Protein AF-A0A368K0I8-F1 (afdb_monomer)

Solvent-accessible surface area (backbone atoms only — not comparable to full-atom values): 20710 Å² total; per-residue (Å²): 133,87,75,80,75,65,67,47,100,84,42,57,38,53,51,54,51,54,20,60,74,68,76,42,53,66,68,57,55,53,50,52,52,52,49,47,67,74,64,55,91,69,78,68,50,78,47,78,46,67,43,58,75,64,97,57,32,66,59,54,53,44,31,29,36,44,55,78,35,50,68,44,66,32,33,61,32,33,40,38,41,17,55,95,85,41,76,44,95,89,44,64,51,80,36,70,64,48,72,50,79,47,84,46,67,62,79,44,81,31,38,40,37,43,32,24,70,84,81,68,50,67,52,74,48,76,25,34,31,17,54,45,60,79,88,43,98,58,32,94,44,47,46,38,31,36,36,51,100,42,43,35,41,41,40,33,64,73,75,75,41,75,47,79,50,74,62,81,72,39,88,48,73,39,42,54,69,56,55,44,48,49,48,41,50,37,19,40,60,22,35,64,53,35,39,39,34,41,40,52,97,91,44,77,46,81,44,86,47,72,78,52,71,71,38,95,30,47,87,42,45,47,27,32,70,44,47,49,51,48,47,54,33,42,40,73,64,36,74,90,61,76,47,70,41,47,38,46,63,50,50,56,48,46,66,75,42,38,73,67,36,21,55,57,54,39,57,63,42,77,44,78,40,79,62,57,100,81,66,76,73,73,83,86,65,62,48,42,34,42,38,43,45,50,79,56,88,83,30,24,37,37,36,37,29,38,28,32,58,71,46,80,48,78,58,97,59,34,38,40,34,32,22,30,69,30,40,75,69,46,74,46,41,44,62,66,90,61,87,52,64,72,57,52,56,51,37,53,52,49,47,31,59,75,71,70,53,89,71,90,74,58,64,51,73,75,48,120

Structure (mmCIF, N/CA/C/O backbone):
data_AF-A0A368K0I8-F1
#
_entry.id   AF-A0A368K0I8-F1
#
loop_
_atom_site.group_PDB
_atom_site.id
_atom_site.type_symbol
_atom_site.label_atom_id
_atom_site.label_alt_id
_atom_site.label_comp_id
_atom_site.label_asym_id
_atom_site.label_entity_id
_atom_site.label_seq_id
_atom_site.pdbx_PDB_ins_code
_atom_site.Cartn_x
_atom_site.Cartn_y
_atom_site.Cartn_z
_atom_site.occupancy
_atom_site.B_iso_or_equiv
_atom_site.auth_seq_id
_atom_site.auth_comp_id
_atom_site.auth_asym_id
_atom_site.auth_atom_id
_atom_site.pdbx_PDB_model_num
ATOM 1 N N . MET A 1 1 ? 83.759 16.370 -28.688 1.00 38.69 1 MET A N 1
ATOM 2 C CA . MET A 1 1 ? 84.426 15.293 -29.449 1.00 38.69 1 MET A CA 1
ATOM 3 C C . MET A 1 1 ? 83.386 14.224 -29.714 1.00 38.69 1 MET A C 1
ATOM 5 O O . MET A 1 1 ? 83.089 13.448 -28.815 1.00 38.69 1 MET A O 1
ATOM 9 N N . GLU A 1 2 ? 82.773 14.253 -30.896 1.00 47.12 2 GLU A N 1
ATOM 10 C CA . GLU A 1 2 ? 81.908 13.172 -31.376 1.00 47.12 2 GLU A CA 1
ATOM 11 C C . GLU A 1 2 ? 82.780 11.930 -31.575 1.00 47.12 2 GLU A C 1
ATOM 13 O O . GLU A 1 2 ? 83.702 11.929 -32.390 1.00 47.12 2 GLU A O 1
ATOM 18 N N . ARG A 1 3 ? 82.555 10.894 -30.761 1.00 51.03 3 ARG A N 1
ATOM 19 C CA . ARG A 1 3 ? 83.162 9.584 -30.996 1.00 51.03 3 ARG A CA 1
ATOM 20 C C . ARG A 1 3 ? 82.406 8.951 -32.157 1.00 51.03 3 ARG A C 1
ATOM 22 O O . ARG A 1 3 ? 81.221 8.664 -32.021 1.00 51.03 3 ARG A O 1
ATOM 29 N N . ALA A 1 4 ? 83.086 8.762 -33.284 1.00 56.34 4 ALA A N 1
ATOM 30 C CA . ALA A 1 4 ? 82.575 7.939 -34.369 1.00 56.34 4 ALA A CA 1
ATOM 31 C C . ALA A 1 4 ? 82.249 6.540 -33.817 1.00 56.34 4 ALA A C 1
ATOM 33 O O . ALA A 1 4 ? 83.062 5.947 -33.107 1.00 56.34 4 ALA A O 1
ATOM 34 N N . ILE A 1 5 ? 81.039 6.057 -34.095 1.00 58.78 5 ILE A N 1
ATOM 35 C CA . ILE A 1 5 ? 80.591 4.720 -33.706 1.00 58.78 5 ILE A CA 1
ATOM 36 C C . ILE A 1 5 ? 81.268 3.728 -34.652 1.00 58.78 5 ILE A C 1
ATOM 38 O O . ILE A 1 5 ? 81.095 3.808 -35.867 1.00 58.78 5 ILE A O 1
ATOM 42 N N . GLU A 1 6 ? 82.066 2.822 -34.099 1.00 55.44 6 GLU A N 1
ATOM 43 C CA . GLU A 1 6 ? 82.775 1.809 -34.875 1.00 55.44 6 GLU A CA 1
ATOM 44 C C . GLU A 1 6 ? 81.791 0.708 -35.292 1.00 55.44 6 GLU A C 1
ATOM 46 O O . GLU A 1 6 ? 81.174 0.052 -34.451 1.00 55.44 6 GLU A O 1
ATOM 51 N N . LEU A 1 7 ? 81.591 0.543 -36.601 1.00 54.81 7 LEU A N 1
ATOM 52 C CA . LEU A 1 7 ? 80.711 -0.481 -37.157 1.00 54.81 7 LEU A CA 1
ATOM 53 C C . LEU A 1 7 ? 81.519 -1.754 -37.404 1.00 54.81 7 LEU A C 1
ATOM 55 O O . LEU A 1 7 ? 82.320 -1.814 -38.335 1.00 54.81 7 LEU A O 1
ATOM 59 N N . GLY A 1 8 ? 81.303 -2.767 -36.562 1.00 64.69 8 GLY A N 1
ATOM 60 C CA . GLY A 1 8 ? 81.808 -4.118 -36.808 1.00 64.69 8 GLY A CA 1
ATOM 61 C C . GLY A 1 8 ? 81.238 -4.724 -38.103 1.00 64.69 8 GLY A C 1
ATOM 62 O O . GLY A 1 8 ? 80.236 -4.224 -38.624 1.00 64.69 8 GLY A O 1
ATOM 63 N N . PRO A 1 9 ? 81.846 -5.808 -38.620 1.00 53.94 9 PRO A N 1
ATOM 64 C CA . PRO A 1 9 ? 81.493 -6.416 -39.910 1.00 53.94 9 PRO A CA 1
ATOM 65 C C . PRO A 1 9 ? 80.028 -6.875 -40.007 1.00 53.94 9 PRO A C 1
ATOM 67 O O . PRO A 1 9 ? 79.478 -6.889 -41.104 1.00 53.94 9 PRO A O 1
ATOM 70 N N . ASP A 1 10 ? 79.383 -7.139 -38.867 1.00 60.25 10 ASP A N 1
ATOM 71 C CA . ASP A 1 10 ? 77.980 -7.562 -38.778 1.00 60.25 10 ASP A CA 1
ATOM 72 C C . ASP A 1 10 ? 77.024 -6.436 -38.319 1.00 60.25 10 ASP A C 1
ATOM 74 O O . ASP A 1 10 ? 75.861 -6.675 -38.004 1.00 60.25 10 ASP A O 1
ATOM 78 N N . GLY A 1 11 ? 77.487 -5.178 -38.273 1.00 62.28 11 GLY A N 1
ATOM 79 C CA . GLY A 1 11 ? 76.649 -4.012 -37.952 1.00 62.28 11 GLY A CA 1
ATOM 80 C C . GLY A 1 11 ? 76.349 -3.798 -36.460 1.00 62.28 11 GLY A C 1
ATOM 81 O O . GLY A 1 11 ? 75.563 -2.915 -36.110 1.00 62.28 11 GLY A O 1
ATOM 82 N N . GLU A 1 12 ? 77.002 -4.545 -35.568 1.00 66.19 12 GLU A N 1
ATOM 83 C CA . GLU A 1 12 ? 76.763 -4.536 -34.113 1.00 66.19 12 GLU A CA 1
ATOM 84 C C . GLU A 1 12 ? 76.906 -3.144 -33.470 1.00 66.19 12 GLU A C 1
ATOM 86 O O . GLU A 1 12 ? 76.130 -2.773 -32.587 1.00 66.19 12 GLU A O 1
ATOM 91 N N . GLY A 1 13 ? 77.850 -2.330 -33.954 1.00 66.19 13 GLY A N 1
ATOM 92 C CA . GLY A 1 13 ? 78.035 -0.951 -33.493 1.00 66.19 13 GLY A CA 1
ATOM 93 C C . GLY A 1 13 ? 76.830 -0.048 -33.775 1.00 66.19 13 GLY A C 1
ATOM 94 O O . GLY A 1 13 ? 76.493 0.801 -32.949 1.00 66.19 13 GLY A O 1
ATOM 95 N N . LEU A 1 14 ? 76.132 -0.265 -34.898 1.00 65.50 14 LEU A N 1
ATOM 96 C CA . LEU A 1 14 ? 74.922 0.480 -35.253 1.00 65.50 14 LEU A CA 1
ATOM 97 C C . LEU A 1 14 ? 73.732 0.014 -34.414 1.00 65.50 14 LEU A C 1
ATOM 99 O O . LEU A 1 14 ? 72.977 0.849 -33.923 1.00 65.50 14 LEU A O 1
ATOM 103 N N . SER A 1 15 ? 73.587 -1.302 -34.219 1.00 63.56 15 SER A N 1
ATOM 104 C CA . SER A 1 15 ? 72.505 -1.877 -33.407 1.00 63.56 15 SER A CA 1
ATOM 105 C C . SER 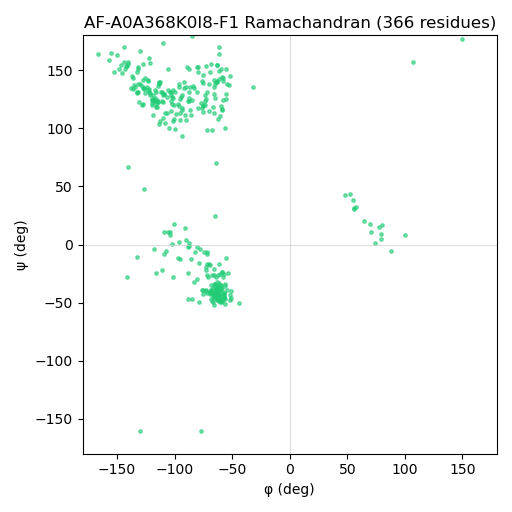A 1 15 ? 72.563 -1.364 -31.970 1.00 63.56 15 SER A C 1
ATOM 107 O O . SER A 1 15 ? 71.577 -0.840 -31.465 1.00 63.56 15 SER A O 1
ATOM 109 N N . ASN A 1 16 ? 73.745 -1.402 -31.348 1.00 67.50 16 ASN A N 1
ATOM 110 C CA . ASN A 1 16 ? 73.933 -0.940 -29.973 1.00 67.50 16 ASN A CA 1
ATOM 111 C C . ASN A 1 16 ? 73.691 0.570 -29.816 1.00 67.50 16 ASN A C 1
ATOM 113 O O . ASN A 1 16 ? 73.150 1.013 -28.802 1.00 67.50 16 ASN A O 1
ATOM 117 N N . ALA A 1 17 ? 74.056 1.370 -30.821 1.00 70.12 17 ALA A N 1
ATOM 118 C CA . ALA A 1 17 ? 73.778 2.802 -30.817 1.00 70.12 17 ALA A CA 1
ATOM 119 C C . ALA A 1 17 ? 72.277 3.104 -30.974 1.00 70.12 17 ALA A C 1
ATOM 121 O O . ALA A 1 17 ? 71.752 3.975 -30.279 1.00 70.12 17 ALA A O 1
ATOM 122 N N . LEU A 1 18 ? 71.577 2.369 -31.844 1.00 66.44 18 LEU A N 1
ATOM 123 C CA . LEU A 1 18 ? 70.133 2.514 -32.055 1.00 66.44 18 LEU A CA 1
ATOM 124 C C . LEU A 1 18 ? 69.319 2.034 -30.845 1.00 66.44 18 LEU A C 1
ATOM 126 O O . LEU A 1 18 ? 68.372 2.714 -30.448 1.00 66.44 18 LEU A O 1
ATOM 130 N N . ASP A 1 19 ? 69.706 0.920 -30.223 1.00 67.94 19 ASP A N 1
ATOM 131 C CA . ASP A 1 19 ? 69.093 0.425 -28.985 1.00 67.94 19 ASP A CA 1
ATOM 132 C C . ASP A 1 19 ? 69.352 1.395 -27.818 1.00 67.94 19 ASP A C 1
ATOM 134 O O . ASP A 1 19 ? 68.443 1.706 -27.047 1.00 67.94 19 ASP A O 1
ATOM 138 N N . GLY A 1 20 ? 70.552 1.981 -27.736 1.00 67.50 20 GLY A N 1
ATOM 139 C CA . GLY A 1 20 ? 70.873 3.036 -26.769 1.00 67.50 20 GLY A CA 1
ATOM 140 C C . GLY A 1 20 ? 70.029 4.305 -26.943 1.00 67.50 20 GLY A C 1
ATOM 141 O O . GLY A 1 20 ? 69.570 4.875 -25.954 1.00 67.50 20 GLY A O 1
ATOM 142 N N . MET A 1 21 ? 69.755 4.724 -28.185 1.00 65.81 21 MET A N 1
ATOM 143 C CA . MET A 1 21 ? 68.878 5.870 -28.480 1.00 65.81 21 MET A CA 1
ATOM 144 C C . MET A 1 21 ? 67.395 5.591 -28.187 1.00 65.81 21 MET A C 1
ATOM 146 O O . MET A 1 21 ? 66.654 6.522 -27.877 1.00 65.81 21 MET A O 1
ATOM 150 N N . ARG A 1 22 ? 66.950 4.328 -28.263 1.00 58.50 22 ARG A N 1
ATOM 151 C CA . ARG A 1 22 ? 65.567 3.908 -27.953 1.00 58.50 22 ARG A CA 1
ATOM 152 C C . ARG A 1 22 ? 65.341 3.562 -26.477 1.00 58.50 22 ARG A C 1
ATOM 154 O O . ARG A 1 22 ? 64.208 3.265 -26.108 1.00 58.50 22 ARG A O 1
ATOM 161 N N . GLY A 1 23 ? 66.382 3.620 -25.641 1.00 60.19 23 GLY A N 1
ATOM 162 C CA . GLY A 1 23 ? 66.305 3.286 -24.216 1.00 60.19 23 GLY A CA 1
ATOM 163 C C . GLY A 1 23 ? 66.353 1.783 -23.910 1.00 60.19 23 GLY A C 1
ATOM 164 O O . GLY A 1 23 ? 65.992 1.380 -22.808 1.00 60.19 23 GLY A O 1
ATOM 165 N N . GLY A 1 24 ? 66.795 0.953 -24.859 1.00 71.50 24 GLY A N 1
ATOM 166 C CA . GLY A 1 24 ? 66.964 -0.490 -24.699 1.00 71.50 24 GLY A CA 1
ATOM 167 C C . GLY A 1 24 ? 66.753 -1.277 -26.002 1.00 71.50 24 GLY A C 1
ATOM 168 O O . GLY A 1 24 ? 66.384 -0.691 -27.022 1.00 71.50 24 GLY A O 1
ATOM 169 N N . PRO A 1 25 ? 66.957 -2.610 -25.971 1.00 73.75 25 PRO A N 1
ATOM 170 C CA . PRO A 1 25 ? 66.760 -3.478 -27.129 1.00 73.75 25 PRO A CA 1
ATOM 171 C C . PRO A 1 25 ? 65.331 -3.401 -27.677 1.00 73.75 25 PRO A C 1
ATOM 173 O O . PRO A 1 25 ? 64.361 -3.399 -26.913 1.00 73.75 25 PRO A O 1
ATOM 176 N N . PHE A 1 26 ? 65.174 -3.415 -29.004 1.00 64.38 26 PHE A N 1
ATOM 177 C CA . PHE A 1 26 ? 63.847 -3.381 -29.641 1.00 64.38 26 PHE A CA 1
ATOM 178 C C . PHE A 1 26 ? 62.910 -4.516 -29.188 1.00 64.38 26 PHE A C 1
ATOM 180 O O . PHE A 1 26 ? 61.704 -4.306 -29.053 1.00 64.38 26 PHE A O 1
ATOM 187 N N . SER A 1 27 ? 63.451 -5.702 -28.908 1.00 69.69 27 SER A N 1
ATOM 188 C CA . SER A 1 27 ? 62.694 -6.836 -28.365 1.00 69.69 27 SER A CA 1
ATOM 189 C C . SER A 1 27 ? 62.090 -6.527 -26.992 1.00 69.69 27 SER A C 1
ATOM 191 O O . SER A 1 27 ? 60.939 -6.880 -26.742 1.00 69.69 27 SER A O 1
ATOM 193 N N . SER A 1 28 ? 62.818 -5.809 -26.137 1.00 70.12 28 SER A N 1
ATOM 194 C CA . SER A 1 28 ? 62.360 -5.362 -24.818 1.00 70.12 28 SER A CA 1
ATOM 195 C C . SER A 1 28 ? 61.256 -4.311 -24.929 1.00 70.12 28 SER A C 1
ATOM 197 O O . SER A 1 28 ? 60.278 -4.365 -24.188 1.00 70.12 28 SER A O 1
ATOM 199 N N . TYR A 1 29 ? 61.366 -3.395 -25.898 1.00 65.56 29 TYR A N 1
ATOM 200 C CA . TYR A 1 29 ? 60.302 -2.437 -26.217 1.00 65.56 29 TYR A CA 1
ATOM 201 C C . TYR A 1 29 ? 59.019 -3.145 -26.680 1.00 65.56 29 TYR A C 1
ATOM 203 O O . TYR A 1 29 ? 57.924 -2.807 -26.236 1.00 65.56 29 TYR A O 1
ATOM 211 N N . LEU A 1 30 ? 59.148 -4.152 -27.548 1.00 65.69 30 LEU A N 1
ATOM 212 C CA . LEU A 1 30 ? 58.021 -4.943 -28.046 1.00 65.69 30 LEU A CA 1
ATOM 213 C C . LEU A 1 30 ? 57.368 -5.763 -26.929 1.00 65.69 30 LEU A C 1
ATOM 215 O O . LEU A 1 30 ? 56.145 -5.762 -26.820 1.00 65.69 30 LEU A O 1
ATOM 219 N N . ALA A 1 31 ? 58.171 -6.401 -26.076 1.00 72.12 31 ALA A N 1
ATOM 220 C CA . ALA A 1 31 ? 57.692 -7.150 -24.919 1.00 72.12 31 ALA A CA 1
ATOM 221 C C . ALA A 1 31 ? 56.957 -6.240 -23.923 1.00 72.12 31 ALA A C 1
ATOM 223 O O . ALA A 1 31 ? 55.827 -6.541 -23.556 1.00 72.12 31 ALA A O 1
ATOM 224 N N . SER A 1 32 ? 57.533 -5.081 -23.587 1.00 65.38 32 SER A N 1
ATOM 225 C CA . SER A 1 32 ? 56.900 -4.089 -22.710 1.00 65.38 32 SER A CA 1
ATOM 226 C C . SER A 1 32 ? 55.607 -3.525 -23.309 1.00 65.38 32 SER A C 1
ATOM 228 O O . SER A 1 32 ? 54.622 -3.367 -22.597 1.00 65.38 32 SER A O 1
ATOM 230 N N . LYS A 1 33 ? 55.545 -3.309 -24.632 1.00 63.84 33 LYS A N 1
ATOM 231 C CA . LYS A 1 33 ? 54.303 -2.911 -25.317 1.00 63.84 33 LYS A CA 1
ATOM 232 C C . LYS A 1 33 ? 53.242 -4.007 -25.335 1.00 63.84 33 LYS A C 1
ATOM 234 O O . LYS A 1 33 ? 52.055 -3.690 -25.303 1.00 63.84 33 LYS A O 1
ATOM 239 N N . ILE A 1 34 ? 53.636 -5.275 -25.432 1.00 64.44 34 ILE A N 1
ATOM 240 C CA . ILE A 1 34 ? 52.715 -6.415 -25.344 1.00 64.44 34 ILE A CA 1
ATOM 241 C C . ILE A 1 34 ? 52.185 -6.548 -23.912 1.00 64.44 34 ILE A C 1
ATOM 243 O O . ILE A 1 34 ? 50.985 -6.727 -23.732 1.00 64.44 34 ILE A O 1
ATOM 247 N N . GLU A 1 35 ? 53.047 -6.389 -22.913 1.00 65.94 35 GLU A N 1
ATOM 248 C CA . GLU A 1 35 ? 52.690 -6.432 -21.495 1.00 65.94 35 GLU A CA 1
ATOM 249 C C . GLU A 1 35 ? 51.789 -5.251 -21.098 1.00 65.94 35 GLU A C 1
ATOM 251 O O . GLU A 1 35 ? 50.738 -5.472 -20.504 1.00 65.94 35 GLU A O 1
ATOM 256 N N . GLU A 1 36 ? 52.088 -4.017 -21.526 1.00 58.62 36 GLU A N 1
ATOM 257 C CA . GLU A 1 36 ? 51.176 -2.864 -21.397 1.00 58.62 36 GLU A CA 1
ATOM 258 C C . GLU A 1 36 ? 49.827 -3.143 -22.075 1.00 58.62 36 GLU A C 1
ATOM 260 O O . GLU A 1 36 ? 48.783 -2.847 -21.509 1.00 58.62 36 GLU A O 1
ATOM 265 N N . ARG A 1 37 ? 49.802 -3.758 -23.266 1.00 56.38 37 ARG A N 1
ATOM 266 C CA . ARG A 1 37 ? 48.541 -4.126 -23.946 1.00 56.38 37 ARG A CA 1
ATOM 267 C C . ARG A 1 37 ? 47.731 -5.189 -23.204 1.00 56.38 37 ARG A C 1
ATOM 269 O O . ARG A 1 37 ? 46.525 -5.254 -23.407 1.00 56.38 37 ARG A O 1
ATOM 276 N N . GLN A 1 38 ? 48.380 -6.035 -22.409 1.00 56.19 38 GLN A N 1
ATOM 277 C CA . GLN A 1 38 ? 47.727 -7.065 -21.598 1.00 56.19 38 GLN A CA 1
ATOM 278 C C . GLN A 1 38 ? 47.304 -6.546 -20.216 1.00 56.19 38 GLN A C 1
ATOM 280 O O . GLN A 1 38 ? 46.384 -7.102 -19.625 1.00 56.19 38 GLN A O 1
ATOM 285 N N . THR A 1 39 ? 47.961 -5.500 -19.701 1.00 50.72 39 THR A N 1
ATOM 286 C CA . THR A 1 39 ? 47.797 -5.007 -18.320 1.00 50.72 39 THR A CA 1
ATOM 287 C C . THR A 1 39 ? 47.105 -3.646 -18.215 1.00 50.72 39 THR A C 1
ATOM 289 O O . THR A 1 39 ? 46.519 -3.344 -17.176 1.00 50.72 39 THR A O 1
ATOM 292 N N . CYS A 1 40 ? 47.102 -2.823 -19.270 1.00 51.19 40 CYS A N 1
ATOM 293 C CA . CYS A 1 40 ? 46.265 -1.629 -19.339 1.00 51.19 40 CYS A CA 1
ATOM 294 C C . CYS A 1 40 ? 44.806 -2.061 -19.529 1.00 51.19 40 CYS A C 1
ATOM 296 O O . CYS A 1 40 ? 44.389 -2.368 -20.642 1.00 51.19 40 CYS A O 1
ATOM 298 N N . GLY A 1 41 ? 44.047 -2.091 -18.432 1.00 46.62 41 GLY A N 1
ATOM 299 C CA . GLY A 1 41 ? 42.626 -2.446 -18.375 1.00 46.62 41 GLY A CA 1
ATOM 300 C C . GLY A 1 41 ? 41.706 -1.487 -19.137 1.00 46.62 41 GLY A C 1
ATOM 301 O O . GLY A 1 41 ? 40.942 -0.744 -18.531 1.00 46.62 41 GLY A O 1
ATOM 302 N N . PHE A 1 42 ? 41.783 -1.508 -20.465 1.00 52.88 42 PHE A N 1
ATOM 303 C CA . PHE A 1 42 ? 40.811 -0.909 -21.371 1.00 52.88 42 PHE A CA 1
ATOM 304 C C . PHE A 1 42 ? 40.127 -2.029 -22.155 1.00 52.88 42 PHE A C 1
ATOM 306 O O . PHE A 1 42 ? 40.708 -2.607 -23.076 1.00 52.88 42 PHE A O 1
ATOM 313 N N . ASP A 1 43 ? 38.892 -2.330 -21.763 1.00 54.19 43 ASP A N 1
ATOM 314 C CA . ASP A 1 43 ? 38.025 -3.286 -22.444 1.00 54.19 43 ASP A CA 1
ATOM 315 C C . ASP A 1 43 ? 37.699 -2.794 -23.861 1.00 54.19 43 ASP A C 1
ATOM 317 O O . ASP A 1 43 ? 37.479 -1.603 -24.099 1.00 54.19 43 ASP A O 1
ATOM 321 N N . GLY A 1 44 ? 37.678 -3.710 -24.832 1.00 58.22 44 GLY A N 1
ATOM 322 C CA . GLY A 1 44 ? 37.144 -3.407 -26.159 1.00 58.22 44 GLY A CA 1
ATOM 323 C C . GLY A 1 44 ? 35.716 -2.868 -26.041 1.00 58.22 44 GLY A C 1
ATOM 324 O O . GLY A 1 44 ? 34.927 -3.373 -25.247 1.00 58.22 44 GLY A O 1
ATOM 325 N N . SER A 1 45 ? 35.375 -1.841 -26.818 1.00 64.75 45 SER A N 1
ATOM 326 C CA . SER A 1 45 ? 34.007 -1.326 -26.859 1.00 64.75 45 SER A CA 1
ATOM 327 C C . SER A 1 45 ? 33.227 -2.013 -27.975 1.00 64.75 45 SER A C 1
ATOM 329 O O . SER A 1 45 ? 33.752 -2.253 -29.061 1.00 64.75 45 SER A O 1
ATOM 331 N N . ILE A 1 46 ? 31.968 -2.348 -27.711 1.00 70.75 46 ILE A N 1
ATOM 332 C CA . ILE A 1 46 ? 31.048 -2.899 -28.709 1.00 70.75 46 ILE A CA 1
ATOM 333 C C . ILE A 1 46 ? 30.112 -1.768 -29.132 1.00 70.75 46 ILE A C 1
ATOM 335 O O . ILE A 1 46 ? 29.551 -1.080 -28.282 1.00 70.75 46 ILE A O 1
ATOM 339 N N . THR A 1 47 ? 29.973 -1.537 -30.434 1.00 80.19 47 THR A N 1
ATOM 340 C CA . THR A 1 47 ? 29.033 -0.558 -30.999 1.00 80.19 47 THR A CA 1
ATOM 341 C C . THR A 1 47 ? 28.013 -1.290 -31.859 1.00 80.19 47 THR A C 1
ATOM 343 O O . THR A 1 47 ? 28.393 -2.029 -32.759 1.00 80.19 47 THR A O 1
ATOM 346 N N . GLY A 1 48 ? 26.727 -1.104 -31.573 1.00 82.94 48 GLY A N 1
ATOM 347 C CA . GLY A 1 48 ? 25.633 -1.639 -32.380 1.00 82.94 48 GLY A CA 1
ATOM 348 C C . GLY A 1 48 ? 25.029 -0.553 -33.268 1.00 82.94 48 GLY A C 1
ATOM 349 O O . GLY A 1 48 ? 24.723 0.527 -32.772 1.00 82.94 48 GLY A O 1
ATOM 350 N N . HIS A 1 49 ? 24.820 -0.845 -34.548 1.00 87.75 49 HIS A N 1
ATOM 351 C CA . HIS A 1 49 ? 24.054 -0.015 -35.480 1.00 87.75 49 HIS A CA 1
ATOM 352 C C . HIS A 1 49 ? 22.835 -0.803 -35.937 1.00 87.75 49 HIS A C 1
ATOM 354 O O . HIS A 1 49 ? 22.978 -1.957 -36.315 1.00 87.75 49 HIS A O 1
ATOM 360 N N . PHE A 1 50 ? 21.645 -0.221 -35.893 1.00 90.88 50 PHE A N 1
ATOM 361 C CA . PHE A 1 50 ? 20.414 -0.894 -36.302 1.00 90.88 50 PHE A CA 1
ATOM 362 C C . PHE A 1 50 ? 19.357 0.122 -36.716 1.00 90.88 50 PHE A C 1
ATOM 364 O O . PHE A 1 50 ? 19.457 1.307 -36.395 1.00 90.88 50 PHE A O 1
ATOM 371 N N . LEU A 1 51 ? 18.321 -0.364 -37.392 1.00 89.25 51 LEU A N 1
ATOM 372 C CA . LEU A 1 51 ? 17.130 0.399 -37.734 1.00 89.25 51 LEU A CA 1
ATOM 373 C C . LEU A 1 51 ? 15.923 -0.171 -36.989 1.00 89.25 51 LEU A C 1
ATOM 375 O O . LEU A 1 51 ? 15.751 -1.386 -36.907 1.00 89.25 51 LEU A O 1
ATOM 379 N N . ILE A 1 52 ? 15.067 0.705 -36.470 1.00 90.19 52 ILE A N 1
ATOM 380 C CA . ILE A 1 52 ? 13.774 0.314 -35.900 1.00 90.19 52 ILE A CA 1
ATOM 381 C C . ILE A 1 52 ? 12.712 0.526 -36.985 1.00 90.19 52 ILE A C 1
ATOM 383 O O . ILE A 1 52 ? 12.573 1.649 -37.475 1.00 90.19 52 ILE A O 1
ATOM 387 N N . PRO A 1 53 ? 11.971 -0.516 -37.394 1.00 89.00 53 PRO A N 1
ATOM 388 C CA . PRO A 1 53 ? 10.965 -0.395 -38.438 1.00 89.00 53 PRO A CA 1
ATOM 389 C C . PRO A 1 53 ? 9.695 0.315 -37.936 1.00 89.00 53 PRO A C 1
ATOM 391 O O . PRO A 1 53 ? 9.251 0.099 -36.802 1.00 89.00 53 PRO A O 1
ATOM 394 N N . GLY A 1 54 ? 9.060 1.078 -38.832 1.00 88.69 54 GLY A N 1
ATOM 395 C CA . GLY A 1 54 ? 7.765 1.740 -38.621 1.00 88.69 54 GLY A CA 1
ATOM 396 C C . GLY A 1 54 ? 7.855 3.259 -38.444 1.00 88.69 54 GLY A C 1
ATOM 397 O O . GLY A 1 54 ? 8.896 3.794 -38.074 1.00 88.69 54 GLY A O 1
ATOM 398 N N . GLU A 1 55 ? 6.749 3.958 -38.713 1.00 85.62 55 GLU A N 1
ATOM 399 C CA . GLU A 1 55 ? 6.625 5.411 -38.479 1.00 85.62 55 GLU A CA 1
ATOM 400 C C . GLU A 1 55 ? 6.597 5.757 -36.975 1.00 85.62 55 GLU A C 1
ATOM 402 O O . GLU A 1 55 ? 6.886 6.882 -36.586 1.00 85.62 55 GLU A O 1
ATOM 407 N N . ASP A 1 56 ? 6.321 4.766 -36.126 1.00 85.44 56 ASP A N 1
ATOM 408 C CA . ASP A 1 56 ? 6.289 4.811 -34.660 1.00 85.44 56 ASP A CA 1
ATOM 409 C C . ASP A 1 56 ? 7.643 4.454 -34.007 1.00 85.44 56 ASP A C 1
ATOM 411 O O . ASP A 1 56 ? 7.714 4.175 -32.808 1.00 85.44 56 ASP A O 1
ATOM 415 N N . ALA A 1 57 ? 8.736 4.428 -34.780 1.00 84.25 57 ALA A N 1
ATOM 416 C CA . ALA A 1 57 ? 10.065 4.058 -34.288 1.00 84.25 57 ALA A CA 1
ATOM 417 C C . ALA A 1 57 ? 10.505 4.890 -33.069 1.00 84.25 57 ALA A C 1
ATOM 419 O O . ALA A 1 57 ? 11.072 4.347 -32.121 1.00 84.25 57 ALA A O 1
ATOM 420 N N . GLU A 1 58 ? 10.196 6.186 -33.061 1.00 82.19 58 GLU A N 1
ATOM 421 C CA . GLU A 1 58 ? 10.497 7.089 -31.947 1.00 82.19 58 GLU A CA 1
ATOM 422 C C . GLU A 1 58 ? 9.759 6.689 -30.658 1.00 82.19 58 GLU A C 1
ATOM 424 O O . GLU A 1 58 ? 10.371 6.564 -29.595 1.00 82.19 58 GLU A O 1
ATOM 429 N N . GLU A 1 59 ? 8.461 6.393 -30.751 1.00 83.56 59 GLU A N 1
ATOM 430 C CA . GLU A 1 59 ? 7.649 5.954 -29.613 1.00 83.56 59 GLU A CA 1
ATOM 431 C C . GLU A 1 59 ? 8.141 4.614 -29.050 1.00 83.56 59 GLU A C 1
ATOM 433 O O . GLU A 1 59 ? 8.177 4.418 -27.829 1.00 83.56 59 GLU A O 1
ATOM 438 N N . LYS A 1 60 ? 8.592 3.703 -29.924 1.00 86.88 60 LYS A N 1
ATOM 439 C CA . LYS A 1 60 ? 9.216 2.437 -29.516 1.00 86.88 60 LYS A CA 1
ATOM 440 C C . LYS A 1 60 ? 10.492 2.685 -28.712 1.00 86.88 60 LYS A C 1
ATOM 442 O O . LYS A 1 60 ? 10.652 2.077 -27.654 1.00 86.88 60 LYS A O 1
ATOM 447 N N . VAL A 1 61 ? 11.362 3.597 -29.157 1.00 85.81 61 VAL A N 1
ATOM 448 C CA . VAL A 1 61 ? 12.585 3.976 -28.423 1.00 85.81 61 VAL A CA 1
ATOM 449 C C . VAL A 1 61 ? 12.242 4.600 -27.074 1.00 85.81 61 VAL A C 1
ATOM 451 O O . VAL A 1 61 ? 12.790 4.187 -26.051 1.00 85.81 61 VAL A O 1
ATOM 454 N N . HIS A 1 62 ? 11.309 5.554 -27.041 1.00 86.56 62 HIS A N 1
ATOM 455 C CA . HIS A 1 62 ? 10.861 6.170 -25.792 1.00 86.56 62 HIS A CA 1
ATOM 456 C C . HIS A 1 62 ? 10.328 5.112 -24.818 1.00 86.56 62 HIS A C 1
ATOM 458 O O . HIS A 1 62 ? 10.725 5.084 -23.655 1.00 86.56 62 HIS A O 1
ATOM 464 N N . SER A 1 63 ? 9.506 4.180 -25.300 1.00 86.31 63 SER A N 1
ATOM 465 C CA . SER A 1 63 ? 8.932 3.099 -24.491 1.00 86.31 63 SER A CA 1
ATOM 466 C C . SER A 1 63 ? 9.981 2.162 -23.885 1.00 86.31 63 SER A C 1
ATOM 468 O O . SER A 1 63 ? 9.773 1.676 -22.770 1.00 86.31 63 SER A O 1
ATOM 470 N N . LEU A 1 64 ? 11.105 1.931 -24.577 1.00 87.75 64 LEU A N 1
ATOM 471 C CA . LEU A 1 64 ? 12.242 1.184 -24.031 1.00 87.75 64 LEU A CA 1
ATOM 472 C C . LEU A 1 64 ? 12.874 1.938 -22.864 1.00 87.75 64 LEU A C 1
ATOM 474 O O . LEU A 1 64 ? 12.989 1.373 -21.787 1.00 87.75 64 LEU A O 1
ATOM 478 N N . PHE A 1 65 ? 13.227 3.218 -23.032 1.00 88.06 65 PHE A N 1
ATOM 479 C CA . PHE A 1 65 ? 13.851 4.012 -21.961 1.00 88.06 65 PHE A CA 1
ATOM 480 C C . PHE A 1 65 ? 12.918 4.296 -20.782 1.00 88.06 65 PHE A C 1
ATOM 482 O O . PHE A 1 65 ? 13.380 4.438 -19.653 1.00 88.06 65 PHE A O 1
ATOM 489 N N . LEU A 1 66 ? 11.607 4.317 -21.018 1.00 88.19 66 LEU A N 1
ATOM 490 C CA . LEU A 1 66 ? 10.599 4.384 -19.962 1.00 88.19 66 LEU A CA 1
ATOM 491 C C . LEU A 1 66 ? 10.349 3.037 -19.267 1.00 88.19 66 LEU A C 1
ATOM 493 O O . LEU A 1 66 ? 9.535 2.969 -18.345 1.00 88.19 66 LEU A O 1
ATOM 497 N N . GLY A 1 67 ? 10.987 1.951 -19.711 1.00 84.94 67 GLY A N 1
ATOM 498 C CA . GLY A 1 67 ? 10.801 0.616 -19.142 1.00 84.94 67 GLY A CA 1
ATOM 499 C C . GLY A 1 67 ? 9.386 0.056 -19.322 1.00 84.94 67 GLY A C 1
ATOM 500 O O . GLY A 1 67 ? 8.985 -0.823 -18.561 1.00 84.94 67 GLY A O 1
ATOM 501 N N . LYS A 1 68 ? 8.610 0.575 -20.287 1.00 84.56 68 LYS A N 1
ATOM 502 C CA . LYS A 1 68 ? 7.281 0.050 -20.659 1.00 84.56 68 LYS A CA 1
ATOM 503 C C . LYS A 1 68 ? 7.398 -1.163 -21.576 1.00 84.56 68 LYS A C 1
ATOM 505 O O . LYS A 1 68 ? 6.547 -2.046 -21.559 1.00 84.56 68 LYS A O 1
ATOM 510 N N . ARG A 1 69 ? 8.469 -1.204 -22.370 1.00 81.94 69 ARG A N 1
ATOM 511 C CA . ARG A 1 69 ? 8.800 -2.285 -23.299 1.00 81.94 69 ARG A CA 1
ATOM 512 C C . ARG A 1 69 ? 10.193 -2.818 -22.967 1.00 81.94 69 ARG A C 1
ATOM 514 O O . ARG A 1 69 ? 11.078 -2.034 -22.643 1.00 81.94 69 ARG A O 1
ATOM 521 N N . ARG A 1 70 ? 10.374 -4.140 -23.045 1.00 85.44 70 ARG A N 1
ATOM 522 C CA . ARG A 1 70 ? 11.677 -4.801 -22.838 1.00 85.44 70 ARG A CA 1
ATOM 523 C C . ARG A 1 70 ? 12.362 -5.208 -24.129 1.00 85.44 70 ARG A C 1
ATOM 525 O O . ARG A 1 70 ? 13.576 -5.259 -24.163 1.00 85.44 70 ARG A O 1
ATOM 532 N N . GLU A 1 71 ? 11.606 -5.485 -25.178 1.00 90.19 71 GLU A N 1
ATOM 533 C CA . GLU A 1 71 ? 12.138 -6.028 -26.428 1.00 90.19 71 GLU A CA 1
ATOM 534 C C . GLU A 1 71 ? 11.749 -5.135 -27.592 1.00 90.19 71 GLU A C 1
ATOM 536 O O . GLU A 1 71 ? 10.585 -4.761 -27.671 1.00 90.19 71 GLU A O 1
ATOM 541 N N . VAL A 1 72 ? 12.658 -4.820 -28.511 1.00 90.94 72 VAL A N 1
ATOM 542 C CA . VAL A 1 72 ? 12.331 -4.112 -29.756 1.00 90.94 72 VAL A CA 1
ATOM 543 C C . VAL A 1 72 ? 12.853 -4.870 -30.965 1.00 90.94 72 VAL A C 1
ATOM 545 O O . VAL A 1 72 ? 14.002 -5.306 -30.994 1.00 90.94 72 VAL A O 1
ATOM 548 N N . ASP A 1 73 ? 11.997 -5.007 -31.970 1.00 91.88 73 ASP A N 1
ATOM 549 C CA . ASP A 1 73 ? 12.372 -5.566 -33.261 1.00 91.88 73 ASP A CA 1
ATOM 550 C C . ASP A 1 73 ? 13.238 -4.562 -34.014 1.00 91.88 73 ASP A C 1
ATOM 552 O O . ASP A 1 73 ? 12.892 -3.381 -34.126 1.00 91.88 73 ASP A O 1
ATOM 556 N N . VAL A 1 74 ? 14.360 -5.037 -34.542 1.00 92.56 74 VAL A N 1
ATOM 557 C CA . VAL A 1 74 ? 15.292 -4.233 -35.323 1.00 92.56 74 VAL A CA 1
ATOM 558 C C . VAL A 1 74 ? 15.677 -4.942 -36.610 1.00 92.56 74 VAL A C 1
ATOM 560 O O . VAL A 1 74 ? 15.685 -6.172 -36.694 1.00 92.56 74 VAL A O 1
ATOM 563 N N . VAL A 1 75 ? 16.020 -4.148 -37.616 1.00 92.94 75 VAL A N 1
ATOM 564 C CA . VAL A 1 75 ? 16.515 -4.623 -38.908 1.00 92.94 75 VAL A CA 1
ATOM 565 C C . VAL A 1 75 ? 17.896 -4.050 -39.189 1.00 92.94 75 VAL A C 1
ATOM 567 O O . VAL A 1 75 ? 18.280 -3.019 -38.630 1.00 92.94 75 VAL A O 1
ATOM 570 N N . ASP A 1 76 ? 18.644 -4.746 -40.043 1.00 91.94 76 ASP A N 1
ATOM 571 C CA . ASP A 1 76 ? 20.005 -4.381 -40.446 1.00 91.94 76 ASP A CA 1
ATOM 572 C C . ASP A 1 76 ? 20.939 -4.133 -39.241 1.00 91.94 76 ASP A C 1
ATOM 574 O O . ASP A 1 76 ? 21.713 -3.173 -39.200 1.00 91.94 76 ASP A O 1
ATOM 578 N N . PHE A 1 77 ? 20.854 -5.005 -38.230 1.00 91.38 77 PHE A N 1
ATOM 579 C CA . PHE A 1 77 ? 21.646 -4.901 -37.011 1.00 91.38 77 PHE A CA 1
ATOM 580 C C . PHE A 1 77 ? 23.091 -5.335 -37.252 1.00 91.38 77 PHE A C 1
ATOM 582 O O . PHE A 1 77 ? 23.376 -6.476 -37.606 1.00 91.38 77 PHE A O 1
ATOM 589 N N . THR A 1 78 ? 24.012 -4.413 -37.012 1.00 88.06 78 THR A N 1
ATOM 590 C CA . THR A 1 78 ? 25.451 -4.591 -37.169 1.00 88.06 78 THR A CA 1
ATOM 591 C C . THR A 1 78 ? 26.134 -4.377 -35.825 1.00 88.06 78 THR A C 1
ATOM 593 O O . THR A 1 78 ? 25.982 -3.319 -35.218 1.00 88.06 78 THR A O 1
ATOM 596 N N . VAL A 1 79 ? 26.904 -5.357 -35.358 1.00 85.12 79 VAL A N 1
ATOM 597 C CA . VAL A 1 79 ? 27.693 -5.279 -34.122 1.00 85.12 79 VAL A CA 1
ATOM 598 C C . VAL A 1 79 ? 29.163 -5.142 -34.481 1.00 85.12 79 VAL A C 1
ATOM 600 O O . VAL A 1 79 ? 29.760 -6.078 -34.998 1.00 85.12 79 VAL A O 1
ATOM 603 N N . GLU A 1 80 ? 29.759 -3.996 -34.172 1.00 83.12 80 GLU A N 1
ATOM 604 C CA . GLU A 1 80 ? 31.174 -3.703 -34.392 1.00 83.12 80 GLU A CA 1
ATOM 605 C C . GLU A 1 80 ? 31.959 -3.813 -33.083 1.00 83.12 80 GLU A C 1
ATOM 607 O O . GLU A 1 80 ? 31.707 -3.068 -32.128 1.00 83.12 80 GLU A O 1
ATOM 612 N N . ARG A 1 81 ? 32.968 -4.689 -33.042 1.00 78.06 81 ARG A N 1
ATOM 613 C CA . ARG A 1 81 ? 33.931 -4.723 -31.934 1.00 78.06 81 ARG A CA 1
ATOM 614 C C . ARG A 1 81 ? 35.080 -3.761 -32.224 1.00 78.06 81 ARG A C 1
ATOM 616 O O . ARG A 1 81 ? 35.767 -3.860 -33.242 1.00 78.06 81 ARG A O 1
ATOM 623 N N . ARG A 1 82 ? 35.310 -2.818 -31.311 1.00 70.88 82 ARG A N 1
ATOM 624 C CA . ARG A 1 82 ? 36.345 -1.787 -31.425 1.00 70.88 82 ARG A CA 1
ATOM 625 C C . ARG A 1 82 ? 37.434 -1.991 -30.384 1.00 70.88 82 ARG A C 1
ATOM 627 O O . ARG A 1 82 ? 37.171 -2.266 -29.214 1.00 70.88 82 ARG A O 1
ATOM 634 N N . ARG A 1 83 ? 38.683 -1.775 -30.796 1.00 66.88 83 ARG A N 1
ATOM 635 C CA . ARG A 1 83 ? 39.829 -1.635 -29.885 1.00 66.88 83 ARG A CA 1
ATOM 636 C C . ARG A 1 83 ? 40.391 -0.237 -30.044 1.00 66.88 83 ARG A C 1
ATOM 638 O O . ARG A 1 83 ? 40.685 0.178 -31.158 1.00 66.88 83 ARG A O 1
ATOM 645 N N . PHE A 1 84 ? 40.517 0.501 -28.943 1.00 64.69 84 PHE A N 1
ATOM 646 C CA . PHE A 1 84 ? 40.935 1.911 -28.969 1.00 64.69 84 PHE A CA 1
ATOM 647 C C . PHE A 1 84 ? 40.041 2.802 -29.858 1.00 64.69 84 PHE A C 1
ATOM 649 O O . PHE A 1 84 ? 40.520 3.751 -30.470 1.00 64.69 84 PHE A O 1
ATOM 656 N N . GLY A 1 85 ? 38.748 2.474 -29.974 1.00 61.88 85 GLY A N 1
ATOM 657 C CA . GLY A 1 85 ? 37.813 3.180 -30.860 1.00 61.88 85 GLY A CA 1
ATOM 658 C C . GLY A 1 85 ? 37.991 2.880 -32.354 1.00 61.88 85 GLY A C 1
ATOM 659 O O . GLY A 1 85 ? 37.238 3.418 -33.161 1.00 61.88 85 GLY A O 1
ATOM 660 N N . ILE A 1 86 ? 38.935 2.009 -32.724 1.00 65.25 86 ILE A N 1
ATOM 661 C CA . ILE A 1 86 ? 39.187 1.594 -34.105 1.00 65.25 86 ILE A CA 1
ATOM 662 C C . ILE A 1 86 ? 38.403 0.300 -34.379 1.00 65.25 86 ILE A C 1
ATOM 664 O O . ILE A 1 86 ? 38.548 -0.656 -33.605 1.00 65.25 86 ILE A O 1
ATOM 668 N N . PRO A 1 87 ? 37.575 0.248 -35.440 1.00 64.31 87 PRO A N 1
ATOM 669 C CA . PRO A 1 87 ? 36.885 -0.974 -35.840 1.00 64.31 87 PRO A CA 1
ATOM 670 C C . PRO A 1 87 ? 37.895 -2.024 -36.305 1.00 64.31 87 PRO A C 1
ATOM 672 O O . PRO A 1 87 ? 38.838 -1.725 -37.039 1.00 64.31 87 PRO A O 1
ATOM 675 N N . LEU A 1 88 ? 37.710 -3.263 -35.861 1.00 69.19 88 LEU A N 1
ATOM 676 C CA . LEU A 1 88 ? 38.484 -4.394 -36.355 1.00 69.19 88 LEU A CA 1
ATOM 677 C C . LEU A 1 88 ? 37.787 -4.924 -37.615 1.00 69.19 88 LEU A C 1
ATOM 679 O O . LEU A 1 88 ? 36.664 -5.410 -37.531 1.00 69.19 88 LEU A O 1
ATOM 683 N N . GLU A 1 89 ? 38.441 -4.836 -38.778 1.00 59.53 89 GLU A N 1
ATOM 684 C CA . GLU A 1 89 ? 37.848 -5.157 -40.097 1.00 59.53 89 GLU A CA 1
ATOM 685 C C . GLU A 1 89 ? 37.213 -6.559 -40.192 1.00 59.53 89 GLU A C 1
ATOM 687 O O . GLU A 1 89 ? 36.308 -6.768 -40.991 1.00 59.53 89 GLU A O 1
ATOM 692 N N . ASN A 1 90 ? 37.645 -7.506 -39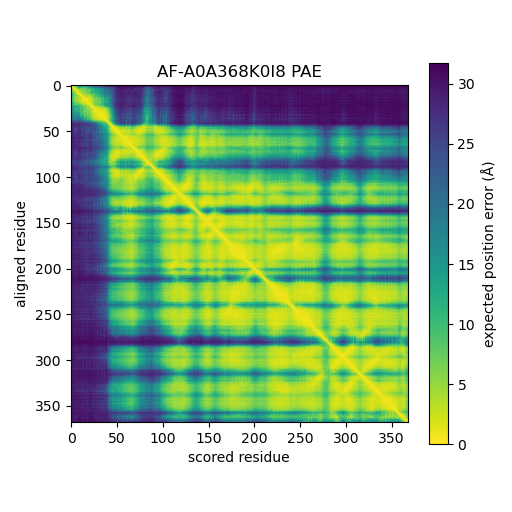.353 1.00 62.78 90 ASN A N 1
ATOM 693 C CA . ASN A 1 90 ? 37.163 -8.892 -39.348 1.00 62.78 90 ASN A CA 1
ATOM 694 C C . ASN A 1 90 ? 36.199 -9.217 -38.192 1.00 62.78 90 ASN A C 1
ATOM 696 O O . ASN A 1 90 ? 35.904 -10.388 -37.972 1.00 62.78 90 ASN A O 1
ATOM 700 N N . ASP A 1 91 ? 35.757 -8.220 -37.425 1.00 68.62 91 ASP A N 1
ATOM 701 C CA . ASP A 1 91 ? 35.063 -8.422 -36.144 1.00 68.62 91 ASP A CA 1
ATOM 702 C C . ASP A 1 91 ? 33.721 -7.665 -36.114 1.00 68.62 91 ASP A C 1
ATOM 704 O O . ASP A 1 91 ? 33.405 -6.914 -35.185 1.00 68.62 91 ASP A O 1
ATOM 708 N N . THR A 1 92 ? 32.964 -7.837 -37.204 1.00 75.75 92 THR A N 1
ATOM 709 C CA . THR A 1 92 ? 31.623 -7.278 -37.396 1.00 75.75 92 THR A CA 1
ATOM 710 C C . THR A 1 92 ? 30.618 -8.408 -37.592 1.00 75.75 92 THR A C 1
ATOM 712 O O . THR A 1 92 ? 30.733 -9.170 -38.551 1.00 75.75 92 THR A O 1
ATOM 715 N N . ASP A 1 93 ? 29.626 -8.502 -36.710 1.00 83.00 93 ASP A N 1
ATOM 716 C CA . ASP A 1 93 ? 28.501 -9.426 -36.872 1.00 83.00 93 ASP A CA 1
ATOM 717 C C . ASP A 1 93 ? 27.324 -8.680 -37.517 1.00 83.00 93 ASP A C 1
ATOM 719 O O . ASP A 1 93 ? 27.010 -7.560 -37.115 1.00 83.00 93 ASP A O 1
ATOM 723 N N . PHE A 1 94 ? 26.670 -9.288 -38.511 1.00 88.06 94 PHE A N 1
ATOM 724 C CA . PHE A 1 94 ? 25.505 -8.710 -39.189 1.00 88.06 94 PHE A CA 1
ATOM 725 C C . PHE A 1 94 ? 24.288 -9.625 -39.074 1.00 88.06 94 PHE A C 1
ATOM 727 O O . PHE A 1 94 ? 24.348 -10.812 -39.405 1.00 88.06 94 PHE A O 1
ATOM 734 N N . PHE A 1 95 ? 23.164 -9.042 -38.673 1.00 89.50 95 PHE A N 1
ATOM 735 C CA . PHE A 1 95 ? 21.875 -9.695 -38.523 1.00 89.50 95 PHE A CA 1
ATOM 736 C C . PHE A 1 95 ? 20.826 -8.902 -39.300 1.00 89.50 95 PHE A C 1
ATOM 738 O O . PHE A 1 95 ? 20.590 -7.726 -39.034 1.00 89.50 95 PHE A O 1
ATOM 745 N N . ARG A 1 96 ? 20.169 -9.555 -40.262 1.00 89.56 96 ARG A N 1
ATOM 746 C CA . ARG A 1 96 ? 19.121 -8.915 -41.070 1.00 89.56 96 ARG A CA 1
ATOM 747 C C . ARG A 1 96 ? 17.917 -8.494 -40.224 1.00 89.56 96 ARG A C 1
ATOM 749 O O . ARG A 1 96 ? 17.365 -7.423 -40.437 1.00 89.56 96 ARG A O 1
ATOM 756 N N . GLU A 1 97 ? 17.533 -9.348 -39.285 1.00 92.56 97 GLU A N 1
ATOM 757 C CA . GLU A 1 97 ? 16.458 -9.140 -38.317 1.00 92.56 97 GLU A CA 1
ATOM 758 C C . GLU A 1 97 ? 16.979 -9.598 -36.953 1.00 92.56 97 GLU A C 1
ATOM 760 O O . GLU A 1 97 ? 17.659 -10.626 -36.861 1.00 92.56 97 GLU A O 1
ATOM 765 N N . ALA A 1 98 ? 16.692 -8.831 -35.907 1.00 91.12 98 ALA A N 1
ATOM 766 C CA . ALA A 1 98 ? 17.046 -9.166 -34.535 1.00 91.12 98 ALA A CA 1
ATOM 767 C C . ALA A 1 98 ? 16.023 -8.576 -33.557 1.00 91.12 98 ALA A C 1
ATOM 769 O O . ALA A 1 98 ? 15.274 -7.662 -33.895 1.00 91.12 98 ALA A O 1
ATOM 770 N N . VAL A 1 99 ? 16.022 -9.087 -32.327 1.00 90.81 99 VAL A N 1
ATOM 771 C CA . VAL A 1 99 ? 15.269 -8.514 -31.208 1.00 90.81 99 VAL A CA 1
ATOM 772 C C . VAL A 1 99 ? 16.280 -8.013 -30.188 1.00 90.81 99 VAL A C 1
ATOM 774 O O . VAL A 1 99 ? 17.133 -8.777 -29.732 1.00 90.81 99 VAL A O 1
ATOM 777 N N . LEU A 1 100 ? 16.215 -6.726 -29.855 1.00 88.62 100 LEU A N 1
ATOM 778 C CA . LEU A 1 100 ? 17.034 -6.141 -28.800 1.00 88.62 100 LEU A CA 1
ATOM 779 C C . LEU A 1 100 ? 16.262 -6.166 -27.490 1.00 88.62 100 LEU A C 1
ATOM 781 O O . LEU A 1 100 ? 15.232 -5.506 -27.368 1.00 88.62 100 LEU A O 1
ATOM 785 N N . GLU A 1 101 ? 16.789 -6.891 -26.509 1.00 89.69 101 GLU A N 1
ATOM 786 C CA . GLU A 1 101 ? 16.312 -6.840 -25.133 1.00 89.69 101 GLU A CA 1
ATOM 787 C C . GLU A 1 101 ? 17.028 -5.711 -24.376 1.00 89.69 101 GLU A C 1
ATOM 789 O O . GLU A 1 101 ? 18.258 -5.631 -24.344 1.00 89.69 101 GLU A O 1
ATOM 794 N N . PHE A 1 102 ? 16.256 -4.824 -23.760 1.00 85.75 102 PHE A N 1
ATOM 795 C CA . PHE A 1 102 ? 16.731 -3.660 -23.034 1.00 85.75 102 PHE A CA 1
ATOM 796 C C . PHE A 1 102 ? 16.067 -3.580 -21.661 1.00 85.75 102 PHE A C 1
ATOM 798 O O . PHE A 1 102 ? 14.846 -3.495 -21.525 1.00 85.75 102 PHE A O 1
ATOM 805 N N . HIS A 1 103 ? 16.906 -3.554 -20.630 1.00 85.88 103 HIS A N 1
ATOM 806 C CA . HIS A 1 103 ? 16.491 -3.305 -19.259 1.00 85.88 103 HIS A CA 1
ATOM 807 C C . HIS A 1 103 ? 16.773 -1.846 -18.926 1.00 85.88 103 HIS A C 1
ATOM 809 O O . HIS A 1 103 ? 17.913 -1.484 -18.633 1.00 85.88 103 HIS A O 1
ATOM 815 N N . ALA A 1 104 ? 15.737 -1.012 -18.991 1.00 86.31 104 ALA A N 1
ATOM 816 C CA . ALA A 1 104 ? 15.858 0.399 -18.660 1.00 86.31 104 ALA A CA 1
ATOM 817 C C . ALA A 1 104 ? 16.318 0.574 -17.207 1.00 86.31 104 ALA A C 1
ATOM 819 O O . ALA A 1 104 ? 15.606 0.141 -16.295 1.00 86.31 104 ALA A O 1
ATOM 820 N N . PRO A 1 105 ? 17.480 1.201 -16.961 1.00 85.00 105 PRO A N 1
ATOM 821 C CA . PRO A 1 105 ? 17.856 1.558 -15.607 1.00 85.00 105 PRO A CA 1
ATOM 822 C C . PRO A 1 105 ? 16.945 2.689 -15.123 1.00 85.00 105 PRO A C 1
ATOM 824 O O . PRO A 1 105 ? 16.674 3.634 -15.869 1.00 85.00 105 PRO A O 1
ATOM 827 N N . SER A 1 106 ? 16.488 2.614 -13.872 1.00 90.50 106 SER A N 1
ATOM 828 C CA . SER A 1 106 ? 15.871 3.780 -13.247 1.00 90.50 106 SER A CA 1
ATOM 829 C C . SER A 1 106 ? 16.927 4.873 -13.066 1.00 90.50 106 SER A C 1
ATOM 831 O O . SER A 1 106 ? 18.095 4.603 -12.778 1.00 90.50 106 SER A O 1
ATOM 833 N N . LEU A 1 107 ? 16.529 6.126 -13.281 1.00 88.12 107 LEU A N 1
ATOM 834 C CA . LEU A 1 107 ? 17.402 7.283 -13.085 1.00 88.12 107 LEU A CA 1
ATOM 835 C C . LEU A 1 107 ? 17.639 7.537 -11.598 1.00 88.12 107 LEU A C 1
ATOM 837 O O . LEU A 1 107 ? 18.748 7.870 -11.187 1.00 88.12 107 LEU A O 1
ATOM 841 N N . MET A 1 108 ? 16.576 7.413 -10.805 1.00 90.44 108 MET A N 1
ATOM 842 C CA . MET A 1 108 ? 16.594 7.548 -9.354 1.00 90.44 108 MET A CA 1
ATOM 843 C C . MET A 1 108 ? 15.297 7.028 -8.740 1.00 90.44 108 MET A C 1
ATOM 845 O O . MET A 1 108 ? 14.282 6.903 -9.427 1.00 90.44 108 MET A O 1
ATOM 849 N N . SER A 1 109 ? 15.330 6.801 -7.427 1.00 92.62 109 SER A N 1
ATOM 850 C CA . SER A 1 109 ? 14.124 6.605 -6.628 1.00 92.62 109 SER A CA 1
ATOM 851 C C . SER A 1 109 ? 13.544 7.960 -6.212 1.00 92.62 109 SER A C 1
ATOM 853 O O . SER A 1 109 ? 14.272 8.876 -5.823 1.00 92.62 109 SER A O 1
ATOM 855 N N . VAL A 1 110 ? 12.228 8.072 -6.318 1.00 93.69 110 VAL A N 1
ATOM 856 C CA . VAL A 1 110 ? 11.408 9.260 -6.075 1.00 93.69 110 VAL A CA 1
ATOM 857 C C . VAL A 1 110 ? 10.305 8.876 -5.093 1.00 93.69 110 VAL A C 1
ATOM 859 O O . VAL A 1 110 ? 9.938 7.707 -4.985 1.00 93.69 110 VAL A O 1
ATOM 862 N N . LEU A 1 111 ? 9.774 9.848 -4.354 1.00 94.12 111 LEU A N 1
ATOM 863 C CA . LEU A 1 111 ? 8.673 9.611 -3.422 1.00 94.12 111 LEU A CA 1
ATOM 864 C C . LEU A 1 111 ? 7.401 10.269 -3.944 1.00 94.12 111 LEU A C 1
ATOM 866 O O . LEU A 1 111 ? 7.406 11.450 -4.287 1.00 94.12 111 LEU A O 1
ATOM 870 N N . ILE A 1 112 ? 6.321 9.493 -4.001 1.00 93.75 112 ILE A N 1
ATOM 871 C CA . ILE A 1 112 ? 4.982 9.993 -4.304 1.00 93.75 112 ILE A CA 1
ATOM 872 C C . ILE A 1 112 ? 4.203 10.074 -3.001 1.00 93.75 112 ILE A C 1
ATOM 874 O O . ILE A 1 112 ? 4.179 9.118 -2.228 1.00 93.75 112 ILE A O 1
ATOM 878 N N . GLU A 1 113 ? 3.569 11.217 -2.771 1.00 93.94 113 GLU A N 1
ATOM 879 C CA . GLU A 1 113 ? 2.586 11.436 -1.718 1.00 93.94 113 GLU A CA 1
ATOM 880 C C . GLU A 1 113 ? 1.214 11.626 -2.370 1.00 93.94 113 GLU A C 1
ATOM 882 O O . GLU A 1 113 ? 1.027 12.488 -3.233 1.00 93.94 113 GLU A O 1
ATOM 887 N N . LEU A 1 114 ? 0.267 10.787 -1.965 1.00 91.50 114 LEU A N 1
ATOM 888 C CA . LEU A 1 114 ? -1.144 10.913 -2.297 1.00 91.50 114 LEU A CA 1
ATOM 889 C C . LEU A 1 114 ? -1.883 11.399 -1.063 1.00 91.50 114 LEU A C 1
ATOM 891 O O . LEU A 1 114 ? -1.688 10.865 0.024 1.00 91.50 114 LEU A O 1
ATOM 895 N N . GLU A 1 115 ? -2.735 12.397 -1.242 1.00 89.81 115 GLU A N 1
ATOM 896 C CA . GLU A 1 115 ? -3.459 13.048 -0.157 1.00 89.81 115 GLU A CA 1
ATOM 897 C C . GLU A 1 115 ? -4.939 13.164 -0.508 1.00 89.81 115 GLU A C 1
ATOM 899 O O . GLU A 1 115 ? -5.290 13.631 -1.594 1.00 89.81 115 GLU A O 1
ATOM 904 N N . ASP A 1 116 ? -5.792 12.762 0.429 1.00 87.12 116 ASP A N 1
ATOM 905 C CA . ASP A 1 116 ? -7.208 13.111 0.476 1.00 87.12 116 ASP A CA 1
ATOM 906 C C . ASP A 1 116 ? -7.335 14.522 1.060 1.00 87.12 116 ASP A C 1
ATOM 908 O O . ASP A 1 116 ? -6.950 14.778 2.203 1.00 87.12 116 ASP A O 1
ATOM 912 N N . LEU A 1 117 ? -7.866 15.451 0.267 1.00 84.31 117 LEU A N 1
ATOM 913 C CA . LEU A 1 117 ? -7.976 16.853 0.665 1.00 84.31 117 LEU A CA 1
ATOM 914 C C . LEU A 1 117 ? -9.149 17.124 1.618 1.00 84.31 117 LEU A C 1
ATOM 916 O O . LEU A 1 117 ? -9.185 18.196 2.221 1.00 84.31 117 LEU A O 1
ATOM 920 N N . GLU A 1 118 ? -10.119 16.214 1.734 1.00 83.00 118 GLU A N 1
ATOM 921 C CA . GLU A 1 118 ? -11.279 16.395 2.616 1.00 83.00 118 GLU A CA 1
ATOM 922 C C . GLU A 1 118 ? -10.968 15.958 4.045 1.00 83.00 118 GLU A C 1
ATOM 924 O O . GLU A 1 118 ? -11.243 16.697 4.991 1.00 83.00 118 GLU A O 1
ATOM 929 N N . GLU A 1 119 ? -10.356 14.785 4.200 1.00 77.62 119 GLU A N 1
ATOM 930 C CA . GLU A 1 119 ? -10.008 14.230 5.513 1.00 77.62 119 GLU A CA 1
ATOM 931 C C . GLU A 1 119 ? -8.563 14.545 5.939 1.00 77.62 119 GLU A C 1
ATOM 933 O O . GLU A 1 119 ? -8.207 14.368 7.106 1.00 77.62 119 GLU A O 1
ATOM 938 N N . GLY A 1 120 ? -7.717 15.030 5.022 1.00 80.75 120 GLY A N 1
ATOM 939 C CA . GLY A 1 120 ? -6.302 15.319 5.280 1.00 80.75 120 GLY A CA 1
ATOM 940 C C . GLY A 1 120 ? -5.439 14.067 5.471 1.00 80.75 120 GLY A C 1
ATOM 941 O O . GLY A 1 120 ? -4.293 14.163 5.920 1.00 80.75 120 GLY A O 1
ATOM 942 N N . THR A 1 121 ? -5.977 12.883 5.168 1.00 84.19 121 THR A N 1
ATOM 943 C CA . THR A 1 121 ? -5.232 11.623 5.197 1.00 84.19 121 THR A CA 1
ATOM 944 C C . THR A 1 121 ? -4.311 11.534 3.992 1.00 84.19 121 THR A C 1
ATOM 946 O O . THR A 1 121 ? -4.711 11.860 2.876 1.00 84.19 121 THR A O 1
ATOM 949 N N . TRP A 1 122 ? -3.091 11.049 4.193 1.00 89.88 122 TRP A N 1
ATOM 950 C CA . TRP A 1 122 ? -2.112 10.910 3.123 1.00 89.88 122 TRP A CA 1
ATOM 951 C C . TRP A 1 122 ? -1.300 9.629 3.274 1.00 89.88 122 TRP A C 1
ATOM 953 O O . TRP A 1 122 ? -1.086 9.139 4.383 1.00 89.88 122 TRP A O 1
ATOM 963 N N . THR A 1 123 ? -0.806 9.134 2.143 1.00 91.56 123 THR A N 1
ATOM 964 C CA . THR A 1 123 ? 0.099 7.987 2.060 1.00 91.56 123 THR A CA 1
ATOM 965 C C . THR A 1 123 ? 1.270 8.343 1.161 1.00 91.56 123 THR A C 1
ATOM 967 O O . THR A 1 123 ? 1.100 8.953 0.105 1.00 91.56 123 THR A O 1
ATOM 970 N N . ARG A 1 124 ? 2.476 7.947 1.578 1.00 93.38 124 ARG A N 1
ATOM 971 C CA . ARG A 1 124 ? 3.717 8.179 0.837 1.00 93.38 124 ARG A CA 1
ATOM 972 C C . ARG A 1 124 ? 4.417 6.864 0.537 1.00 93.38 124 ARG A C 1
ATOM 974 O O . ARG A 1 124 ? 4.577 6.036 1.430 1.00 93.38 124 ARG A O 1
ATOM 981 N N . PHE A 1 125 ? 4.866 6.695 -0.700 1.00 93.88 125 PHE A N 1
ATOM 982 C CA . PHE A 1 125 ? 5.507 5.465 -1.155 1.00 93.88 125 PHE A CA 1
ATOM 983 C C . PHE A 1 125 ? 6.573 5.739 -2.226 1.00 93.88 125 PHE A C 1
ATOM 985 O O . PHE A 1 125 ? 6.489 6.737 -2.949 1.00 93.88 125 PHE A O 1
ATOM 992 N N . PRO A 1 126 ? 7.614 4.891 -2.310 1.00 94.25 126 PRO A N 1
ATOM 993 C CA . PRO A 1 126 ? 8.677 5.051 -3.290 1.00 94.25 126 PRO A CA 1
ATOM 994 C C . PRO A 1 126 ? 8.259 4.540 -4.672 1.00 94.25 126 PRO A C 1
ATOM 996 O O . PRO A 1 126 ? 7.517 3.561 -4.805 1.00 94.25 126 PRO A O 1
ATOM 999 N N . VAL A 1 127 ? 8.801 5.189 -5.697 1.00 94.94 127 VAL A N 1
ATOM 1000 C CA . VAL A 1 127 ? 8.703 4.813 -7.110 1.00 94.94 127 VAL A CA 1
ATOM 1001 C C . VAL A 1 127 ? 10.041 5.045 -7.805 1.00 94.94 127 VAL A C 1
ATOM 1003 O O . VAL A 1 127 ? 10.849 5.861 -7.363 1.00 94.94 127 VAL A O 1
ATOM 1006 N N . ASP A 1 128 ? 10.272 4.346 -8.906 1.00 95.06 128 ASP A N 1
ATOM 1007 C CA . ASP A 1 128 ? 11.414 4.569 -9.782 1.00 95.06 128 ASP A CA 1
ATOM 1008 C C . ASP A 1 128 ? 11.069 5.594 -10.864 1.00 95.06 128 ASP A C 1
ATOM 1010 O O . ASP A 1 128 ? 10.001 5.539 -11.476 1.00 95.06 128 ASP A O 1
ATOM 1014 N N . MET A 1 129 ? 11.982 6.533 -11.113 1.00 93.94 129 MET A N 1
ATOM 1015 C CA . MET A 1 129 ? 11.874 7.506 -12.196 1.00 93.94 129 MET A CA 1
ATOM 1016 C C . MET A 1 129 ? 12.601 7.003 -13.442 1.00 93.94 129 MET A C 1
ATOM 1018 O O . MET A 1 129 ? 13.791 6.690 -13.398 1.00 93.94 129 MET A O 1
ATOM 1022 N N . TYR A 1 130 ? 11.906 7.025 -14.572 1.00 92.50 130 TYR A N 1
ATOM 1023 C CA . TYR A 1 130 ? 12.426 6.718 -15.897 1.00 92.50 130 TYR A CA 1
ATOM 1024 C C . TYR A 1 130 ? 12.190 7.917 -16.813 1.00 92.50 130 TYR A C 1
ATOM 1026 O O . TYR A 1 130 ? 11.085 8.464 -16.860 1.00 92.50 130 TYR A O 1
ATOM 1034 N N . ALA A 1 131 ? 13.216 8.327 -17.554 1.00 88.38 131 ALA A N 1
ATOM 1035 C CA . ALA A 1 131 ? 13.096 9.395 -18.538 1.00 88.38 131 ALA A CA 1
ATOM 1036 C C . ALA A 1 131 ? 13.934 9.082 -19.775 1.00 88.38 131 ALA A C 1
ATOM 1038 O O . ALA A 1 131 ? 14.944 8.378 -19.704 1.00 88.38 131 ALA A O 1
ATOM 1039 N N . VAL A 1 132 ? 13.513 9.631 -20.911 1.00 84.44 132 VAL A N 1
ATOM 1040 C CA . VAL A 1 132 ? 14.236 9.478 -22.173 1.00 84.44 132 VAL A CA 1
ATOM 1041 C C . VAL A 1 132 ? 15.507 10.343 -22.149 1.00 84.44 132 VAL A C 1
ATOM 1043 O O . VAL A 1 132 ? 15.427 11.538 -21.846 1.00 84.44 132 VAL A O 1
ATOM 1046 N N . PRO A 1 133 ? 16.687 9.782 -22.465 1.00 75.25 133 PRO A N 1
ATOM 1047 C CA . PRO A 1 133 ? 17.935 10.537 -22.457 1.00 75.25 133 PRO A CA 1
ATOM 1048 C C . PRO A 1 133 ? 17.992 11.699 -23.471 1.00 75.25 133 PRO A C 1
ATOM 1050 O O . PRO A 1 133 ? 17.373 11.635 -24.534 1.00 75.25 133 PRO A O 1
ATOM 1053 N N . PRO A 1 134 ? 18.817 12.735 -23.204 1.00 64.88 134 PRO A N 1
ATOM 1054 C CA . PRO A 1 134 ? 18.857 13.972 -23.985 1.00 64.88 134 PRO A CA 1
ATOM 1055 C C . PRO A 1 134 ? 19.472 13.875 -25.387 1.00 64.88 134 PRO A C 1
ATOM 1057 O O . PRO A 1 134 ? 19.439 14.848 -26.133 1.00 64.88 134 PRO A O 1
ATOM 1060 N N . PHE A 1 135 ? 20.074 12.738 -25.737 1.00 63.25 135 PHE A N 1
ATOM 1061 C CA . PHE A 1 135 ? 20.694 12.512 -27.047 1.00 63.25 135 PHE A CA 1
ATOM 1062 C C . PHE A 1 135 ? 19.712 11.988 -28.105 1.00 63.25 135 PHE A C 1
ATOM 1064 O O . PHE A 1 135 ? 20.104 11.773 -29.247 1.00 63.25 135 PHE A O 1
ATOM 1071 N N . VAL A 1 136 ? 18.449 11.777 -27.732 1.00 62.78 136 VAL A N 1
ATOM 1072 C CA . VAL A 1 136 ? 17.348 11.598 -28.680 1.00 62.78 136 VAL A CA 1
ATOM 1073 C C . VAL A 1 136 ? 16.815 12.998 -28.989 1.00 62.78 136 VAL A C 1
ATOM 1075 O O . VAL A 1 136 ? 16.442 13.709 -28.058 1.00 62.78 136 VAL A O 1
ATOM 1078 N N . ASP A 1 137 ? 16.781 13.416 -30.260 1.00 55.50 137 ASP A N 1
ATOM 1079 C CA . ASP A 1 137 ? 16.437 14.793 -30.686 1.00 55.50 137 ASP A CA 1
ATOM 1080 C C . ASP A 1 137 ? 15.059 15.302 -30.175 1.00 55.50 137 ASP A C 1
ATOM 1082 O O . ASP A 1 137 ? 14.781 16.503 -30.201 1.00 55.50 137 ASP A O 1
ATOM 1086 N N . ALA A 1 138 ? 14.224 14.417 -29.618 1.00 54.00 138 ALA A N 1
ATOM 1087 C CA . ALA A 1 138 ? 12.924 14.693 -29.003 1.00 54.00 138 ALA A CA 1
ATOM 1088 C C . ALA A 1 138 ? 12.925 14.861 -27.463 1.00 54.00 138 ALA A C 1
ATOM 1090 O O . ALA A 1 138 ? 11.878 15.091 -26.852 1.00 54.00 138 ALA A O 1
ATOM 1091 N N . SER A 1 139 ? 14.079 14.788 -26.792 1.00 58.47 139 SER A N 1
ATOM 1092 C CA . SER A 1 139 ? 14.151 14.601 -25.331 1.00 58.47 139 SER A CA 1
ATOM 1093 C C . SER A 1 139 ? 13.493 15.687 -24.473 1.00 58.47 139 SER A C 1
ATOM 1095 O O . SER A 1 139 ? 13.131 15.431 -23.330 1.00 58.47 139 SER A O 1
ATOM 1097 N N . ARG A 1 140 ? 13.366 16.922 -24.979 1.00 63.03 140 ARG A N 1
ATOM 1098 C CA . ARG A 1 140 ? 12.759 18.034 -24.220 1.00 63.03 140 ARG A CA 1
ATOM 1099 C C . ARG A 1 140 ? 11.248 17.902 -24.070 1.00 63.03 140 ARG A C 1
ATOM 1101 O O . ARG A 1 140 ? 10.681 18.536 -23.188 1.00 63.03 140 ARG A O 1
ATOM 1108 N N . LYS A 1 141 ? 10.616 17.132 -24.952 1.00 71.94 141 LYS A N 1
ATOM 1109 C CA . LYS A 1 141 ? 9.180 16.849 -24.943 1.00 71.94 141 LYS A CA 1
ATOM 1110 C C . LYS A 1 141 ? 8.873 15.408 -24.552 1.00 71.94 141 LYS A C 1
ATOM 1112 O O . LYS A 1 141 ? 7.710 15.064 -24.368 1.00 71.94 141 LYS A O 1
ATOM 1117 N N . ALA A 1 142 ? 9.909 14.580 -24.444 1.00 76.94 142 ALA A N 1
ATOM 1118 C CA . ALA A 1 142 ? 9.757 13.175 -24.156 1.00 76.94 142 ALA A CA 1
ATOM 1119 C C . ALA A 1 142 ? 9.087 12.959 -22.789 1.00 76.94 142 ALA A C 1
ATOM 1121 O O . ALA A 1 142 ? 9.351 13.706 -21.840 1.00 76.94 142 ALA A O 1
ATOM 1122 N N . PRO A 1 143 ? 8.221 11.943 -22.680 1.00 87.69 143 PRO A N 1
ATOM 1123 C CA . PRO A 1 143 ? 7.518 11.659 -21.444 1.00 87.69 143 PRO A CA 1
ATOM 1124 C C . PRO A 1 143 ? 8.474 11.268 -20.311 1.00 87.69 143 PRO A C 1
ATOM 1126 O O . PRO A 1 143 ? 9.554 10.720 -20.540 1.00 87.69 143 PRO A O 1
ATOM 1129 N N . THR A 1 144 ? 8.028 11.494 -19.078 1.00 90.69 144 THR A N 1
ATOM 1130 C CA . THR A 1 144 ? 8.660 10.971 -17.858 1.00 90.69 144 THR A CA 1
ATOM 1131 C C . THR A 1 144 ? 7.703 9.986 -17.202 1.00 90.69 144 THR A C 1
ATOM 1133 O O . THR A 1 144 ? 6.508 10.261 -17.088 1.00 90.69 144 THR A O 1
ATOM 1136 N N . ARG A 1 145 ? 8.217 8.842 -16.750 1.00 93.44 145 ARG A N 1
ATOM 1137 C CA . ARG A 1 145 ? 7.439 7.810 -16.060 1.00 93.44 145 ARG A CA 1
ATOM 1138 C C . ARG A 1 145 ? 7.959 7.630 -14.640 1.00 93.44 145 ARG A C 1
ATOM 1140 O O . ARG A 1 145 ? 9.158 7.484 -14.433 1.00 93.44 145 ARG A O 1
ATOM 1147 N N . PHE A 1 146 ? 7.047 7.587 -13.684 1.00 94.44 146 PHE A N 1
ATOM 1148 C CA . PHE A 1 146 ? 7.306 7.214 -12.300 1.00 94.44 146 PHE A CA 1
ATOM 1149 C C . PHE A 1 146 ? 6.545 5.928 -12.032 1.00 94.44 146 PHE A C 1
ATOM 1151 O O . PHE A 1 146 ? 5.328 5.931 -12.180 1.00 94.44 146 PHE A O 1
ATOM 1158 N N . ALA A 1 147 ? 7.216 4.833 -11.694 1.00 94.19 147 ALA A N 1
ATOM 1159 C CA . ALA A 1 147 ? 6.536 3.552 -11.537 1.00 94.19 147 ALA A CA 1
ATOM 1160 C C . ALA A 1 147 ? 7.140 2.689 -10.431 1.00 94.19 147 ALA A C 1
ATOM 1162 O O . ALA A 1 147 ? 8.343 2.715 -10.192 1.00 94.19 147 ALA A O 1
ATOM 1163 N N . ASN A 1 148 ? 6.296 1.899 -9.777 1.00 93.12 148 ASN A N 1
ATOM 1164 C CA . ASN A 1 148 ? 6.702 0.748 -8.977 1.00 93.12 148 ASN A CA 1
ATOM 1165 C C . ASN A 1 148 ? 5.870 -0.482 -9.388 1.00 93.12 148 ASN A C 1
ATOM 1167 O O . ASN A 1 148 ? 5.310 -0.514 -10.482 1.00 93.12 148 ASN A O 1
ATOM 1171 N N . ALA A 1 149 ? 5.805 -1.500 -8.529 1.00 89.75 149 ALA A N 1
ATOM 1172 C CA . ALA A 1 149 ? 5.087 -2.739 -8.814 1.00 89.75 149 ALA A CA 1
ATOM 1173 C C . ALA A 1 149 ? 3.572 -2.567 -9.034 1.00 89.75 149 ALA A C 1
ATOM 1175 O O . ALA A 1 149 ? 2.991 -3.400 -9.718 1.00 89.75 149 ALA A O 1
ATOM 1176 N N . PHE A 1 150 ? 2.941 -1.527 -8.474 1.00 91.38 150 PHE A N 1
ATOM 1177 C CA . PHE A 1 150 ? 1.480 -1.379 -8.461 1.00 91.38 150 PHE A CA 1
ATOM 1178 C C . PHE A 1 150 ? 0.966 0.00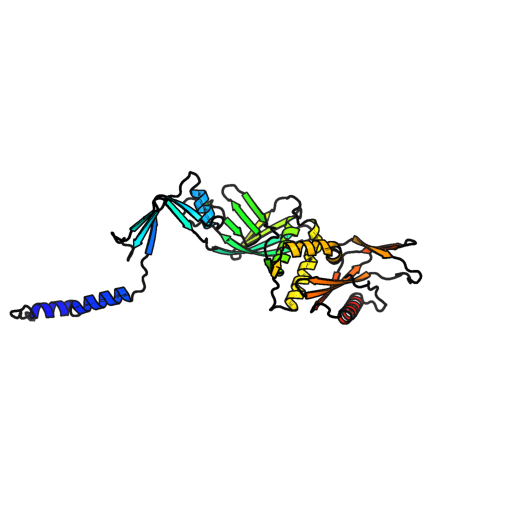7 -8.870 1.00 91.38 150 PHE A C 1
ATOM 1180 O O . PHE A 1 150 ? -0.235 0.192 -9.049 1.00 91.38 150 PHE A O 1
ATOM 1187 N N . PHE A 1 151 ? 1.836 1.008 -8.981 1.00 92.94 151 PHE A N 1
ATOM 1188 C CA . PHE A 1 151 ? 1.447 2.388 -9.252 1.00 92.94 151 PHE A CA 1
ATOM 1189 C C . PHE A 1 151 ? 2.359 3.005 -10.303 1.00 92.94 151 PHE A C 1
ATOM 1191 O O . PHE A 1 151 ? 3.584 2.909 -10.209 1.00 92.94 151 PHE A O 1
ATOM 1198 N N . GLU A 1 152 ? 1.759 3.683 -11.276 1.00 93.38 152 GLU A N 1
ATOM 1199 C CA . GLU A 1 152 ? 2.451 4.403 -12.334 1.00 93.38 152 GLU A CA 1
ATOM 1200 C C . GLU A 1 152 ? 1.850 5.797 -12.537 1.00 93.38 152 GLU A C 1
ATOM 1202 O O . GLU A 1 152 ? 0.638 5.967 -12.636 1.00 93.38 152 GLU A O 1
ATOM 1207 N N . VAL A 1 153 ? 2.725 6.793 -12.675 1.00 92.50 153 VAL A N 1
ATOM 1208 C CA . VAL A 1 153 ? 2.405 8.127 -13.184 1.00 92.50 153 VAL A CA 1
ATOM 1209 C C . VAL A 1 153 ? 3.205 8.359 -14.454 1.00 92.50 153 VAL A C 1
ATOM 1211 O O . VAL A 1 153 ? 4.431 8.271 -14.446 1.00 92.50 153 VAL A O 1
ATOM 1214 N N . THR A 1 154 ? 2.526 8.689 -15.547 1.00 92.31 154 THR A N 1
ATOM 1215 C CA . THR A 1 154 ? 3.171 9.155 -16.781 1.00 92.31 154 THR A CA 1
ATOM 1216 C C . THR A 1 154 ? 2.882 10.639 -16.963 1.00 92.31 154 THR A C 1
ATOM 1218 O O . THR A 1 154 ? 1.723 11.041 -16.919 1.00 92.31 154 THR A O 1
ATOM 1221 N N . LEU A 1 155 ? 3.924 11.435 -17.199 1.00 90.19 155 LEU A N 1
ATOM 1222 C CA . LEU A 1 155 ? 3.830 12.840 -17.592 1.00 90.19 155 LEU A CA 1
ATOM 1223 C C . LEU A 1 155 ? 4.237 12.960 -19.057 1.00 90.19 155 LEU A C 1
ATOM 1225 O O . LEU A 1 155 ? 5.394 12.717 -19.394 1.00 90.19 155 LEU A O 1
ATOM 1229 N N . ASP A 1 156 ? 3.285 13.312 -19.914 1.00 86.81 156 ASP A N 1
ATOM 1230 C CA . ASP A 1 156 ? 3.488 13.565 -21.338 1.00 86.81 156 ASP A CA 1
ATOM 1231 C C . ASP A 1 156 ? 3.445 15.082 -21.568 1.00 86.81 156 ASP A C 1
ATOM 1233 O O . ASP A 1 156 ? 2.380 15.705 -21.583 1.00 86.81 156 ASP A O 1
ATOM 1237 N N . PHE A 1 157 ? 4.627 15.690 -21.690 1.00 83.38 157 PHE A N 1
ATOM 1238 C CA . PHE A 1 157 ? 4.762 17.140 -21.838 1.00 83.38 157 PHE A CA 1
ATOM 1239 C C . PHE A 1 157 ? 4.311 17.637 -23.211 1.00 83.38 157 PHE A C 1
ATOM 1241 O O . PHE A 1 157 ? 3.916 18.792 -23.331 1.00 83.38 157 PHE A O 1
ATOM 1248 N N . GLU A 1 158 ? 4.367 16.795 -24.245 1.00 82.06 158 GLU A N 1
ATOM 1249 C CA . GLU A 1 158 ? 3.910 17.171 -25.582 1.00 82.06 158 GLU A CA 1
ATOM 1250 C C . GLU A 1 158 ? 2.388 17.250 -25.656 1.00 82.06 158 GLU A C 1
ATOM 1252 O O . GLU A 1 158 ? 1.844 18.165 -26.274 1.00 82.06 158 GLU A O 1
ATOM 1257 N N . LYS A 1 159 ? 1.706 16.312 -24.998 1.00 83.94 159 LYS A N 1
ATOM 1258 C CA . LYS A 1 159 ? 0.240 16.271 -24.947 1.00 83.94 159 LYS A CA 1
ATOM 1259 C C . LYS A 1 159 ? -0.354 17.092 -23.803 1.00 83.94 159 LYS A C 1
ATOM 1261 O O . LYS A 1 159 ? -1.572 17.077 -23.645 1.00 83.94 159 LYS A O 1
ATOM 1266 N N . GLU A 1 160 ? 0.483 17.758 -23.004 1.00 83.44 160 GLU A N 1
ATOM 1267 C CA . GLU A 1 160 ? 0.093 18.441 -21.760 1.00 83.44 160 GLU A CA 1
ATOM 1268 C C . GLU A 1 160 ? -0.788 17.548 -20.869 1.00 83.44 160 GLU A C 1
ATOM 1270 O O . GLU A 1 160 ? -1.806 17.967 -20.315 1.00 83.44 160 GLU A O 1
ATOM 1275 N N . TRP A 1 161 ? -0.407 16.275 -20.760 1.00 85.25 161 TRP A N 1
ATOM 1276 C CA . TRP A 1 161 ? -1.224 15.241 -20.141 1.00 85.25 161 TRP A CA 1
ATOM 1277 C C . TRP A 1 161 ? -0.467 14.517 -19.032 1.00 85.25 161 TRP A C 1
ATOM 1279 O O . TRP A 1 161 ? 0.727 14.235 -19.137 1.00 85.25 161 TRP A O 1
ATOM 1289 N N . ALA A 1 162 ? -1.192 14.171 -17.972 1.00 85.69 162 ALA A N 1
ATOM 1290 C CA . ALA A 1 162 ? -0.715 13.293 -16.919 1.00 85.69 162 ALA A CA 1
ATOM 1291 C C . ALA A 1 162 ? -1.710 12.150 -16.722 1.00 85.69 162 ALA A C 1
ATOM 1293 O O . ALA A 1 162 ? -2.920 12.373 -16.653 1.00 85.69 162 ALA A O 1
ATOM 1294 N N . GLY A 1 163 ? -1.192 10.931 -16.614 1.00 88.06 163 GLY A N 1
ATOM 1295 C CA . GLY A 1 163 ? -1.985 9.733 -16.367 1.00 88.06 163 GLY A CA 1
ATOM 1296 C C . GLY A 1 163 ? -1.515 9.001 -15.130 1.00 88.06 163 GLY A C 1
ATOM 1297 O O . GLY A 1 163 ? -0.312 8.894 -14.898 1.00 88.06 163 GLY A O 1
ATOM 1298 N N . ILE A 1 164 ? -2.473 8.470 -14.378 1.00 88.81 164 ILE A N 1
ATOM 1299 C CA . ILE A 1 164 ? -2.231 7.548 -13.273 1.00 88.81 164 ILE A CA 1
ATOM 1300 C C . ILE A 1 164 ? -2.753 6.182 -13.698 1.00 88.81 164 ILE A C 1
ATOM 1302 O O . ILE A 1 164 ? -3.886 6.068 -14.166 1.00 88.81 164 ILE A O 1
ATOM 1306 N N . VAL A 1 165 ? -1.930 5.158 -13.518 1.00 89.81 165 VAL A N 1
ATOM 1307 C CA . VAL A 1 165 ? -2.326 3.758 -13.635 1.00 89.81 165 VAL A CA 1
ATOM 1308 C C . VAL A 1 165 ? -2.080 3.106 -12.283 1.00 89.81 165 VAL A C 1
ATOM 1310 O O . VAL A 1 165 ? -1.001 3.232 -11.708 1.00 89.81 165 VAL A O 1
ATOM 1313 N N . PHE A 1 166 ? -3.100 2.433 -11.771 1.00 90.81 166 PHE A N 1
ATOM 1314 C CA . PHE A 1 166 ? -3.028 1.658 -10.544 1.00 90.81 166 PHE A CA 1
ATOM 1315 C C . PHE A 1 166 ? -3.364 0.214 -10.894 1.00 90.81 166 PHE A C 1
ATOM 1317 O O . PHE A 1 166 ? -4.415 -0.048 -11.472 1.00 90.81 166 PHE A O 1
ATOM 1324 N N . ASP A 1 167 ? -2.432 -0.683 -10.604 1.00 90.62 167 ASP A N 1
ATOM 1325 C CA . ASP A 1 167 ? -2.566 -2.113 -10.832 1.00 90.62 167 ASP A CA 1
ATOM 1326 C C . ASP A 1 167 ? -3.055 -2.781 -9.546 1.00 90.62 167 ASP A C 1
ATOM 1328 O O . ASP A 1 167 ? -2.318 -2.897 -8.560 1.00 90.62 167 ASP A O 1
ATOM 1332 N N . ASP A 1 168 ? -4.317 -3.195 -9.572 1.00 87.50 168 ASP A N 1
ATOM 1333 C CA . ASP A 1 168 ? -5.031 -3.877 -8.501 1.00 87.50 168 ASP A CA 1
ATOM 1334 C C . ASP A 1 168 ? -5.134 -5.396 -8.716 1.00 87.50 168 ASP A C 1
ATOM 1336 O O . ASP A 1 168 ? -5.945 -6.055 -8.063 1.00 87.50 168 ASP A O 1
ATOM 1340 N N . ASP A 1 169 ? -4.302 -5.977 -9.592 1.00 89.12 169 ASP A N 1
ATOM 1341 C CA . ASP A 1 169 ? -4.320 -7.415 -9.847 1.00 89.12 169 ASP A CA 1
ATOM 1342 C C . ASP A 1 169 ? -4.044 -8.230 -8.568 1.00 89.12 169 ASP A C 1
ATOM 1344 O O . ASP A 1 169 ? -2.961 -8.204 -7.972 1.00 89.12 169 ASP A O 1
ATOM 1348 N N . GLY A 1 170 ? -5.042 -9.022 -8.167 1.00 88.31 170 GLY A N 1
ATOM 1349 C CA . GLY A 1 170 ? -4.988 -9.915 -7.013 1.00 88.31 170 GLY A CA 1
ATOM 1350 C C . GLY A 1 170 ? -4.095 -11.149 -7.201 1.00 88.31 170 GLY A C 1
ATOM 1351 O O . GLY A 1 170 ? -3.906 -11.914 -6.251 1.00 88.31 170 GLY A O 1
ATOM 1352 N N . SER A 1 171 ? -3.551 -11.380 -8.403 1.00 91.38 171 SER A N 1
ATOM 1353 C CA . SER A 1 171 ? -2.757 -12.572 -8.734 1.00 91.38 171 SER A CA 1
ATOM 1354 C C . SER A 1 171 ? -1.364 -12.601 -8.094 1.00 91.38 171 SER A C 1
ATOM 1356 O O . SER A 1 171 ? -0.758 -13.672 -7.983 1.00 91.38 171 SER A O 1
ATOM 1358 N N . ARG A 1 172 ? -0.856 -11.465 -7.604 1.00 91.31 172 ARG A N 1
ATOM 1359 C CA . ARG A 1 172 ? 0.487 -11.378 -7.018 1.00 91.31 172 ARG A CA 1
ATOM 1360 C C . ARG A 1 172 ? 0.538 -11.698 -5.522 1.00 91.31 172 ARG A C 1
ATOM 1362 O O . ARG A 1 172 ? -0.384 -11.431 -4.753 1.00 91.31 172 ARG A O 1
ATOM 1369 N N . SER A 1 173 ? 1.697 -12.211 -5.115 1.00 93.56 173 SER A N 1
ATOM 1370 C CA . SER A 1 173 ? 2.106 -12.349 -3.717 1.00 93.56 173 SER A CA 1
ATOM 1371 C C . SER A 1 173 ? 3.067 -11.219 -3.346 1.00 93.56 173 SER A C 1
ATOM 1373 O O . SER A 1 173 ? 4.151 -11.116 -3.926 1.00 93.56 173 SER A O 1
ATOM 1375 N N . VAL A 1 174 ? 2.697 -10.405 -2.360 1.00 93.69 174 VAL A N 1
ATOM 1376 C CA . VAL A 1 174 ? 3.468 -9.229 -1.915 1.00 93.69 174 VAL A CA 1
ATOM 1377 C C . VAL A 1 174 ? 3.663 -9.238 -0.403 1.00 93.69 174 VAL A C 1
ATOM 1379 O O . VAL A 1 174 ? 3.029 -10.013 0.312 1.00 93.69 174 VAL A O 1
ATOM 1382 N N . ASP A 1 175 ? 4.558 -8.396 0.103 1.00 93.75 175 ASP A N 1
ATOM 1383 C CA . ASP A 1 175 ? 4.728 -8.228 1.547 1.00 93.75 175 ASP A CA 1
ATOM 1384 C C . ASP A 1 175 ? 3.496 -7.515 2.143 1.00 93.75 175 ASP A C 1
ATOM 1386 O O . ASP A 1 175 ? 2.898 -6.659 1.490 1.00 93.75 175 ASP A O 1
ATOM 1390 N N . LEU A 1 176 ? 3.131 -7.810 3.400 1.00 93.81 176 LEU A N 1
ATOM 1391 C CA . LEU A 1 176 ? 1.972 -7.179 4.065 1.00 93.81 176 LEU A CA 1
ATOM 1392 C C . LEU A 1 176 ? 1.995 -5.641 3.987 1.00 93.81 176 LEU A C 1
ATOM 1394 O O . LEU A 1 176 ? 0.958 -5.023 3.761 1.00 93.81 176 LEU A O 1
ATOM 1398 N N . SER A 1 177 ? 3.171 -5.029 4.144 1.00 93.00 177 SER A N 1
ATOM 1399 C CA . SER A 1 177 ? 3.327 -3.570 4.068 1.00 93.00 177 SER A CA 1
ATOM 1400 C C . SER A 1 177 ? 2.977 -3.015 2.686 1.00 93.00 177 SER A C 1
ATOM 1402 O O . SER A 1 177 ? 2.329 -1.973 2.579 1.00 93.00 177 SER A O 1
ATOM 1404 N N . GLU A 1 178 ? 3.345 -3.731 1.620 1.00 93.50 178 GLU A N 1
ATOM 1405 C CA . GLU A 1 178 ? 2.988 -3.372 0.246 1.00 93.50 178 GLU A CA 1
ATOM 1406 C C . GLU A 1 178 ? 1.485 -3.550 0.019 1.00 93.50 178 GLU A C 1
ATOM 1408 O O . GLU A 1 178 ? 0.835 -2.616 -0.441 1.00 93.50 178 GLU A O 1
ATOM 1413 N N . ALA A 1 179 ? 0.912 -4.683 0.444 1.00 94.75 179 ALA A N 1
ATOM 1414 C CA . ALA A 1 179 ? -0.525 -4.937 0.341 1.00 94.75 179 ALA A CA 1
ATOM 1415 C C . ALA A 1 179 ? -1.356 -3.841 1.027 1.00 94.75 179 ALA A C 1
ATOM 1417 O O . ALA A 1 179 ? -2.291 -3.310 0.437 1.00 94.75 179 ALA A O 1
ATOM 1418 N N . VAL A 1 180 ? -0.990 -3.455 2.254 1.00 95.12 180 VAL A N 1
ATOM 1419 C CA . VAL A 1 180 ? -1.664 -2.386 3.011 1.00 95.12 180 VAL A CA 1
ATOM 1420 C C . VAL A 1 180 ? -1.487 -1.027 2.333 1.00 95.12 180 VAL A C 1
ATOM 1422 O O . VAL A 1 180 ? -2.454 -0.276 2.220 1.00 95.12 180 VAL A O 1
ATOM 1425 N N . THR A 1 181 ? -0.286 -0.726 1.829 1.00 94.38 181 THR A N 1
ATOM 1426 C CA . THR A 1 181 ? -0.023 0.512 1.074 1.00 94.38 181 THR A CA 1
ATOM 1427 C C . THR A 1 181 ? -0.888 0.587 -0.179 1.00 94.38 181 THR A C 1
ATOM 1429 O O . THR A 1 181 ? -1.429 1.646 -0.476 1.00 94.38 181 THR A O 1
ATOM 1432 N N . MET A 1 182 ? -1.089 -0.527 -0.884 1.00 94.38 182 MET A N 1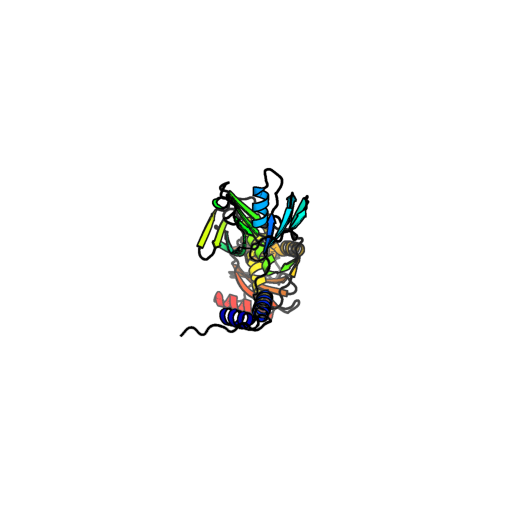
ATOM 1433 C CA . MET A 1 182 ? -2.005 -0.557 -2.017 1.00 94.38 182 MET A CA 1
ATOM 1434 C C . MET A 1 182 ? -3.450 -0.253 -1.619 1.00 94.38 182 MET A C 1
ATOM 1436 O O . MET A 1 182 ? -4.114 0.475 -2.350 1.00 94.38 182 MET A O 1
ATOM 1440 N N . ILE A 1 183 ? -3.942 -0.774 -0.483 1.00 94.50 183 ILE A N 1
ATOM 1441 C CA . ILE A 1 183 ? -5.301 -0.452 -0.017 1.00 94.50 183 ILE A CA 1
ATOM 1442 C C . ILE A 1 183 ? -5.424 1.043 0.270 1.00 94.50 183 ILE A C 1
ATOM 1444 O O . ILE A 1 183 ? -6.398 1.658 -0.146 1.00 94.50 183 ILE A O 1
ATOM 1448 N N . GLU A 1 184 ? -4.444 1.638 0.953 1.00 93.38 184 GLU A N 1
ATOM 1449 C CA . GLU A 1 184 ? -4.452 3.075 1.244 1.00 93.38 184 GLU A CA 1
ATOM 1450 C C . GLU A 1 184 ? -4.416 3.924 -0.028 1.00 93.38 184 GLU A C 1
ATOM 1452 O O . GLU A 1 184 ? -5.202 4.859 -0.175 1.00 93.38 184 GLU A O 1
ATOM 1457 N N . VAL A 1 185 ? -3.530 3.583 -0.966 1.00 92.62 185 VAL A N 1
ATOM 1458 C CA . VAL A 1 185 ? -3.428 4.263 -2.260 1.00 92.62 185 VAL A CA 1
ATOM 1459 C C . VAL A 1 185 ? -4.741 4.132 -3.026 1.00 92.62 185 VAL A C 1
ATOM 1461 O O . VAL A 1 185 ? -5.292 5.144 -3.452 1.00 92.62 185 VAL A O 1
ATOM 1464 N N . GLY A 1 186 ? -5.286 2.920 -3.146 1.00 91.75 186 GLY A N 1
ATOM 1465 C CA . GLY A 1 186 ? -6.571 2.669 -3.796 1.00 91.75 186 GLY A CA 1
ATOM 1466 C C . GLY A 1 186 ? -7.721 3.438 -3.140 1.00 91.75 186 GLY A C 1
ATOM 1467 O O . GLY A 1 186 ? -8.526 4.051 -3.841 1.00 91.75 186 GLY A O 1
ATOM 1468 N N . ALA A 1 187 ? -7.768 3.475 -1.805 1.00 91.19 187 ALA A N 1
ATOM 1469 C CA . ALA A 1 187 ? -8.761 4.223 -1.039 1.00 91.19 187 ALA A CA 1
ATOM 1470 C C . ALA A 1 187 ? -8.681 5.732 -1.314 1.00 91.19 187 ALA A C 1
ATOM 1472 O O . ALA A 1 187 ? -9.708 6.346 -1.592 1.00 91.19 187 ALA A O 1
ATOM 1473 N N . ILE A 1 188 ? -7.479 6.326 -1.306 1.00 89.94 188 ILE A N 1
ATOM 1474 C CA . ILE A 1 188 ? -7.285 7.751 -1.628 1.00 89.94 188 ILE A CA 1
ATOM 1475 C C . ILE A 1 188 ? -7.651 8.030 -3.092 1.00 89.94 188 ILE A C 1
ATOM 1477 O O . ILE A 1 188 ? -8.297 9.035 -3.388 1.00 89.94 188 ILE A O 1
ATOM 1481 N N . LEU A 1 189 ? -7.290 7.142 -4.025 1.00 88.75 189 LEU A N 1
ATOM 1482 C CA . LEU A 1 189 ? -7.635 7.291 -5.444 1.00 88.75 189 LEU A CA 1
ATOM 1483 C C . LEU A 1 189 ? -9.149 7.254 -5.695 1.00 88.75 189 LEU A C 1
ATOM 1485 O O . LEU A 1 189 ? -9.624 7.958 -6.590 1.00 88.75 189 LEU A O 1
ATOM 1489 N N . ALA A 1 190 ? -9.894 6.490 -4.890 1.00 88.31 190 ALA A N 1
ATOM 1490 C CA . ALA A 1 190 ? -11.352 6.400 -4.945 1.00 88.31 190 ALA A CA 1
ATOM 1491 C C . ALA A 1 190 ? -12.080 7.637 -4.376 1.00 88.31 190 ALA A C 1
ATOM 1493 O O . ALA A 1 190 ? -13.304 7.722 -4.487 1.00 88.31 190 ALA A O 1
ATOM 1494 N N . ARG A 1 191 ? -11.361 8.603 -3.784 1.00 86.25 191 ARG A N 1
ATOM 1495 C CA . ARG A 1 191 ? -11.930 9.868 -3.293 1.00 86.25 191 ARG A CA 1
ATOM 1496 C C . ARG A 1 191 ? -12.129 10.886 -4.416 1.00 86.25 191 ARG A C 1
ATOM 1498 O O . ARG A 1 191 ? -11.388 10.936 -5.405 1.00 86.25 191 ARG A O 1
ATOM 1505 N N . SER A 1 192 ? -13.107 11.764 -4.212 1.00 82.12 192 SER A N 1
ATOM 1506 C CA . SER A 1 192 ? -13.449 12.853 -5.131 1.00 82.12 192 SER A CA 1
ATOM 1507 C C . SER A 1 192 ? -12.344 13.913 -5.204 1.00 82.12 192 SER A C 1
ATOM 1509 O O . SER A 1 192 ? -11.895 14.252 -6.298 1.00 82.12 192 SER A O 1
ATOM 1511 N N . LYS A 1 193 ? -11.850 14.389 -4.052 1.00 85.19 193 LYS A N 1
ATOM 1512 C CA . LYS A 1 193 ? -10.809 15.423 -3.957 1.00 85.19 193 LYS A CA 1
ATOM 1513 C C . LYS A 1 193 ? -9.498 14.847 -3.454 1.00 85.19 193 LYS A C 1
ATOM 1515 O O . LYS A 1 193 ? -9.345 14.534 -2.277 1.00 85.19 193 LYS A O 1
ATOM 1520 N N . LYS A 1 194 ? -8.526 14.771 -4.352 1.00 86.88 194 LYS A N 1
ATOM 1521 C CA . LYS A 1 194 ? -7.216 14.203 -4.056 1.00 86.88 194 LYS A CA 1
ATOM 1522 C C . LYS A 1 194 ? -6.099 14.996 -4.719 1.00 86.88 194 LYS A C 1
ATOM 1524 O O . LYS A 1 194 ? -6.312 15.687 -5.717 1.00 86.88 194 LYS A O 1
ATOM 1529 N N . ARG A 1 195 ? -4.904 14.905 -4.150 1.00 88.81 195 ARG A N 1
ATOM 1530 C CA . ARG A 1 195 ? -3.701 15.586 -4.632 1.00 88.81 195 ARG A CA 1
ATOM 1531 C C . ARG A 1 195 ? -2.556 14.595 -4.751 1.00 88.81 195 ARG A C 1
ATOM 1533 O O . ARG A 1 195 ? -2.369 13.761 -3.869 1.00 88.81 195 ARG A O 1
ATOM 1540 N N . VAL A 1 196 ? -1.789 14.715 -5.835 1.00 90.38 196 VAL A N 1
ATOM 1541 C CA . VAL A 1 196 ? -0.548 13.962 -6.031 1.00 90.38 196 VAL A CA 1
ATOM 1542 C C . VAL A 1 196 ? 0.626 14.914 -5.904 1.00 90.38 196 VAL A C 1
ATOM 1544 O O . VAL A 1 196 ? 0.662 15.964 -6.546 1.00 90.38 196 VAL A O 1
ATOM 1547 N N . LYS A 1 197 ? 1.602 14.538 -5.090 1.00 92.12 197 LYS A N 1
ATOM 1548 C CA . LYS A 1 197 ? 2.860 15.255 -4.923 1.00 92.12 197 LYS A CA 1
ATOM 1549 C C . LYS A 1 197 ? 4.007 14.317 -5.253 1.00 92.12 197 LYS A C 1
ATOM 1551 O O . LYS A 1 197 ? 4.047 13.195 -4.759 1.00 92.12 197 LYS A O 1
ATOM 1556 N N . ILE A 1 198 ? 4.933 14.778 -6.081 1.00 92.06 198 ILE A N 1
ATOM 1557 C CA . ILE A 1 198 ? 6.110 14.014 -6.496 1.00 92.06 198 ILE A CA 1
ATOM 1558 C C . ILE A 1 198 ? 7.353 14.741 -5.979 1.00 92.06 198 ILE A C 1
ATOM 1560 O O . ILE A 1 198 ? 7.597 15.893 -6.343 1.00 92.06 198 ILE A O 1
ATOM 1564 N N . GLU A 1 199 ? 8.126 14.081 -5.117 1.00 91.94 199 GLU A N 1
ATOM 1565 C CA . GLU A 1 199 ? 9.345 14.623 -4.510 1.00 91.94 199 GLU A CA 1
ATOM 1566 C C . GLU A 1 199 ? 10.595 14.084 -5.216 1.00 91.94 199 GLU A C 1
ATOM 1568 O O . GLU A 1 199 ? 10.965 12.919 -5.053 1.00 91.94 199 GLU A O 1
ATOM 1573 N N . ILE A 1 200 ? 11.261 14.947 -5.988 1.00 88.44 200 ILE A N 1
ATOM 1574 C CA . ILE A 1 200 ? 12.402 14.610 -6.848 1.00 88.44 200 ILE A CA 1
ATOM 1575 C C . ILE A 1 200 ? 13.622 15.407 -6.385 1.00 88.44 200 ILE A C 1
ATOM 1577 O O . ILE A 1 200 ? 13.668 16.626 -6.543 1.00 88.44 200 ILE A O 1
ATOM 1581 N N . GLY A 1 201 ? 14.629 14.735 -5.820 1.00 78.31 201 GLY A N 1
ATOM 1582 C CA . GLY A 1 201 ? 15.915 15.365 -5.484 1.00 78.31 201 GLY A CA 1
ATOM 1583 C C . GLY A 1 201 ? 15.816 16.598 -4.568 1.00 78.31 201 GLY A C 1
ATOM 1584 O O . GLY A 1 201 ? 16.629 17.510 -4.690 1.00 78.31 201 GLY A O 1
ATOM 1585 N N . GLY A 1 202 ? 14.809 16.651 -3.688 1.00 77.19 202 GLY A N 1
ATOM 1586 C CA . GLY A 1 202 ? 14.528 17.787 -2.796 1.00 77.19 202 GLY A CA 1
ATOM 1587 C C . GLY A 1 202 ? 13.619 18.874 -3.387 1.00 77.19 202 GLY A C 1
ATOM 1588 O O . GLY A 1 202 ? 13.238 19.798 -2.671 1.00 77.19 202 GLY A O 1
ATOM 1589 N N . GLY A 1 203 ? 13.250 18.772 -4.667 1.00 84.56 203 GLY A N 1
ATOM 1590 C CA . GLY A 1 203 ? 12.175 19.548 -5.283 1.00 84.56 203 GLY A CA 1
ATOM 1591 C C . GLY A 1 203 ? 10.828 18.839 -5.149 1.00 84.56 203 GLY A C 1
ATOM 1592 O O . GLY A 1 203 ? 10.768 17.613 -5.070 1.00 84.56 203 GLY A O 1
ATOM 1593 N N . MET A 1 204 ? 9.742 19.609 -5.146 1.00 86.62 204 MET A N 1
ATOM 1594 C CA . MET A 1 204 ? 8.381 19.094 -5.011 1.00 86.62 204 MET A CA 1
ATOM 1595 C C . MET A 1 204 ? 7.525 19.589 -6.170 1.00 86.62 204 MET A C 1
ATOM 1597 O O . MET A 1 204 ? 7.510 20.783 -6.471 1.00 86.62 204 MET A O 1
ATOM 1601 N N . MET A 1 205 ? 6.816 18.667 -6.811 1.00 86.56 205 MET A N 1
ATOM 1602 C CA . MET A 1 205 ? 5.865 18.962 -7.874 1.00 86.56 205 MET A CA 1
ATOM 1603 C C . MET A 1 205 ? 4.473 18.530 -7.434 1.00 86.56 205 MET A C 1
ATOM 1605 O O . MET A 1 205 ? 4.270 17.367 -7.093 1.00 86.56 205 MET A O 1
ATOM 1609 N N . GLU A 1 206 ? 3.522 19.461 -7.451 1.00 86.75 206 GLU A N 1
ATOM 1610 C CA . GLU A 1 206 ? 2.120 19.172 -7.153 1.00 86.75 206 GLU A CA 1
ATOM 1611 C C . GLU A 1 206 ? 1.330 19.036 -8.453 1.00 86.75 206 GLU A C 1
ATOM 1613 O O . GLU A 1 206 ? 1.418 19.891 -9.336 1.00 86.75 206 GLU A O 1
ATOM 1618 N N . LEU A 1 207 ? 0.545 17.968 -8.557 1.00 81.81 207 LEU A N 1
ATOM 1619 C CA . LEU A 1 207 ? -0.351 17.715 -9.674 1.00 81.81 207 LEU A CA 1
ATOM 1620 C C . LEU A 1 207 ? -1.787 17.626 -9.138 1.00 81.81 207 LEU A C 1
ATOM 1622 O O . LEU A 1 207 ? -2.050 16.825 -8.228 1.00 81.81 207 LEU A O 1
ATOM 1626 N N . PRO A 1 208 ? -2.730 18.425 -9.671 1.00 71.38 208 PRO A N 1
ATOM 1627 C CA . PRO A 1 208 ? -4.136 18.216 -9.375 1.00 71.38 208 PRO A CA 1
ATOM 1628 C C . PRO A 1 208 ? -4.540 16.859 -9.953 1.00 71.38 208 PRO A C 1
ATOM 1630 O O . PRO A 1 208 ? -4.322 16.586 -11.133 1.00 71.38 208 PRO A O 1
ATOM 1633 N N . ALA A 1 209 ? -5.113 15.992 -9.126 1.00 70.75 209 ALA A N 1
ATOM 1634 C CA . ALA A 1 209 ? -5.695 14.761 -9.626 1.00 70.75 209 ALA A CA 1
ATOM 1635 C C . ALA A 1 209 ? -7.109 15.058 -10.127 1.00 70.75 209 ALA A C 1
ATOM 1637 O O . ALA A 1 209 ? -7.879 15.737 -9.447 1.00 70.75 209 ALA A O 1
ATOM 1638 N N . ALA A 1 210 ? -7.454 14.548 -11.307 1.00 64.88 210 ALA A N 1
ATOM 1639 C CA . ALA A 1 210 ? -8.803 14.695 -11.830 1.00 64.88 210 ALA A CA 1
ATOM 1640 C C . ALA A 1 210 ? -9.840 14.028 -10.904 1.00 64.88 210 ALA A C 1
ATOM 1642 O O . ALA A 1 210 ? -9.571 13.008 -10.249 1.00 64.88 210 ALA A O 1
ATOM 1643 N N . GLU A 1 211 ? -11.047 14.599 -10.888 1.00 65.44 211 GLU A N 1
ATOM 1644 C CA . GLU A 1 211 ? -12.238 13.913 -10.391 1.00 65.44 211 GLU A CA 1
ATOM 1645 C C . GLU A 1 211 ? -12.405 12.647 -11.239 1.00 65.44 211 GLU A C 1
ATOM 1647 O O . GLU A 1 211 ? -12.516 12.706 -12.464 1.00 65.44 211 GLU A O 1
ATOM 1652 N N . GLY A 1 212 ? -12.287 11.492 -10.597 1.00 58.84 212 GLY A N 1
ATOM 1653 C CA . GLY A 1 212 ? -12.250 10.196 -11.262 1.00 58.84 212 GLY A CA 1
ATOM 1654 C C . GLY A 1 212 ? -13.362 9.310 -10.736 1.00 58.84 212 GLY A C 1
ATOM 1655 O O . GLY A 1 212 ? -13.883 9.555 -9.649 1.00 58.84 212 GLY A O 1
ATOM 1656 N N . ASN A 1 213 ? -13.704 8.285 -11.514 1.00 57.84 213 ASN A N 1
ATOM 1657 C CA . ASN A 1 213 ? -14.648 7.252 -11.101 1.00 57.84 213 ASN A CA 1
ATOM 1658 C C . ASN A 1 213 ? -14.252 6.674 -9.738 1.00 57.84 213 ASN A C 1
ATOM 1660 O O . ASN A 1 213 ? -13.063 6.520 -9.450 1.00 57.84 213 ASN A O 1
ATOM 1664 N N . GLU A 1 214 ? -15.256 6.327 -8.936 1.00 65.06 214 GLU A N 1
ATOM 1665 C CA . GLU A 1 214 ? -15.089 5.571 -7.698 1.00 65.06 214 GLU A CA 1
ATOM 1666 C C . GLU A 1 214 ? -14.362 4.263 -8.044 1.00 65.06 214 GLU A C 1
ATOM 1668 O O . GLU A 1 214 ? -14.930 3.351 -8.643 1.00 65.06 214 GLU A O 1
ATOM 1673 N N . GLY A 1 215 ? -13.053 4.220 -7.785 1.00 68.44 215 GLY A N 1
ATOM 1674 C CA . GLY A 1 215 ? -12.236 3.036 -8.024 1.00 68.44 215 GLY A CA 1
ATOM 1675 C C . GLY A 1 215 ? -12.713 1.850 -7.172 1.00 68.44 215 GLY A C 1
ATOM 1676 O O . GLY A 1 215 ? -13.504 2.028 -6.243 1.00 68.44 215 GLY A O 1
ATOM 1677 N N . PRO A 1 216 ? -12.197 0.635 -7.418 1.00 75.88 216 PRO A N 1
ATOM 1678 C CA . PRO A 1 216 ? -12.687 -0.587 -6.767 1.00 75.88 216 PRO A CA 1
ATOM 1679 C C . PRO A 1 216 ? -12.540 -0.590 -5.234 1.00 75.88 216 PRO A C 1
ATOM 1681 O O . PRO A 1 216 ? -13.219 -1.336 -4.538 1.00 75.88 216 PRO A O 1
ATOM 1684 N N . PHE A 1 217 ? -11.704 0.297 -4.695 1.00 88.00 217 PHE A N 1
ATOM 1685 C CA . PHE A 1 217 ? -11.370 0.402 -3.276 1.00 88.00 217 PHE A CA 1
ATOM 1686 C C . PHE A 1 217 ? -12.293 1.350 -2.499 1.00 88.00 217 PHE A C 1
ATOM 1688 O O . PHE A 1 217 ? -12.075 1.563 -1.307 1.00 88.00 217 PHE A O 1
ATOM 1695 N N . HIS A 1 218 ? -13.329 1.914 -3.134 1.00 86.94 218 HIS A N 1
ATOM 1696 C CA . HIS A 1 218 ? -14.266 2.837 -2.485 1.00 86.94 218 HIS A CA 1
ATOM 1697 C C . HIS A 1 218 ? -14.852 2.259 -1.183 1.00 86.94 218 HIS A C 1
ATOM 1699 O O . HIS A 1 218 ? -14.867 2.919 -0.147 1.00 86.94 218 HIS A O 1
ATOM 1705 N N . ASN A 1 219 ? -15.239 0.982 -1.189 1.00 88.12 219 ASN A N 1
ATOM 1706 C CA . ASN A 1 219 ? -15.815 0.317 -0.015 1.00 88.12 219 ASN A CA 1
ATOM 1707 C C . ASN A 1 219 ? -14.797 0.073 1.115 1.00 88.12 219 ASN A C 1
ATOM 1709 O O . ASN A 1 219 ? -15.185 -0.185 2.257 1.00 88.12 219 ASN A O 1
ATOM 1713 N N . TRP A 1 220 ? -13.498 0.155 0.820 1.00 91.69 220 TRP A N 1
ATOM 1714 C CA . TRP A 1 220 ? -12.410 -0.091 1.772 1.00 91.69 220 TRP A CA 1
ATOM 1715 C C . TRP A 1 220 ? -11.773 1.188 2.298 1.00 91.69 220 TRP A C 1
ATOM 1717 O O . TRP A 1 220 ? -10.896 1.121 3.161 1.00 91.69 220 TRP A O 1
ATOM 1727 N N . ILE A 1 221 ? -12.261 2.345 1.853 1.00 90.75 221 ILE A N 1
ATOM 1728 C CA . ILE A 1 221 ? -11.925 3.648 2.420 1.00 90.75 221 ILE A CA 1
ATOM 1729 C C . ILE A 1 221 ? -11.942 3.622 3.959 1.00 90.75 221 ILE A C 1
ATOM 1731 O O . ILE A 1 221 ? -10.937 3.997 4.567 1.00 90.75 221 ILE A O 1
ATOM 1735 N N . PRO A 1 222 ? -13.003 3.122 4.627 1.00 90.94 222 PRO A N 1
ATOM 1736 C CA . PRO A 1 222 ? -13.026 3.127 6.083 1.00 90.94 222 PRO A CA 1
ATOM 1737 C C . PRO A 1 222 ? -12.082 2.091 6.698 1.00 90.94 222 PRO A C 1
ATOM 1739 O O . PRO A 1 222 ? -11.704 2.186 7.858 1.00 90.94 222 PRO A O 1
ATOM 1742 N N . VAL A 1 223 ? -11.674 1.080 5.945 1.00 93.06 223 VAL A N 1
ATOM 1743 C CA . VAL A 1 223 ? -10.870 -0.032 6.454 1.00 93.06 223 VAL A CA 1
ATOM 1744 C C . VAL A 1 223 ? -9.379 0.327 6.480 1.00 93.06 223 VAL A C 1
ATOM 1746 O O . VAL A 1 223 ? -8.654 -0.097 7.386 1.00 93.06 223 VAL A O 1
ATOM 1749 N N . ALA A 1 224 ? -8.924 1.155 5.533 1.00 93.31 224 ALA A N 1
ATOM 1750 C CA . ALA A 1 224 ? -7.515 1.498 5.338 1.00 93.31 224 ALA A CA 1
ATOM 1751 C C . ALA A 1 224 ? -6.778 1.971 6.617 1.00 93.31 224 ALA A C 1
ATOM 1753 O O . ALA A 1 224 ? -5.708 1.421 6.909 1.00 93.31 224 ALA A O 1
ATOM 1754 N N . PRO A 1 225 ? -7.327 2.879 7.458 1.00 91.88 225 PRO A N 1
ATOM 1755 C CA . PRO A 1 225 ? -6.633 3.334 8.667 1.00 91.88 225 PRO A CA 1
ATOM 1756 C C . PRO A 1 225 ? -6.348 2.213 9.675 1.00 91.88 225 PRO A C 1
ATOM 1758 O O . PRO A 1 225 ? -5.311 2.221 10.343 1.00 91.88 225 PRO A O 1
ATOM 1761 N N . ILE A 1 226 ? -7.258 1.242 9.804 1.00 93.88 226 ILE A N 1
ATOM 1762 C CA . ILE A 1 226 ? -7.079 0.114 10.723 1.00 93.88 226 ILE A CA 1
ATOM 1763 C C . ILE A 1 226 ? -6.088 -0.895 10.159 1.00 93.88 226 ILE A C 1
ATOM 1765 O O . ILE A 1 226 ? -5.228 -1.353 10.909 1.00 93.88 226 ILE A O 1
ATOM 1769 N N . LEU A 1 227 ? -6.108 -1.165 8.851 1.00 95.62 227 LEU A N 1
ATOM 1770 C CA . LEU A 1 227 ? -5.105 -2.026 8.215 1.00 95.62 227 LEU A CA 1
ATOM 1771 C C . LEU A 1 227 ? -3.677 -1.511 8.433 1.00 95.62 227 LEU A C 1
ATOM 1773 O O . LEU A 1 227 ? -2.792 -2.295 8.777 1.00 95.62 227 LEU A O 1
ATOM 1777 N N . ARG A 1 228 ? -3.455 -0.196 8.322 1.00 94.56 228 ARG A N 1
ATOM 1778 C CA . ARG A 1 228 ? -2.147 0.413 8.609 1.00 94.56 228 ARG A CA 1
ATOM 1779 C C . ARG A 1 228 ? -1.715 0.231 10.055 1.00 94.56 228 ARG A C 1
ATOM 1781 O O . ARG A 1 228 ? -0.566 -0.122 10.318 1.00 94.56 228 ARG A O 1
ATOM 1788 N N . ARG A 1 229 ? -2.633 0.422 11.007 1.00 93.69 229 ARG A N 1
ATOM 1789 C CA . ARG A 1 229 ? -2.345 0.177 12.431 1.00 93.69 229 ARG A CA 1
ATOM 1790 C C . ARG A 1 229 ? -2.007 -1.287 12.690 1.00 93.69 229 ARG A C 1
ATOM 1792 O O . ARG A 1 229 ? -1.035 -1.565 13.391 1.00 93.69 229 ARG A O 1
ATOM 1799 N N . MET A 1 230 ? -2.766 -2.208 12.097 1.00 94.88 230 MET A N 1
ATOM 1800 C CA . MET A 1 230 ? -2.512 -3.646 12.183 1.00 94.88 230 MET A CA 1
ATOM 1801 C C . MET A 1 230 ? -1.126 -3.999 11.652 1.00 94.88 230 MET A C 1
ATOM 1803 O O . MET A 1 230 ? -0.369 -4.675 12.343 1.00 94.88 230 MET A O 1
ATOM 1807 N N . GLU A 1 231 ? -0.771 -3.508 10.466 1.00 95.00 231 GLU A N 1
ATOM 1808 C CA . GLU A 1 231 ? 0.541 -3.729 9.858 1.00 95.00 231 GLU A CA 1
ATOM 1809 C C . GLU A 1 231 ? 1.672 -3.212 10.747 1.00 95.00 231 GLU A C 1
ATOM 1811 O O . GLU A 1 231 ? 2.582 -3.971 11.074 1.00 95.00 231 GLU A O 1
ATOM 1816 N N . THR A 1 232 ? 1.553 -1.988 11.264 1.00 94.44 232 THR A N 1
ATOM 1817 C CA . THR A 1 232 ? 2.528 -1.417 12.205 1.00 94.44 232 THR A CA 1
ATOM 1818 C C . THR A 1 232 ? 2.635 -2.233 13.501 1.00 94.44 232 THR A C 1
ATOM 1820 O O . THR A 1 232 ? 3.720 -2.408 14.058 1.00 94.44 232 THR A O 1
ATOM 1823 N N . ALA A 1 233 ? 1.524 -2.743 14.038 1.00 94.25 233 ALA A N 1
ATOM 1824 C CA . ALA A 1 233 ? 1.546 -3.586 15.231 1.00 94.25 233 ALA A CA 1
ATOM 1825 C C . ALA A 1 233 ? 2.201 -4.952 14.970 1.00 94.25 233 ALA A C 1
ATOM 1827 O O . ALA A 1 233 ? 2.977 -5.418 15.807 1.00 94.25 233 ALA A O 1
ATOM 1828 N N . ILE A 1 234 ? 1.922 -5.567 13.819 1.00 93.38 234 ILE A N 1
ATOM 1829 C CA . ILE A 1 234 ? 2.507 -6.846 13.399 1.00 93.38 234 ILE A CA 1
ATOM 1830 C C . ILE A 1 234 ? 4.014 -6.692 13.160 1.00 93.38 234 ILE A C 1
ATOM 1832 O O . ILE A 1 234 ? 4.786 -7.503 13.673 1.00 93.38 234 ILE A O 1
ATOM 1836 N N . ASP A 1 235 ? 4.441 -5.631 12.471 1.00 92.94 235 ASP A N 1
ATOM 1837 C CA . ASP A 1 235 ? 5.858 -5.338 12.228 1.00 92.94 235 ASP A CA 1
ATOM 1838 C C . ASP A 1 235 ? 6.623 -5.120 13.545 1.00 92.94 235 ASP A C 1
ATOM 1840 O O . ASP A 1 235 ? 7.662 -5.737 13.775 1.00 92.94 235 ASP A O 1
ATOM 1844 N N . ARG A 1 236 ? 6.051 -4.363 14.498 1.00 93.25 236 ARG A N 1
ATOM 1845 C CA . ARG A 1 236 ? 6.630 -4.205 15.850 1.00 93.25 236 ARG A CA 1
ATOM 1846 C C . ARG A 1 236 ? 6.772 -5.532 16.600 1.00 93.25 236 ARG A C 1
ATOM 1848 O O . ARG A 1 236 ? 7.707 -5.690 17.385 1.00 93.25 236 ARG A O 1
ATOM 1855 N N . TYR A 1 237 ? 5.839 -6.462 16.408 1.00 92.06 237 TYR A N 1
ATOM 1856 C CA . TYR A 1 237 ? 5.865 -7.767 17.069 1.00 92.06 237 TYR A CA 1
ATOM 1857 C C . TYR A 1 237 ? 6.900 -8.716 16.450 1.00 92.06 237 TYR A C 1
ATOM 1859 O O . TYR A 1 237 ? 7.570 -9.453 17.178 1.00 92.06 237 TYR A O 1
ATOM 1867 N N . ALA A 1 238 ? 7.045 -8.706 15.125 1.00 86.50 238 ALA A N 1
ATOM 1868 C CA . ALA A 1 238 ? 7.916 -9.626 14.405 1.00 86.50 238 ALA A CA 1
ATOM 1869 C C . ALA A 1 238 ? 8.670 -8.940 13.246 1.00 86.50 238 ALA A C 1
ATOM 1871 O O . ALA A 1 238 ? 8.491 -9.337 12.096 1.00 86.50 238 ALA A O 1
ATOM 1872 N N . PRO A 1 239 ? 9.600 -8.005 13.523 1.00 82.31 239 PRO A N 1
ATOM 1873 C CA . PRO A 1 239 ? 10.239 -7.173 12.491 1.00 82.31 239 PRO A CA 1
ATOM 1874 C C . PRO A 1 239 ? 11.112 -7.971 11.509 1.00 82.31 239 PRO A C 1
ATOM 1876 O O . PRO A 1 239 ? 11.409 -7.530 10.403 1.00 82.31 239 PRO A O 1
ATOM 1879 N N . SER A 1 240 ? 11.552 -9.170 11.904 1.00 78.31 240 SER A N 1
ATOM 1880 C CA . SER A 1 240 ? 12.317 -10.080 11.043 1.00 78.31 240 SER A CA 1
ATOM 1881 C C . SER A 1 240 ? 11.444 -10.976 10.163 1.00 78.31 240 SER A C 1
ATOM 1883 O O . SER A 1 240 ? 11.961 -11.614 9.245 1.00 78.31 240 SER A O 1
ATOM 1885 N N . LYS A 1 241 ? 10.134 -11.049 10.424 1.00 77.94 241 LYS A N 1
ATOM 1886 C CA . LYS A 1 241 ? 9.181 -11.796 9.604 1.00 77.94 241 LYS A CA 1
ATOM 1887 C C . LYS A 1 241 ? 8.437 -10.805 8.725 1.00 77.94 241 LYS A C 1
ATOM 1889 O O . LYS A 1 241 ? 7.546 -10.114 9.194 1.00 77.94 241 LYS A O 1
ATOM 1894 N N . LYS A 1 242 ? 8.770 -10.791 7.437 1.00 80.06 242 LYS A N 1
ATOM 1895 C CA . LYS A 1 242 ? 7.967 -10.121 6.412 1.00 80.06 242 LYS A CA 1
ATOM 1896 C C . LYS A 1 242 ? 7.016 -11.150 5.810 1.00 80.06 242 LYS A C 1
ATOM 1898 O O . LYS A 1 242 ? 7.450 -11.932 4.961 1.00 80.06 242 LYS A O 1
ATOM 1903 N N . PRO A 1 243 ? 5.774 -11.271 6.310 1.00 82.44 243 PRO A N 1
ATOM 1904 C CA . PRO A 1 243 ? 4.845 -12.230 5.747 1.00 82.44 243 PRO A CA 1
ATOM 1905 C C . PRO A 1 243 ? 4.517 -11.819 4.313 1.00 82.44 243 PRO A C 1
ATOM 1907 O O . PRO A 1 243 ? 4.157 -10.667 4.060 1.00 82.44 243 PRO A O 1
ATOM 1910 N N . ARG A 1 244 ? 4.639 -12.776 3.392 1.00 90.06 244 ARG A N 1
ATOM 1911 C CA . ARG A 1 244 ? 4.110 -12.629 2.038 1.00 90.06 244 ARG A CA 1
ATOM 1912 C C . ARG A 1 244 ? 2.662 -13.082 2.030 1.00 90.06 244 ARG A C 1
ATOM 1914 O O . ARG A 1 244 ? 2.343 -14.112 2.624 1.00 90.06 244 ARG A O 1
ATOM 1921 N N . ILE A 1 245 ? 1.809 -12.304 1.386 1.00 92.62 245 ILE A N 1
ATOM 1922 C CA . ILE A 1 245 ? 0.370 -12.521 1.324 1.00 92.62 245 ILE A CA 1
ATOM 1923 C C . ILE A 1 245 ? -0.046 -12.492 -0.140 1.00 92.62 245 ILE A C 1
ATOM 1925 O O . ILE A 1 245 ? 0.408 -11.639 -0.906 1.00 92.62 245 ILE A O 1
ATOM 1929 N N . GLN A 1 246 ? -0.904 -13.432 -0.518 1.00 95.25 246 GLN A N 1
ATOM 1930 C CA . GLN A 1 246 ? -1.573 -13.413 -1.806 1.00 95.25 246 GLN A CA 1
ATOM 1931 C C . GLN A 1 246 ? -2.641 -12.313 -1.801 1.00 95.25 246 GLN A C 1
ATOM 1933 O O . GLN A 1 246 ? -3.502 -12.303 -0.922 1.00 95.25 246 GLN A O 1
ATOM 1938 N N . LEU A 1 247 ? -2.599 -11.383 -2.759 1.00 94.69 247 LEU A N 1
ATOM 1939 C CA . LEU A 1 247 ? -3.496 -10.225 -2.734 1.00 94.69 247 LEU A CA 1
ATOM 1940 C C . LEU A 1 247 ? -4.972 -10.599 -2.832 1.00 94.69 247 LEU A C 1
ATOM 1942 O O . LEU A 1 247 ? -5.771 -10.035 -2.097 1.00 94.69 247 LEU A O 1
ATOM 1946 N N . SER A 1 248 ? -5.328 -11.582 -3.659 1.00 94.94 248 SER A N 1
ATOM 1947 C CA . SER A 1 248 ? -6.705 -12.078 -3.729 1.00 94.94 248 SER A CA 1
ATOM 1948 C C . SER A 1 248 ? -7.216 -12.577 -2.371 1.00 94.94 248 SER A C 1
ATOM 1950 O O . SER A 1 248 ? -8.292 -12.181 -1.941 1.00 94.94 248 SER A O 1
ATOM 1952 N N . GLU A 1 249 ? -6.418 -13.363 -1.642 1.00 95.69 249 GLU A N 1
ATOM 1953 C CA . GLU A 1 249 ? -6.779 -13.832 -0.295 1.00 95.69 249 GLU A CA 1
ATOM 1954 C C . GLU A 1 249 ? -6.870 -12.678 0.712 1.00 95.69 249 GLU A C 1
ATOM 1956 O O . GLU A 1 249 ? -7.693 -12.706 1.627 1.00 95.69 249 GLU A O 1
ATOM 1961 N N . PHE A 1 250 ? -6.028 -11.653 0.557 1.00 96.06 250 PHE A N 1
ATOM 1962 C CA . PHE A 1 250 ? -6.078 -10.459 1.395 1.00 96.06 250 PHE A CA 1
ATOM 1963 C C . PHE A 1 250 ? -7.340 -9.631 1.139 1.00 96.06 250 PHE A C 1
ATOM 1965 O O . PHE A 1 250 ? -7.964 -9.174 2.092 1.00 96.06 250 PHE A O 1
ATOM 1972 N N . TYR A 1 251 ? -7.742 -9.477 -0.121 1.00 95.38 251 TYR A N 1
ATOM 1973 C CA . TYR A 1 251 ? -8.979 -8.802 -0.510 1.00 95.38 251 TYR A CA 1
ATOM 1974 C C . TYR A 1 251 ? -10.204 -9.538 0.030 1.00 95.38 251 TYR A C 1
ATOM 1976 O O . TYR A 1 251 ? -11.030 -8.925 0.702 1.00 95.38 251 TYR A O 1
ATOM 1984 N N . ASP A 1 252 ? -10.261 -10.861 -0.139 1.00 95.50 252 ASP A N 1
ATOM 1985 C CA . ASP A 1 252 ? -11.324 -11.696 0.431 1.00 95.50 252 ASP A CA 1
ATOM 1986 C C . ASP A 1 252 ? -11.383 -11.576 1.964 1.00 95.50 252 ASP A C 1
ATOM 1988 O O . ASP A 1 252 ? -12.459 -11.549 2.570 1.00 95.50 252 ASP A O 1
ATOM 1992 N N . TRP A 1 253 ? -10.220 -11.480 2.616 1.00 96.19 253 TRP A N 1
ATOM 1993 C CA . TRP A 1 253 ? -10.130 -11.269 4.058 1.00 96.19 253 TRP A CA 1
ATOM 1994 C C . TRP A 1 253 ? -10.654 -9.886 4.475 1.00 96.19 253 TRP A C 1
ATOM 1996 O O . TRP A 1 253 ? -11.394 -9.798 5.456 1.00 96.19 253 TRP A O 1
ATOM 2006 N N . ILE A 1 254 ? -10.323 -8.820 3.736 1.00 96.12 254 ILE A N 1
ATOM 2007 C CA . ILE A 1 254 ? -10.841 -7.467 3.996 1.00 96.12 254 ILE A CA 1
ATOM 2008 C C . ILE A 1 254 ? -12.361 -7.458 3.861 1.00 96.12 254 ILE A C 1
ATOM 2010 O O . ILE A 1 254 ? -13.034 -6.991 4.774 1.00 96.12 254 ILE A O 1
ATOM 2014 N N . GLU A 1 255 ? -12.897 -8.020 2.778 1.00 94.69 255 GLU A N 1
ATOM 2015 C CA . GLU A 1 255 ? -14.342 -8.114 2.538 1.00 94.69 255 GLU A CA 1
ATOM 2016 C C . GLU A 1 255 ? -15.058 -8.844 3.678 1.00 94.69 255 GLU A C 1
ATOM 2018 O O . GLU A 1 255 ? -16.055 -8.368 4.224 1.00 94.69 255 GLU A O 1
ATOM 2023 N N . LYS A 1 256 ? -14.498 -9.972 4.131 1.00 95.06 256 LYS A N 1
ATOM 2024 C CA . LYS A 1 256 ? -15.059 -10.743 5.245 1.00 95.06 256 LYS A CA 1
ATOM 2025 C C . LYS A 1 256 ? -15.146 -9.937 6.547 1.00 95.06 256 LYS A C 1
ATOM 2027 O O . LYS A 1 256 ? -16.099 -10.115 7.308 1.00 95.06 256 LYS A O 1
ATOM 2032 N N . TYR A 1 257 ? -14.155 -9.091 6.829 1.00 94.38 257 TYR A N 1
ATOM 2033 C CA . TYR A 1 257 ? -14.027 -8.369 8.101 1.00 94.38 257 TYR A CA 1
ATOM 2034 C C . TYR A 1 257 ? -14.288 -6.860 7.991 1.00 94.38 257 TYR A C 1
ATOM 2036 O O . TYR A 1 257 ? -14.072 -6.130 8.961 1.00 94.38 257 TYR A O 1
ATOM 2044 N N . GLN A 1 258 ? -14.802 -6.386 6.853 1.00 92.50 258 GLN A N 1
ATOM 2045 C CA . GLN A 1 258 ? -14.957 -4.966 6.527 1.00 92.50 258 GLN A CA 1
ATOM 2046 C C . GLN A 1 258 ? -15.697 -4.195 7.623 1.00 92.50 258 GLN A C 1
ATOM 2048 O O . GLN A 1 258 ? -15.219 -3.159 8.077 1.00 92.50 258 GLN A O 1
ATOM 2053 N N . ASN A 1 259 ? -16.828 -4.722 8.099 1.00 88.94 259 ASN A N 1
ATOM 2054 C CA . ASN A 1 259 ? -17.643 -4.067 9.126 1.00 88.94 259 ASN A CA 1
ATOM 2055 C C . ASN A 1 259 ? -16.896 -3.912 10.461 1.00 88.94 259 ASN A C 1
ATOM 2057 O O . ASN A 1 259 ? -17.024 -2.887 11.128 1.00 88.94 259 ASN A O 1
ATOM 2061 N N . LEU A 1 260 ? -16.095 -4.911 10.844 1.00 89.38 260 LEU A N 1
ATOM 2062 C CA . LEU A 1 260 ? -15.300 -4.862 12.074 1.00 89.38 260 LEU A CA 1
ATOM 2063 C C . LEU A 1 260 ? -14.125 -3.891 11.943 1.00 89.38 260 LEU A C 1
ATOM 2065 O O . LEU A 1 260 ? -13.813 -3.164 12.883 1.00 89.38 260 LEU A O 1
ATOM 2069 N N . LEU A 1 261 ? -13.489 -3.858 10.773 1.00 92.56 261 LEU A N 1
ATOM 2070 C CA . LEU A 1 261 ? -12.387 -2.945 10.485 1.00 92.56 261 LEU A CA 1
ATOM 2071 C C . LEU A 1 261 ? -12.877 -1.490 10.406 1.00 92.56 261 LEU A C 1
ATOM 2073 O O . LEU A 1 261 ? -12.233 -0.596 10.949 1.00 92.56 261 LEU A O 1
ATOM 2077 N N . ALA A 1 262 ? -14.050 -1.259 9.815 1.00 90.19 262 ALA A N 1
ATOM 2078 C CA . ALA A 1 262 ? -14.681 0.055 9.726 1.00 90.19 262 ALA A CA 1
ATOM 2079 C C . ALA A 1 262 ? -15.073 0.631 11.101 1.00 90.19 262 ALA A C 1
ATOM 2081 O O . ALA A 1 262 ? -15.063 1.847 11.281 1.00 90.19 262 ALA A O 1
ATOM 2082 N N . LEU A 1 263 ? -15.355 -0.210 12.104 1.00 88.50 263 LEU A N 1
ATOM 2083 C CA . LEU A 1 263 ? -15.672 0.251 13.464 1.00 88.50 263 LEU A CA 1
ATOM 2084 C C . LEU A 1 263 ? -14.554 1.111 14.078 1.00 88.50 263 LEU A C 1
ATOM 2086 O O . LEU A 1 263 ? -14.812 1.965 14.922 1.00 88.50 263 LEU A O 1
ATOM 2090 N N . GLY A 1 264 ? -13.304 0.892 13.665 1.00 86.56 264 GLY A N 1
ATOM 2091 C CA . GLY A 1 264 ? -12.157 1.633 14.180 1.00 86.56 264 GLY A CA 1
ATOM 2092 C C . GLY A 1 264 ? -11.939 3.014 13.554 1.00 86.56 264 GLY A C 1
ATOM 2093 O O . GLY A 1 264 ? -11.006 3.706 13.963 1.00 86.56 264 GLY A O 1
ATOM 2094 N N . SER A 1 265 ? -12.754 3.417 12.576 1.00 86.50 265 SER A N 1
ATOM 2095 C CA . SER A 1 265 ? -12.544 4.637 11.779 1.00 86.50 265 SER A CA 1
ATOM 2096 C C . SER A 1 265 ? -13.827 5.407 11.440 1.00 86.50 265 SER A C 1
ATOM 2098 O O . SER A 1 265 ? -13.769 6.624 11.276 1.00 86.50 265 SER A O 1
ATOM 2100 N N . VAL A 1 266 ? -14.981 4.736 11.353 1.00 86.12 266 VAL A N 1
ATOM 2101 C CA . VAL A 1 266 ? -16.257 5.339 10.936 1.00 86.12 266 VAL A CA 1
ATOM 2102 C C . VAL A 1 266 ? -16.968 6.007 12.107 1.00 86.12 266 VAL A C 1
ATOM 2104 O O . VAL A 1 266 ? -17.281 5.362 13.106 1.00 86.12 266 VAL A O 1
ATOM 2107 N N . SER A 1 267 ? -17.292 7.293 11.956 1.00 83.75 267 SER A N 1
ATOM 2108 C CA . SER A 1 267 ? -18.255 7.984 12.817 1.00 83.75 267 SER A CA 1
ATOM 2109 C C . SER A 1 267 ? -19.696 7.664 12.412 1.00 83.75 267 SER A C 1
ATOM 2111 O O . SER A 1 267 ? -19.992 7.374 11.254 1.00 83.75 267 SER A O 1
ATOM 2113 N N . GLY A 1 268 ? -20.623 7.733 13.364 1.00 82.94 268 GLY A N 1
ATOM 2114 C CA . GLY A 1 268 ? -22.038 7.434 13.135 1.00 82.94 268 GLY A CA 1
ATOM 2115 C C . GLY A 1 268 ? -22.349 5.937 13.060 1.00 82.94 268 GLY A C 1
ATOM 2116 O O . GLY A 1 268 ? -23.420 5.558 12.580 1.00 82.94 268 GLY A O 1
ATOM 2117 N N . ALA A 1 269 ? -21.429 5.075 13.507 1.00 83.12 269 ALA A N 1
ATOM 2118 C CA . ALA A 1 269 ? -21.635 3.633 13.514 1.00 83.12 269 ALA A CA 1
ATOM 2119 C C . ALA A 1 269 ? -22.879 3.281 14.344 1.00 83.12 269 ALA A C 1
ATOM 2121 O O . ALA A 1 269 ? -22.988 3.654 15.513 1.00 83.12 269 ALA A O 1
ATOM 2122 N N . ASN A 1 270 ? -23.823 2.562 13.734 1.00 84.00 270 ASN A N 1
ATOM 2123 C CA . ASN A 1 270 ? -25.009 2.079 14.431 1.00 84.00 270 ASN A CA 1
ATOM 2124 C C . ASN A 1 270 ? -24.674 0.748 15.101 1.00 84.00 270 ASN A C 1
ATOM 2126 O O . ASN A 1 270 ? -24.453 -0.254 14.422 1.00 84.00 270 ASN A O 1
ATOM 2130 N N . LEU A 1 271 ? -24.639 0.751 16.428 1.00 83.44 271 LEU A N 1
ATOM 2131 C CA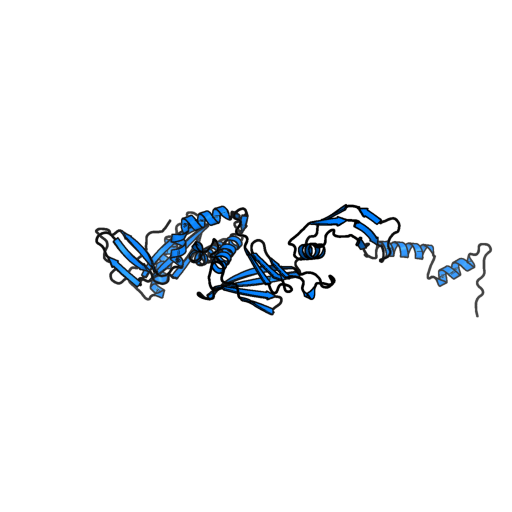 . LEU A 1 271 ? -24.421 -0.432 17.243 1.00 83.44 271 LEU A CA 1
ATOM 2132 C C . LEU A 1 271 ? -25.762 -0.898 17.803 1.00 83.44 271 LEU A C 1
ATOM 2134 O O . LEU A 1 271 ? -26.488 -0.114 18.417 1.00 83.44 271 LEU A O 1
ATOM 2138 N N . PHE A 1 272 ? -26.077 -2.171 17.581 1.00 84.06 272 PHE A N 1
ATOM 2139 C CA . PHE A 1 272 ? -27.317 -2.797 18.028 1.00 84.06 272 PHE A CA 1
ATOM 2140 C C . PHE A 1 272 ? -26.990 -3.861 19.066 1.00 84.06 272 PHE A C 1
ATOM 2142 O O . PHE A 1 272 ? -26.233 -4.795 18.790 1.00 84.06 272 PHE A O 1
ATOM 2149 N N . PHE A 1 273 ? -27.568 -3.721 20.252 1.00 78.06 273 PHE A N 1
ATOM 2150 C CA . PHE A 1 273 ? -27.397 -4.663 21.348 1.00 78.06 273 PHE A CA 1
ATOM 2151 C C . PHE A 1 273 ? -28.739 -5.318 21.656 1.00 78.06 273 PHE A C 1
ATOM 2153 O O . PHE A 1 273 ? -29.707 -4.599 21.914 1.00 78.06 273 PHE A O 1
ATOM 2160 N N . PRO A 1 274 ? -28.833 -6.659 21.640 1.00 76.75 274 PRO A N 1
ATOM 2161 C CA . PRO A 1 274 ? -30.032 -7.328 22.118 1.00 76.75 274 PRO A CA 1
ATOM 2162 C C . PRO A 1 274 ? -30.202 -7.027 23.605 1.00 76.75 274 PRO A C 1
ATOM 2164 O O . PRO A 1 274 ? -29.219 -7.010 24.345 1.00 76.75 274 PRO A O 1
ATOM 2167 N N . ARG A 1 275 ? -31.442 -6.804 24.036 1.00 69.44 275 ARG A N 1
ATOM 2168 C CA . ARG A 1 275 ? -31.754 -6.519 25.437 1.00 69.44 275 ARG A CA 1
ATOM 2169 C C . ARG A 1 275 ? -31.970 -7.815 26.221 1.00 69.44 275 ARG A C 1
ATOM 2171 O O . ARG A 1 275 ? -32.726 -8.679 25.780 1.00 69.44 275 ARG A O 1
ATOM 2178 N N . TRP A 1 276 ? -31.330 -7.940 27.379 1.00 68.69 276 TRP A N 1
ATOM 2179 C CA . TRP A 1 276 ? -31.464 -9.077 28.294 1.00 68.69 276 TRP A CA 1
ATOM 2180 C C . TRP A 1 276 ? -32.302 -8.664 29.514 1.00 68.69 276 TRP A C 1
ATOM 2182 O O . TRP A 1 276 ? -32.320 -7.493 29.896 1.00 68.69 276 TRP A O 1
ATOM 2192 N N . GLU A 1 277 ? -33.022 -9.614 30.128 1.00 57.62 277 GLU A N 1
ATOM 2193 C CA . GLU A 1 277 ? -33.950 -9.337 31.248 1.00 57.62 277 GLU A CA 1
ATOM 2194 C C . GLU A 1 277 ? -33.259 -8.692 32.468 1.00 57.62 277 GLU A C 1
ATOM 2196 O O . GLU A 1 277 ? -33.905 -7.954 33.212 1.00 57.62 277 GLU A O 1
ATOM 2201 N N . ASP A 1 278 ? -31.944 -8.898 32.613 1.00 57.38 278 ASP A N 1
ATOM 2202 C CA . ASP A 1 278 ? -31.109 -8.385 33.706 1.00 57.38 278 ASP A CA 1
ATOM 2203 C C . ASP A 1 278 ? -30.196 -7.206 33.302 1.00 57.38 278 ASP A C 1
ATOM 2205 O O . ASP A 1 278 ? -29.308 -6.828 34.073 1.00 57.38 278 ASP A O 1
ATOM 2209 N N . ASP A 1 279 ? -30.377 -6.608 32.117 1.00 57.12 279 ASP A N 1
ATOM 2210 C CA . ASP A 1 279 ? -29.558 -5.464 31.698 1.00 57.12 279 ASP A CA 1
ATOM 2211 C C . ASP A 1 279 ? -29.861 -4.244 32.581 1.00 57.12 279 ASP A C 1
ATOM 2213 O O . ASP A 1 279 ? -30.830 -3.503 32.379 1.00 57.12 279 ASP A O 1
ATOM 2217 N N . THR A 1 280 ? -29.007 -4.005 33.581 1.00 53.69 280 THR A N 1
ATOM 2218 C CA . THR A 1 280 ? -28.942 -2.714 34.269 1.00 53.69 280 THR A CA 1
ATOM 2219 C C . THR A 1 280 ? -28.588 -1.653 33.237 1.00 53.69 280 THR A C 1
ATOM 2221 O O . THR A 1 280 ? -27.473 -1.653 32.718 1.00 53.69 280 THR A O 1
ATOM 2224 N N . LEU A 1 281 ? -29.569 -0.795 32.941 1.00 52.56 281 LEU A N 1
ATOM 2225 C CA . LEU A 1 281 ? -29.494 0.358 32.044 1.00 52.56 281 LEU A CA 1
ATOM 2226 C C . LEU A 1 281 ? -28.104 1.009 32.041 1.00 52.56 281 LEU A C 1
ATOM 2228 O O . LEU A 1 281 ? -27.523 1.268 33.097 1.00 52.56 281 LEU A O 1
ATOM 2232 N N . LEU A 1 282 ? -27.620 1.327 30.839 1.00 55.50 282 LEU A N 1
ATOM 2233 C CA . LEU A 1 282 ? -26.390 2.069 30.538 1.00 55.50 282 LEU A CA 1
ATOM 2234 C C . LEU A 1 282 ? -26.421 3.533 31.018 1.00 55.50 282 LEU A C 1
ATOM 2236 O O . LEU A 1 282 ? -25.696 4.375 30.491 1.00 55.50 282 LEU A O 1
ATOM 2240 N N . ASP A 1 283 ? -27.230 3.859 32.027 1.00 55.12 283 ASP A N 1
ATOM 2241 C CA . ASP A 1 283 ? -27.436 5.225 32.485 1.00 55.12 283 ASP A CA 1
ATOM 2242 C C . ASP A 1 283 ? -26.108 5.813 32.994 1.00 55.12 283 ASP A C 1
ATOM 2244 O O . ASP A 1 283 ? -25.587 5.452 34.054 1.00 55.12 283 ASP A O 1
ATOM 2248 N N . GLY A 1 284 ? -25.547 6.737 32.207 1.00 64.31 284 GLY A N 1
ATOM 2249 C CA . GLY A 1 284 ? -24.335 7.490 32.531 1.00 64.31 284 GLY A CA 1
ATOM 2250 C C . GLY A 1 284 ? -23.032 7.005 31.883 1.00 64.31 284 GLY A C 1
ATOM 2251 O O . GLY A 1 284 ? -21.976 7.526 32.250 1.00 64.31 284 GLY A O 1
ATOM 2252 N N . GLN A 1 285 ? -23.060 6.049 30.944 1.00 75.12 285 GLN A N 1
ATOM 2253 C CA . GLN A 1 285 ? -21.898 5.776 30.082 1.00 75.12 285 GLN A CA 1
ATOM 2254 C C . GLN A 1 285 ? -21.847 6.801 28.941 1.00 75.12 285 GLN A C 1
ATOM 2256 O O . GLN A 1 285 ? -22.834 7.035 28.256 1.00 75.12 285 GLN A O 1
ATOM 2261 N N . ASP A 1 286 ? -20.681 7.401 28.724 1.00 84.81 286 ASP A N 1
ATOM 2262 C CA . ASP A 1 286 ? -20.415 8.327 27.618 1.00 84.81 286 ASP A CA 1
ATOM 2263 C C . ASP A 1 286 ? -19.729 7.644 26.424 1.00 84.81 286 ASP A C 1
ATOM 2265 O O . ASP A 1 286 ? -19.631 8.226 25.343 1.00 84.81 286 ASP A O 1
ATOM 2269 N N . VAL A 1 287 ? -19.247 6.410 26.606 1.00 88.56 287 VAL A N 1
ATOM 2270 C CA . VAL A 1 287 ? -18.544 5.633 25.581 1.00 88.56 287 VAL A CA 1
ATOM 2271 C C . VAL A 1 287 ? -18.836 4.138 25.710 1.00 88.56 287 VAL A C 1
ATOM 2273 O O . VAL A 1 287 ? -19.054 3.617 26.806 1.00 88.56 287 VAL A O 1
ATOM 2276 N N . VAL A 1 288 ? -18.714 3.432 24.592 1.00 88.62 288 VAL A N 1
ATOM 2277 C CA . VAL A 1 288 ? -18.664 1.973 24.495 1.00 88.62 288 VAL A CA 1
ATOM 2278 C C . VAL A 1 288 ? -17.220 1.545 24.232 1.00 88.62 288 VAL A C 1
ATOM 2280 O O . VAL A 1 288 ? -16.570 2.085 23.338 1.00 88.62 288 VAL A O 1
ATOM 2283 N N . LEU A 1 289 ? -16.696 0.574 24.985 1.00 89.81 289 LEU A N 1
ATOM 2284 C CA . LEU A 1 289 ? -15.383 -0.019 24.716 1.00 89.81 289 LEU A CA 1
ATOM 2285 C C . LEU A 1 289 ? -15.555 -1.342 23.961 1.00 89.81 289 LEU A C 1
ATOM 2287 O O . LEU A 1 289 ? -16.060 -2.318 24.509 1.00 89.81 289 LEU A O 1
ATOM 2291 N N . ALA A 1 290 ? -15.124 -1.387 22.707 1.00 89.88 290 ALA A N 1
ATOM 2292 C CA . ALA A 1 290 ? -15.252 -2.525 21.809 1.00 89.88 290 ALA A CA 1
ATOM 2293 C C . ALA A 1 290 ? -13.883 -3.199 21.586 1.00 89.88 290 ALA A C 1
ATOM 2295 O O . ALA A 1 290 ? -13.037 -2.651 20.872 1.00 89.88 290 ALA A O 1
ATOM 2296 N N . PRO A 1 291 ? -13.612 -4.365 22.201 1.00 90.75 291 PRO A N 1
ATOM 2297 C CA . PRO A 1 291 ? -12.413 -5.133 21.898 1.00 90.75 291 PRO A CA 1
ATOM 2298 C C . PRO A 1 291 ? -12.547 -5.819 20.531 1.00 90.75 291 PRO A C 1
ATOM 2300 O O . PRO A 1 291 ? -13.456 -6.616 20.308 1.00 90.75 291 PRO A O 1
ATOM 2303 N N . LEU A 1 292 ? -11.603 -5.547 19.634 1.00 91.69 292 LEU A N 1
ATOM 2304 C CA . LEU A 1 292 ? -11.484 -6.172 18.319 1.00 91.69 292 LEU A CA 1
ATOM 2305 C C . LEU A 1 292 ? -10.309 -7.149 18.336 1.00 91.69 292 LEU A C 1
ATOM 2307 O O . LEU A 1 292 ? -9.200 -6.743 18.685 1.00 91.69 292 LEU A O 1
ATOM 2311 N N . THR A 1 293 ? -10.520 -8.410 17.949 1.00 93.25 293 THR A N 1
ATOM 2312 C CA . THR A 1 293 ? -9.429 -9.379 17.754 1.00 93.25 293 THR A CA 1
ATOM 2313 C C . THR A 1 293 ? -9.536 -10.028 16.384 1.00 93.25 293 THR A C 1
ATOM 2315 O O . THR A 1 293 ? -10.514 -10.699 16.101 1.00 93.25 293 THR A O 1
ATOM 2318 N N . LEU A 1 294 ? -8.509 -9.869 15.550 1.00 94.38 294 LEU A N 1
ATOM 2319 C CA . LEU A 1 294 ? -8.467 -10.431 14.201 1.00 94.38 294 LEU A CA 1
ATOM 2320 C C . LEU A 1 294 ? -7.132 -11.127 13.946 1.00 94.38 294 LEU A C 1
ATOM 2322 O O . LEU A 1 294 ? -6.093 -10.716 14.463 1.00 94.38 294 LEU A O 1
ATOM 2326 N N . GLN A 1 295 ? -7.143 -12.175 13.124 1.00 93.25 295 GLN A N 1
ATOM 2327 C CA . GLN A 1 295 ? -5.918 -12.826 12.661 1.00 93.25 295 GLN A CA 1
ATOM 2328 C C . GLN A 1 295 ? -5.590 -12.388 11.238 1.00 93.25 295 GLN A C 1
ATOM 2330 O O . GLN A 1 295 ? -6.411 -12.548 10.339 1.00 93.25 295 GLN A O 1
ATOM 2335 N N . LEU A 1 296 ? -4.372 -11.886 11.039 1.00 92.12 296 LEU A N 1
ATOM 2336 C CA . LEU A 1 296 ? -3.832 -11.496 9.743 1.00 92.12 296 LEU A CA 1
ATOM 2337 C C . LEU A 1 296 ? -2.376 -11.956 9.648 1.00 92.12 296 LEU A C 1
ATOM 2339 O O . LEU A 1 296 ? -1.600 -11.786 10.589 1.00 92.12 296 LEU A O 1
ATOM 2343 N N . ALA A 1 297 ? -2.002 -12.550 8.513 1.00 88.94 297 ALA A N 1
ATOM 2344 C CA . ALA A 1 297 ? -0.618 -12.925 8.220 1.00 88.94 297 ALA A CA 1
ATOM 2345 C C . ALA A 1 297 ? 0.040 -13.821 9.298 1.00 88.94 297 ALA A C 1
ATOM 2347 O O . ALA A 1 297 ? 1.205 -13.651 9.660 1.00 88.94 297 ALA A O 1
ATOM 2348 N N . GLY A 1 298 ? -0.732 -14.758 9.862 1.00 89.75 298 GLY A N 1
ATOM 2349 C CA . GLY A 1 298 ? -0.266 -15.652 10.928 1.00 89.75 298 GLY A CA 1
ATOM 2350 C C . GLY A 1 298 ? -0.017 -14.961 12.274 1.00 89.75 298 GLY A C 1
ATOM 2351 O O . GLY A 1 298 ? 0.666 -15.525 13.127 1.00 89.75 298 GLY A O 1
ATOM 2352 N N . THR A 1 299 ? -0.558 -13.757 12.470 1.00 93.06 299 THR A N 1
ATOM 2353 C CA . THR A 1 299 ? -0.451 -12.975 13.705 1.00 93.06 299 THR A CA 1
ATOM 2354 C C . THR A 1 299 ? -1.842 -12.563 14.174 1.00 93.06 299 THR A C 1
ATOM 2356 O O . THR A 1 299 ? -2.709 -12.236 13.369 1.00 93.06 299 THR A O 1
ATOM 2359 N N . GLN A 1 300 ? -2.073 -12.585 15.484 1.00 94.81 300 GLN A N 1
ATOM 2360 C CA . GLN A 1 300 ? -3.311 -12.105 16.088 1.00 94.81 300 GLN A CA 1
ATOM 2361 C C . GLN A 1 300 ? -3.135 -10.648 16.510 1.00 94.81 300 GLN A C 1
ATOM 2363 O O . GLN A 1 300 ? -2.321 -10.350 17.385 1.00 94.81 300 GLN A O 1
ATOM 2368 N N . TYR A 1 301 ? -3.898 -9.758 15.890 1.00 95.00 301 TYR A N 1
ATOM 2369 C CA . TYR A 1 301 ? -4.022 -8.360 16.270 1.00 95.00 301 TYR A CA 1
ATOM 2370 C C . TYR A 1 301 ? -5.190 -8.186 17.234 1.00 95.00 301 TYR A C 1
ATOM 2372 O O . TYR A 1 301 ? -6.277 -8.712 16.995 1.00 95.00 301 TYR A O 1
ATOM 2380 N N . THR A 1 302 ? -4.978 -7.424 18.302 1.00 94.94 302 THR A N 1
ATOM 2381 C CA . THR A 1 302 ? -6.028 -7.048 19.244 1.00 94.94 302 THR A CA 1
ATOM 2382 C C . THR A 1 302 ? -5.957 -5.558 19.538 1.00 94.94 302 THR A C 1
ATOM 2384 O O . THR A 1 302 ? -4.896 -5.048 19.894 1.00 94.94 302 THR A O 1
ATOM 2387 N N . ALA A 1 303 ? -7.094 -4.875 19.451 1.00 95.06 303 ALA A N 1
ATOM 2388 C CA . ALA A 1 303 ? -7.235 -3.465 19.792 1.00 95.06 303 ALA A CA 1
ATOM 2389 C C . ALA A 1 303 ? -8.445 -3.241 20.698 1.00 95.06 303 ALA A C 1
ATOM 2391 O O . ALA A 1 303 ? -9.432 -3.971 20.622 1.00 95.06 303 ALA A O 1
ATOM 2392 N N . LEU A 1 304 ? -8.373 -2.215 21.547 1.00 94.94 304 LEU A N 1
ATOM 2393 C CA . LEU A 1 304 ? -9.544 -1.703 22.256 1.00 94.94 304 LEU A CA 1
ATOM 2394 C C . LEU A 1 304 ? -9.999 -0.403 21.593 1.00 94.94 304 LEU A C 1
ATOM 2396 O O . LEU A 1 304 ? -9.276 0.595 21.623 1.00 94.94 304 LEU A O 1
ATOM 2400 N N . ILE A 1 305 ? -11.193 -0.427 21.009 1.00 93.38 305 ILE A N 1
ATOM 2401 C CA . ILE A 1 305 ? -11.814 0.720 20.348 1.00 93.38 305 ILE A CA 1
ATOM 2402 C C . ILE A 1 305 ? -12.734 1.407 21.356 1.00 93.38 305 ILE A C 1
ATOM 2404 O O . ILE A 1 305 ? -13.599 0.775 21.948 1.00 93.38 305 ILE A O 1
ATOM 2408 N N . GLU A 1 306 ? -12.547 2.699 21.571 1.00 92.75 306 GLU A N 1
ATOM 2409 C CA . GLU A 1 306 ? -13.460 3.552 22.325 1.00 92.75 306 GLU A CA 1
ATOM 2410 C C . GLU A 1 306 ? -14.389 4.256 21.340 1.00 92.75 306 GLU A C 1
ATOM 2412 O O . GLU A 1 306 ? -13.930 4.996 20.471 1.00 92.75 306 GLU A O 1
ATOM 2417 N N . VAL A 1 307 ? -15.689 4.006 21.466 1.00 91.19 307 VAL A N 1
ATOM 2418 C CA . VAL A 1 307 ? -16.737 4.582 20.622 1.00 91.19 307 VAL A CA 1
ATOM 2419 C C . VAL A 1 307 ? -17.580 5.517 21.489 1.00 91.19 307 VAL A C 1
ATOM 2421 O O . VAL A 1 307 ? -18.339 5.028 22.328 1.00 91.19 307 VAL A O 1
ATOM 2424 N N . PRO A 1 308 ? -17.451 6.848 21.346 1.00 90.44 308 PRO A N 1
ATOM 2425 C CA . PRO A 1 308 ? -18.304 7.794 22.062 1.00 90.44 308 PRO A CA 1
ATOM 2426 C C . PRO A 1 308 ? -19.781 7.558 21.748 1.00 90.44 308 PRO A C 1
ATOM 2428 O O . PRO A 1 308 ? -20.113 7.241 20.613 1.00 90.44 308 PRO A O 1
ATOM 2431 N N . ILE A 1 309 ? -20.671 7.720 22.721 1.00 88.69 309 ILE A N 1
ATOM 2432 C CA . ILE A 1 309 ? 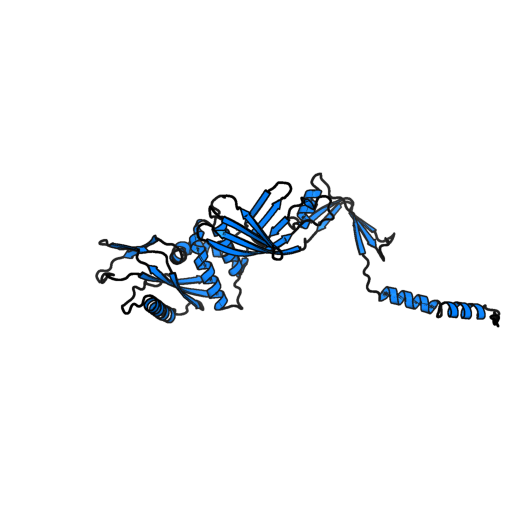-22.119 7.595 22.515 1.00 88.69 309 ILE A CA 1
ATOM 2433 C C . ILE A 1 309 ? -22.661 8.982 22.157 1.00 88.69 309 ILE A C 1
ATOM 2435 O O . ILE A 1 309 ? -22.651 9.881 22.995 1.00 88.69 309 ILE A O 1
ATOM 2439 N N . GLU A 1 310 ? -23.117 9.178 20.916 1.00 88.06 310 GLU A N 1
ATOM 2440 C CA . GLU A 1 310 ? -23.748 10.441 20.501 1.00 88.06 310 GLU A CA 1
ATOM 2441 C C . GLU A 1 310 ? -25.250 10.432 20.753 1.00 88.06 310 GLU A C 1
ATOM 2443 O O . GLU A 1 310 ? -25.806 11.387 21.296 1.00 88.06 310 GLU A O 1
ATOM 2448 N N . THR A 1 311 ? -25.913 9.348 20.354 1.00 84.75 311 THR A N 1
ATOM 2449 C CA . THR A 1 311 ? -27.327 9.140 20.655 1.00 84.75 311 THR A CA 1
ATOM 2450 C C . THR A 1 311 ? -27.562 7.708 21.086 1.00 84.75 311 THR A C 1
ATOM 2452 O O . THR A 1 311 ? -26.932 6.772 20.590 1.00 84.75 311 THR A O 1
ATOM 2455 N N . GLU A 1 312 ? -28.491 7.555 22.016 1.00 85.06 312 GLU A N 1
ATOM 2456 C CA . GLU A 1 312 ? -28.930 6.275 22.536 1.00 85.06 312 GLU A CA 1
ATOM 2457 C C . GLU A 1 312 ? -30.451 6.216 22.425 1.00 85.06 312 GLU A C 1
ATOM 2459 O O . GLU A 1 312 ? -31.161 7.180 22.723 1.00 85.06 312 GLU A O 1
ATOM 2464 N N . SER A 1 313 ? -30.950 5.086 21.942 1.00 83.19 313 SER A N 1
ATOM 2465 C CA . SER A 1 313 ? -32.375 4.804 21.878 1.00 83.19 313 SER A CA 1
ATOM 2466 C C . SER A 1 313 ? -32.635 3.384 22.346 1.00 83.19 313 SER A C 1
ATOM 2468 O O . SER A 1 313 ? -31.848 2.471 22.093 1.00 83.19 313 SER A O 1
ATOM 2470 N N . HIS A 1 314 ? -33.753 3.213 23.039 1.00 81.00 314 HIS A N 1
ATOM 2471 C CA . HIS A 1 314 ? -34.128 1.944 23.636 1.00 81.00 314 HIS A CA 1
ATOM 2472 C C . HIS A 1 314 ? -35.469 1.501 23.074 1.00 81.00 314 HIS A C 1
ATOM 2474 O O . HIS A 1 314 ? -36.449 2.246 23.145 1.00 81.00 314 HIS A O 1
ATOM 2480 N N . ASP A 1 315 ? -35.518 0.268 22.590 1.00 77.56 315 ASP A N 1
ATOM 2481 C CA . ASP A 1 315 ? -36.757 -0.459 22.363 1.00 77.56 315 ASP A CA 1
ATOM 2482 C C . ASP A 1 315 ? -36.877 -1.610 23.384 1.00 77.56 315 ASP A C 1
ATOM 2484 O O . ASP A 1 315 ? -35.998 -1.901 24.205 1.00 77.56 315 ASP A O 1
ATOM 2488 N N . THR A 1 316 ? -38.029 -2.258 23.366 1.00 74.88 316 THR A N 1
ATOM 2489 C CA . THR A 1 316 ? -38.368 -3.491 24.067 1.00 74.88 316 THR A CA 1
ATOM 2490 C C . THR A 1 316 ? -37.437 -4.660 23.735 1.00 74.88 316 THR A C 1
ATOM 2492 O O . THR A 1 316 ? -37.272 -5.528 24.584 1.00 74.88 316 THR A O 1
ATOM 2495 N N . HIS A 1 317 ? -36.799 -4.667 22.559 1.00 78.88 317 HIS A N 1
ATOM 2496 C CA . HIS A 1 317 ? -35.969 -5.785 22.087 1.00 78.88 317 HIS A CA 1
ATOM 2497 C C . HIS A 1 317 ? -34.486 -5.429 21.905 1.00 78.88 317 HIS A C 1
ATOM 2499 O O . HIS A 1 317 ? -33.634 -6.315 21.984 1.00 78.88 317 HIS A O 1
ATOM 2505 N N . GLU A 1 318 ? -34.162 -4.154 21.681 1.00 82.38 318 GLU A N 1
ATOM 2506 C CA . GLU A 1 318 ? -32.804 -3.716 21.357 1.00 82.38 318 GLU A CA 1
ATOM 2507 C C . GLU A 1 318 ? -32.443 -2.368 21.990 1.00 82.38 318 GLU A C 1
ATOM 2509 O O . GLU A 1 318 ? -33.293 -1.502 22.209 1.00 82.38 318 GLU A O 1
ATOM 2514 N N . ILE A 1 319 ? -31.153 -2.192 22.265 1.00 80.56 319 ILE A N 1
ATOM 2515 C CA . ILE A 1 319 ? -30.532 -0.899 22.535 1.00 80.56 319 ILE A CA 1
ATOM 2516 C C . ILE A 1 319 ? -29.771 -0.511 21.275 1.00 80.56 319 ILE A C 1
ATOM 2518 O O . ILE A 1 319 ? -28.906 -1.255 20.808 1.00 80.56 319 ILE A O 1
ATOM 2522 N N . ARG A 1 320 ? -30.089 0.659 20.729 1.00 85.62 320 ARG A N 1
ATOM 2523 C CA . ARG A 1 320 ? -29.410 1.214 19.564 1.00 85.62 320 ARG A CA 1
ATOM 2524 C C . ARG A 1 320 ? -28.590 2.420 19.981 1.00 85.62 320 ARG A C 1
ATOM 2526 O O . ARG A 1 320 ? -29.133 3.407 20.479 1.00 85.62 320 ARG A O 1
ATOM 2533 N N . ILE A 1 321 ? -27.295 2.343 19.705 1.00 85.88 321 ILE A N 1
ATOM 2534 C CA . ILE A 1 321 ? -26.325 3.408 19.935 1.00 85.88 321 ILE A CA 1
ATOM 2535 C C . ILE A 1 321 ? -25.845 3.921 18.582 1.00 85.88 321 ILE A C 1
ATOM 2537 O O . ILE A 1 321 ? -25.445 3.137 17.722 1.00 85.88 321 ILE A O 1
ATOM 2541 N N . VAL A 1 322 ? -25.857 5.239 18.404 1.00 86.31 322 VAL A N 1
ATOM 2542 C CA . VAL A 1 322 ? -25.106 5.896 17.331 1.00 86.31 322 VAL A CA 1
ATOM 2543 C C . VAL A 1 322 ? -23.783 6.353 17.923 1.00 86.31 322 VAL A C 1
ATOM 2545 O O . VAL A 1 322 ? -23.750 7.202 18.818 1.00 86.31 322 VAL A O 1
ATOM 2548 N N . GLY A 1 323 ? -22.704 5.738 17.450 1.00 85.94 323 GLY A N 1
ATOM 2549 C CA . GLY A 1 323 ? -21.350 6.046 17.874 1.00 85.94 323 GLY A CA 1
ATOM 2550 C C . GLY A 1 323 ? -20.830 7.338 17.249 1.00 85.94 323 GLY A C 1
ATOM 2551 O O . GLY A 1 323 ? -21.053 7.584 16.069 1.00 85.94 323 GLY A O 1
ATOM 2552 N N . GLY A 1 324 ? -20.100 8.140 18.016 1.00 88.62 324 GLY A N 1
ATOM 2553 C CA . GLY A 1 324 ? -19.312 9.259 17.507 1.00 88.62 324 GLY A CA 1
ATOM 2554 C C . GLY A 1 324 ? -18.013 8.796 16.851 1.00 88.62 324 GLY A C 1
ATOM 2555 O O . GLY A 1 324 ? -17.866 7.635 16.472 1.00 88.62 324 GLY A O 1
ATOM 2556 N N . HIS A 1 325 ? -17.046 9.703 16.709 1.00 89.62 325 HIS A N 1
ATOM 2557 C CA . HIS A 1 325 ? -15.761 9.364 16.096 1.00 89.62 325 HIS A CA 1
ATOM 2558 C C . HIS A 1 325 ? -14.961 8.377 16.975 1.00 89.62 325 HIS A C 1
ATOM 2560 O O . HIS A 1 325 ? -14.623 8.725 18.114 1.00 89.62 325 HIS A O 1
ATOM 2566 N N . PRO A 1 326 ? -14.656 7.161 16.481 1.00 91.81 326 PRO A N 1
ATOM 2567 C CA . PRO A 1 326 ? -14.004 6.134 17.277 1.00 91.81 326 PRO A CA 1
ATOM 2568 C C . PRO A 1 326 ? -12.532 6.467 17.529 1.00 91.81 326 PRO A C 1
ATOM 2570 O O . PRO A 1 326 ? -11.861 7.136 16.743 1.00 91.81 326 PRO A O 1
ATOM 2573 N N . ARG A 1 327 ? -11.997 5.951 18.635 1.00 92.12 327 ARG A N 1
ATOM 2574 C CA . ARG A 1 327 ? -10.589 6.094 19.005 1.00 92.12 327 ARG A CA 1
ATOM 2575 C C . ARG A 1 327 ? -10.003 4.757 19.429 1.00 92.12 327 ARG A C 1
ATOM 2577 O O . ARG A 1 327 ? -10.507 4.110 20.338 1.00 92.12 327 ARG A O 1
ATOM 2584 N N . ILE A 1 328 ? -8.853 4.394 18.869 1.00 93.06 328 ILE A N 1
ATOM 2585 C CA . ILE A 1 328 ? -8.062 3.271 19.387 1.00 93.06 328 ILE A CA 1
ATOM 2586 C C . ILE A 1 328 ? -7.381 3.690 20.695 1.00 93.06 328 ILE A C 1
ATOM 2588 O O . ILE A 1 328 ? -6.606 4.651 20.723 1.00 93.06 328 ILE A O 1
ATOM 2592 N N . VAL A 1 329 ? -7.687 2.986 21.786 1.00 93.75 329 VAL A N 1
ATOM 2593 C CA . VAL A 1 329 ? -7.129 3.250 23.122 1.00 93.75 329 VAL A CA 1
ATOM 2594 C C . VAL A 1 329 ? -5.716 2.690 23.243 1.00 93.75 329 VAL A C 1
ATOM 2596 O O . VAL A 1 329 ? -4.811 3.385 23.703 1.00 93.75 329 VAL A O 1
ATOM 2599 N N . ASP A 1 330 ? -5.552 1.429 22.853 1.00 94.81 330 ASP A N 1
ATOM 2600 C CA . ASP A 1 330 ? -4.293 0.684 22.828 1.00 94.81 330 ASP A CA 1
ATOM 2601 C C . ASP A 1 330 ? -4.436 -0.460 21.811 1.00 94.81 330 ASP A C 1
ATOM 2603 O O . ASP A 1 330 ? -5.561 -0.884 21.506 1.00 94.81 330 ASP A O 1
ATOM 2607 N N . ASP A 1 331 ? -3.312 -0.972 21.314 1.00 95.81 331 ASP A N 1
ATOM 2608 C CA . ASP A 1 331 ? -3.262 -2.121 20.411 1.00 95.81 331 ASP A CA 1
ATOM 2609 C C . ASP A 1 331 ? -2.048 -3.025 20.654 1.00 95.81 331 ASP A C 1
ATOM 2611 O O . ASP A 1 331 ? -1.039 -2.641 21.249 1.00 95.81 331 ASP A O 1
ATOM 2615 N N . ILE A 1 332 ? -2.161 -4.287 20.242 1.00 95.81 332 ILE A N 1
ATOM 2616 C CA . ILE A 1 332 ? -1.084 -5.266 20.361 1.00 95.81 332 ILE A CA 1
ATOM 2617 C C . ILE A 1 332 ? -1.194 -6.337 19.279 1.00 95.81 332 ILE A C 1
ATOM 2619 O O . ILE A 1 332 ? -2.288 -6.737 18.889 1.00 95.81 332 ILE A O 1
ATOM 2623 N N . ALA A 1 333 ? -0.049 -6.856 18.841 1.00 95.44 333 ALA A N 1
ATOM 2624 C CA . ALA A 1 333 ? 0.028 -8.065 18.034 1.00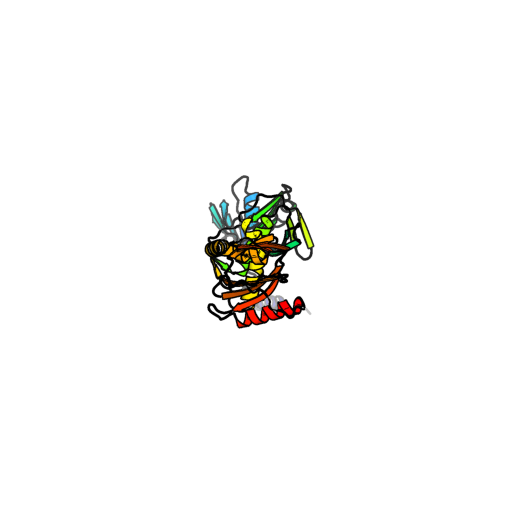 95.44 333 ALA A CA 1
ATOM 2625 C C . ALA A 1 333 ? 0.714 -9.188 18.831 1.00 95.44 333 ALA A C 1
ATOM 2627 O O . ALA A 1 333 ? 1.653 -8.942 19.595 1.00 95.44 333 ALA A O 1
ATOM 2628 N N . ARG A 1 334 ? 0.204 -10.417 18.711 1.00 94.56 334 ARG A N 1
ATOM 2629 C CA . ARG A 1 334 ? 0.682 -11.615 19.422 1.00 94.56 334 ARG A CA 1
ATOM 2630 C C . ARG A 1 334 ? 0.593 -12.855 18.530 1.00 94.56 334 ARG A C 1
ATOM 2632 O O . ARG A 1 334 ? -0.043 -12.844 17.479 1.00 94.56 334 ARG A O 1
ATOM 2639 N N . ALA A 1 335 ? 1.191 -13.956 18.983 1.00 93.62 335 ALA A N 1
ATOM 2640 C CA . ALA A 1 335 ? 1.021 -15.255 18.338 1.00 93.62 335 ALA A CA 1
ATOM 2641 C C . ALA A 1 335 ? -0.469 -15.673 18.315 1.00 93.62 335 ALA A C 1
ATOM 2643 O O . ALA A 1 335 ? -1.175 -15.413 19.299 1.00 93.62 335 ALA A O 1
ATOM 2644 N N . PRO A 1 336 ? -0.944 -16.347 17.253 1.00 92.38 336 PRO A N 1
ATOM 2645 C CA . PRO A 1 336 ? -2.314 -16.852 17.170 1.00 92.38 336 PRO A CA 1
ATOM 2646 C C . PRO A 1 336 ? -2.712 -17.704 18.380 1.00 92.38 336 PRO A C 1
ATOM 2648 O O . PRO A 1 336 ? -1.924 -18.521 18.858 1.00 92.38 336 PRO A O 1
ATOM 2651 N N . GLY A 1 337 ? -3.932 -17.504 18.888 1.00 89.38 337 GLY A N 1
ATOM 2652 C CA . GLY A 1 337 ? -4.461 -18.228 20.050 1.00 89.38 337 GLY A CA 1
ATOM 2653 C C . GLY A 1 337 ? -3.968 -17.706 21.404 1.00 89.38 337 GLY A C 1
ATOM 2654 O O . GLY A 1 337 ? -4.286 -18.282 22.447 1.00 89.38 337 GLY A O 1
ATOM 2655 N N . SER A 1 338 ? -3.202 -16.613 21.420 1.00 90.94 338 SER A N 1
ATOM 2656 C CA . SER A 1 338 ? -2.804 -15.962 22.668 1.00 90.94 338 SER A CA 1
ATOM 2657 C C . SER A 1 338 ? -4.023 -15.401 23.400 1.00 90.94 338 SER A C 1
ATOM 2659 O O . SER A 1 338 ? -4.885 -14.760 22.799 1.00 90.94 338 SER A O 1
ATOM 2661 N N . LYS A 1 339 ? -4.056 -15.568 24.727 1.00 91.69 339 LYS A N 1
ATOM 2662 C CA . LYS A 1 339 ? -5.037 -14.885 25.581 1.00 91.69 339 LYS A CA 1
ATOM 2663 C C . LYS A 1 339 ? -4.822 -13.370 25.500 1.00 91.69 339 LYS A C 1
ATOM 2665 O O . LYS A 1 339 ? -3.680 -12.911 25.502 1.00 91.69 339 LYS A O 1
ATOM 2670 N N . THR A 1 340 ? -5.915 -12.614 25.452 1.00 90.44 340 THR A N 1
ATOM 2671 C CA . THR A 1 340 ? -5.918 -11.143 25.319 1.00 90.44 340 THR A CA 1
ATOM 2672 C C . THR A 1 340 ? -6.550 -10.432 26.514 1.00 90.44 340 THR A C 1
ATOM 2674 O O . THR A 1 340 ? -6.511 -9.208 26.593 1.00 90.44 340 THR A O 1
ATOM 2677 N N . ALA A 1 341 ? -7.095 -11.179 27.479 1.00 90.19 341 ALA A N 1
ATOM 2678 C CA . ALA A 1 341 ? -7.783 -10.621 28.644 1.00 90.19 341 ALA A CA 1
ATOM 2679 C C . ALA A 1 341 ? -6.885 -9.704 29.495 1.00 90.19 341 ALA A C 1
ATOM 2681 O O . ALA A 1 341 ? -7.346 -8.692 30.015 1.00 90.19 341 ALA A O 1
ATOM 2682 N N . ASP A 1 342 ? -5.592 -10.023 29.614 1.00 91.94 342 ASP A N 1
ATOM 2683 C CA . ASP A 1 342 ? -4.608 -9.181 30.303 1.00 91.94 342 ASP A CA 1
ATOM 2684 C C . ASP A 1 342 ? -4.448 -7.814 29.618 1.00 91.94 342 ASP A C 1
ATOM 2686 O O . ASP A 1 342 ? -4.425 -6.778 30.285 1.00 91.94 342 ASP A O 1
ATOM 2690 N N . PHE A 1 343 ? -4.388 -7.817 28.285 1.00 93.81 343 PHE A N 1
ATOM 2691 C CA . PHE A 1 343 ? -4.311 -6.613 27.470 1.00 93.81 343 PHE A CA 1
ATOM 2692 C C . PHE A 1 343 ? -5.600 -5.791 27.569 1.00 93.81 343 PHE A C 1
ATOM 2694 O O . PHE A 1 343 ? -5.525 -4.600 27.864 1.00 93.81 343 PHE A O 1
ATOM 2701 N N . ILE A 1 344 ? -6.768 -6.421 27.397 1.00 91.56 344 ILE A N 1
ATOM 2702 C CA . ILE A 1 344 ? -8.070 -5.739 27.443 1.00 91.56 344 ILE A CA 1
ATOM 2703 C C . ILE A 1 344 ? -8.256 -5.055 28.799 1.00 91.56 344 ILE A C 1
ATOM 2705 O O . ILE A 1 344 ? -8.550 -3.864 28.844 1.00 91.56 344 ILE A O 1
ATOM 2709 N N . ASN A 1 345 ? -7.987 -5.755 29.906 1.00 90.75 345 ASN A N 1
ATOM 2710 C CA . ASN A 1 345 ? -8.087 -5.173 31.247 1.00 90.75 345 ASN A CA 1
ATOM 2711 C C . ASN A 1 345 ? -7.182 -3.941 31.409 1.00 90.75 345 ASN A C 1
ATOM 2713 O O . ASN A 1 345 ? -7.608 -2.918 31.945 1.00 90.75 345 ASN A O 1
ATOM 2717 N N . ARG A 1 346 ? -5.941 -4.005 30.910 1.00 93.94 346 ARG A N 1
ATOM 2718 C CA . ARG A 1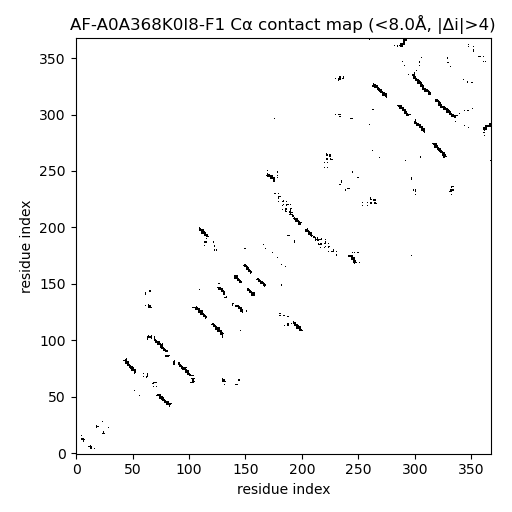 346 ? -5.012 -2.866 30.944 1.00 93.94 346 ARG A CA 1
ATOM 2719 C C . ARG A 1 346 ? -5.510 -1.694 30.093 1.00 93.94 346 ARG A C 1
ATOM 2721 O O . ARG A 1 346 ? -5.439 -0.553 30.545 1.00 93.94 346 ARG A O 1
ATOM 2728 N N . ALA A 1 347 ? -5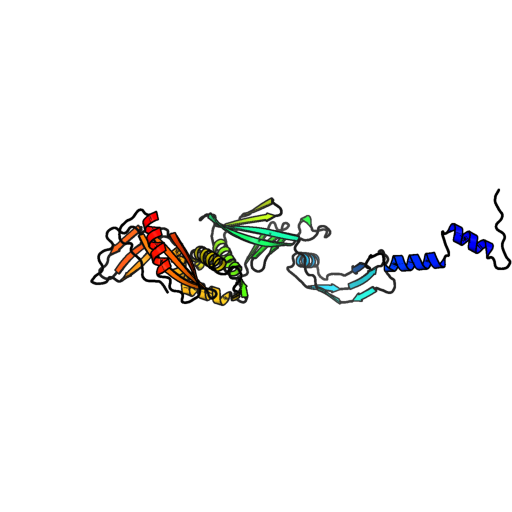.997 -1.966 28.886 1.00 93.00 347 ALA A N 1
ATOM 2729 C CA . ALA A 1 347 ? -6.491 -0.951 27.961 1.00 93.00 347 ALA A CA 1
ATOM 2730 C C . ALA A 1 347 ? -7.771 -0.273 28.487 1.00 93.00 347 ALA A C 1
ATOM 2732 O O . ALA A 1 347 ? -7.905 0.945 28.394 1.00 93.00 347 ALA A O 1
ATOM 2733 N N . VAL A 1 348 ? -8.666 -1.023 29.138 1.00 91.44 348 VAL A N 1
ATOM 2734 C CA . VAL A 1 348 ? -9.857 -0.476 29.812 1.00 91.44 348 VAL A CA 1
ATOM 2735 C C . VAL A 1 348 ? -9.454 0.490 30.927 1.00 91.44 348 VAL A C 1
ATOM 2737 O O . VAL A 1 348 ? -9.981 1.599 31.011 1.00 91.44 348 VAL A O 1
ATOM 2740 N N . GLU A 1 349 ? -8.478 0.117 31.758 1.00 91.94 349 GLU A N 1
ATOM 2741 C CA . GLU A 1 349 ? -7.963 1.009 32.803 1.00 91.94 349 GLU A CA 1
ATOM 2742 C C . GLU A 1 349 ? -7.264 2.248 32.221 1.00 91.94 349 GLU A C 1
ATOM 2744 O O . GLU A 1 349 ? -7.371 3.340 32.786 1.00 91.94 349 GLU A O 1
ATOM 2749 N N . LEU A 1 350 ? -6.595 2.121 31.071 1.00 92.69 350 LEU A N 1
ATOM 2750 C CA . LEU A 1 350 ? -6.024 3.258 30.348 1.00 92.69 350 LEU A CA 1
ATOM 2751 C C . LEU A 1 350 ? -7.115 4.218 29.840 1.00 92.69 350 LEU A C 1
ATOM 2753 O O . LEU A 1 350 ? -7.000 5.424 30.065 1.00 92.69 350 LEU A O 1
ATOM 2757 N N . SER A 1 351 ? -8.191 3.704 29.232 1.00 91.06 351 SER A N 1
ATOM 2758 C CA . SER A 1 351 ? -9.358 4.506 28.816 1.00 91.06 351 SER A CA 1
ATOM 2759 C C . SER A 1 351 ? -9.958 5.269 30.001 1.00 91.06 351 SER A C 1
ATOM 2761 O O . SER A 1 351 ? -10.092 6.494 29.951 1.00 91.06 351 SER A O 1
ATOM 2763 N N . LYS A 1 352 ? -10.236 4.580 31.117 1.00 89.50 352 LYS A N 1
ATOM 2764 C CA . LYS A 1 352 ? -10.785 5.207 32.332 1.00 89.50 352 LYS A CA 1
ATOM 2765 C C . LYS A 1 352 ? -9.897 6.333 32.856 1.00 89.50 352 LYS A C 1
ATOM 2767 O O . LYS A 1 352 ? -10.400 7.401 33.208 1.00 89.50 352 LYS A O 1
ATOM 2772 N N . ARG A 1 353 ? -8.573 6.126 32.882 1.00 89.50 353 ARG A N 1
ATOM 2773 C CA . ARG A 1 353 ? -7.602 7.158 33.288 1.00 89.50 353 ARG A CA 1
ATOM 2774 C C . ARG A 1 353 ? -7.639 8.366 32.359 1.00 89.50 353 ARG A C 1
ATOM 2776 O O . ARG A 1 353 ? -7.670 9.490 32.858 1.00 89.50 353 ARG A O 1
ATOM 2783 N N . ASN A 1 354 ? -7.684 8.144 31.045 1.00 88.88 354 ASN A N 1
ATOM 2784 C CA . ASN A 1 354 ? -7.755 9.215 30.049 1.00 88.88 354 ASN A CA 1
ATOM 2785 C C . ASN A 1 354 ? -9.038 10.048 30.198 1.00 88.88 354 ASN A C 1
ATOM 2787 O O . ASN A 1 354 ? -8.977 11.275 30.138 1.00 88.88 354 ASN A O 1
ATOM 2791 N N . ARG A 1 355 ? -10.174 9.396 30.478 1.00 87.31 355 ARG A N 1
ATOM 2792 C CA . ARG A 1 355 ? -11.474 10.048 30.721 1.00 87.31 355 ARG A CA 1
ATOM 2793 C C . ARG A 1 355 ? -11.663 10.570 32.150 1.00 87.31 355 ARG A C 1
ATOM 2795 O O . ARG A 1 355 ? -12.640 11.254 32.431 1.00 87.31 355 ARG A O 1
ATOM 2802 N N . LYS A 1 356 ? -10.731 10.283 33.068 1.00 87.19 356 LYS A N 1
ATOM 2803 C CA . LYS A 1 356 ? -10.821 10.599 34.510 1.00 87.19 356 LYS A CA 1
ATOM 2804 C C . LYS A 1 356 ? -12.064 9.996 35.193 1.00 87.19 356 LYS A C 1
ATOM 2806 O O . LYS A 1 356 ? -12.578 10.558 36.160 1.00 87.19 356 LYS A O 1
ATOM 2811 N N . VAL A 1 357 ? -12.510 8.828 34.731 1.00 83.62 357 VAL A N 1
ATOM 2812 C CA . VAL A 1 357 ? -13.672 8.098 35.262 1.00 83.62 357 VAL A CA 1
ATOM 2813 C C . VAL A 1 357 ? -13.211 7.033 36.262 1.00 83.62 357 VAL A C 1
ATOM 2815 O O . VAL A 1 357 ? -12.211 6.353 36.042 1.00 83.62 357 VAL A O 1
ATOM 2818 N N . LYS A 1 358 ? -13.933 6.883 37.380 1.00 73.50 358 LYS A N 1
ATOM 2819 C CA . LYS A 1 358 ? -13.644 5.881 38.432 1.00 73.50 358 LYS A CA 1
ATOM 2820 C C . LYS A 1 358 ? -14.643 4.713 38.474 1.00 73.50 358 LYS A C 1
ATOM 2822 O O . LYS A 1 358 ? -14.457 3.795 39.265 1.00 73.50 358 LYS A O 1
ATOM 2827 N N . GLY A 1 359 ? -15.702 4.774 37.665 1.00 68.75 359 GLY A N 1
ATOM 2828 C CA . GLY A 1 359 ? -16.778 3.783 37.615 1.00 68.75 359 GLY A CA 1
ATOM 2829 C C . GLY A 1 359 ? -16.493 2.578 36.705 1.00 68.75 359 GLY A C 1
ATOM 2830 O O . GLY A 1 359 ? -15.425 2.495 36.085 1.00 68.75 359 GLY A O 1
ATOM 2831 N N . PRO A 1 360 ? -17.442 1.626 36.624 1.00 66.81 360 PRO A N 1
ATOM 2832 C CA . PRO A 1 360 ? -17.397 0.556 35.631 1.00 66.81 360 PRO A CA 1
ATOM 2833 C C . PRO A 1 360 ? -17.411 1.142 34.211 1.00 66.81 360 PRO A C 1
ATOM 2835 O O . PRO A 1 360 ? -17.939 2.229 33.986 1.00 66.81 360 PRO A O 1
ATOM 2838 N N . ALA A 1 361 ? -16.808 0.433 33.259 1.00 73.31 361 ALA A N 1
ATOM 2839 C CA . ALA A 1 361 ? -16.853 0.788 31.844 1.00 73.31 361 ALA A CA 1
ATOM 2840 C C . ALA A 1 361 ? -17.632 -0.293 31.100 1.00 73.31 361 ALA A C 1
ATOM 2842 O O . ALA A 1 361 ? -17.437 -1.476 31.389 1.00 73.31 361 ALA A O 1
ATOM 2843 N N . LEU A 1 362 ? -18.480 0.109 30.156 1.00 74.06 362 LEU A N 1
ATOM 2844 C CA . LEU A 1 362 ? -19.123 -0.832 29.256 1.00 74.06 362 LEU A CA 1
ATOM 2845 C C . LEU A 1 362 ? -18.071 -1.397 28.302 1.00 74.06 362 LEU A C 1
ATOM 2847 O O . LEU A 1 362 ? -17.504 -0.662 27.494 1.00 74.06 362 LEU A O 1
ATOM 2851 N N . VAL A 1 363 ? -17.816 -2.698 28.409 1.00 74.75 363 VAL A N 1
ATOM 2852 C CA . VAL A 1 363 ? -16.922 -3.430 27.512 1.00 74.75 363 VAL A CA 1
ATOM 2853 C C . VAL A 1 363 ? -17.754 -4.462 26.772 1.00 74.75 363 VAL A C 1
ATOM 2855 O O . VAL A 1 363 ? -18.385 -5.308 27.405 1.00 74.75 363 VAL A O 1
ATOM 2858 N N . LEU A 1 364 ? -17.771 -4.382 25.445 1.00 71.69 364 LEU A N 1
ATOM 2859 C CA . LEU A 1 364 ? -18.450 -5.367 24.613 1.00 71.69 364 LEU A CA 1
ATOM 2860 C C . LEU A 1 364 ? -17.734 -6.718 24.688 1.00 71.69 364 LEU A C 1
ATOM 2862 O O . LEU A 1 364 ? -16.532 -6.788 24.959 1.00 71.69 364 LEU A O 1
ATOM 2866 N N . GLY A 1 365 ? -18.475 -7.796 24.425 1.00 65.38 365 GLY A N 1
ATOM 2867 C CA . GLY A 1 365 ? -17.861 -9.095 24.160 1.00 65.38 365 GLY A CA 1
ATOM 2868 C C . GLY A 1 365 ? -16.864 -8.992 23.003 1.00 65.38 365 GLY A C 1
ATOM 2869 O O . GLY A 1 365 ? -17.007 -8.134 22.132 1.00 65.38 365 GLY A O 1
ATOM 2870 N N . SER A 1 366 ? -15.839 -9.844 23.009 1.00 60.66 366 SER A N 1
ATOM 2871 C CA . SER A 1 366 ? -14.871 -9.908 21.912 1.00 60.66 366 SER A CA 1
ATOM 2872 C C . SER A 1 366 ? -15.594 -10.141 20.588 1.00 60.66 366 SER A C 1
ATOM 2874 O O . SER A 1 366 ? -16.328 -11.120 20.459 1.00 60.66 366 SER A O 1
ATOM 2876 N N . PHE A 1 367 ? -15.363 -9.265 19.612 1.00 59.78 367 PHE A N 1
ATOM 2877 C CA . PHE A 1 367 ? -15.694 -9.560 18.223 1.00 59.78 367 PHE A CA 1
ATOM 2878 C C . PHE A 1 367 ? -14.616 -10.506 17.676 1.00 59.78 367 PHE A C 1
ATOM 2880 O O . PHE A 1 367 ? -13.428 -10.167 17.741 1.00 59.78 367 PHE A O 1
ATOM 2887 N N . GLU A 1 368 ? -15.030 -11.685 17.205 1.00 50.81 368 GLU A N 1
ATOM 2888 C CA . GLU A 1 368 ? -14.176 -12.716 16.586 1.00 50.81 368 GLU A CA 1
ATOM 2889 C C . GLU A 1 368 ? -14.467 -12.876 15.089 1.00 50.81 368 GLU A C 1
ATOM 2891 O O . GLU A 1 368 ? -15.663 -12.848 14.711 1.00 50.81 368 GLU A O 1
#

Nearest PDB structures (foldseek):
  2r5x-assembly1_A  TM=1.993E-01  e=1.479E+00  Geobacillus kaustophilus HTA426
  9b42-assembly1_F  TM=1.816E-01  e=1.561E+00  Pseudomonas virus Pa193
  5oql-assembly1_b  TM=2.629E-01  e=3.526E+00  Thermochaetoides thermophila DSM 1495
  1i4e-assembly1_A  TM=2.459E-01  e=7.963E+00  Autographa californica nucleopolyhedrovirus

Sequence (368 aa):
MERAIELGPDGEGLSNALDGMRGGPFSSYLASKIEERQTCGFDGSITGHFLIPGEDAEEKVHSLFLGKRREVDVVDFTVERRRFGIPLENDTDFFREAVLEFHAPSLMSVLIELEDLEEGTWTRFPVDMYAVPPFVDASRKAPTRFANAFFEVTLDFEKEWAGIVFDDDGSRSVDLSEAVTMIEVGAILARSKKRVKIEIGGGMMELPAAEGNEGPFHNWIPVAPILRRMETAIDRYAPSKKPRIQLSEFYDWIEKYQNLLALGSVSGANLFFPRWEDDTLLDGQDVVLAPLTLQLAGTQYTALIEVPIETESHDTHEIRIVGGHPRIVDDIARAPGSKTADFINRAVELSKRNRKVKGPALVLGSFE

Radius of gyration: 35.51 Å; Cα contacts (8 Å, |Δi|>4): 632; chains: 1; bounding box: 123×38×80 Å

Foldseek 3Di:
DDDDQDQDPVRVSVQVVVQVVVVHHPVVVVVVVVVCVVPVPDDWDKDKDWAADDPCSVVVLLCLQQQVDFKGKTAFIKIFTGDVNHTDPVGIDTDGIDIDGGDHDFPDKKKKKKADPPVRDIDIDIWTKTADDPPPVCRVQRWIWTDDPFWIWIQGNVVNDIDIGGHLDLQDWDFLVVLLSSLVVLLSLLDQFMWMWMQDPNDIDIDGDHRDHRGPSVLCNLLSVQSVVQVVQVCVVCVPDRQIDRNVVVVVVCVVCVLVSSLQFDAQDKDKDFDDPPDPDPPPAQWAWEWEWDDDSQKIKIWTKTWGFPDWDDDPTIIITGTGGIHTQDMHIGGPPDDCPVVSVVSLVSVCVVVVHPDDHHYDDYDD

Organism: NCBI:txid1899321

pLDDT: mean 82.4, std 12.77, range [38.69, 96.19]

Mean predicted aligned error: 13.05 Å

Secondary structure (DSSP, 8-state):
---PPP--TTSHHHHHHHHHHHTS-HHHHHHHHHHHHHHS--PPEEEEEEE--STTHHHHHHHHHTTS-SEEEEEEEEEEEEETTEEEEEEEEEEEEEEEE--PPPSEEEEEEEEETTT--EEEEEEEEEE--TTSTTTTT--EEEE-SSEEEEEETTTTEEEEEE---TT-EEEHHHHHHHHHHHHHHTSSSEEEEEEETTEEEEEEPP-----TTGGGTTTHHHHHHHHHHHHHH-TT---EEEHHHHHHHHHHHHHHHHTTT-TT-EEEEE--TT----TT--EEEEEEEEEETTEEEEEEEEEEEEEEEE-SSEEEEEE-S-EEEEEEEE-TT---HHHHHHHHHHHHHHHT--S---BPPPB-